Protein 3COV (pdb70)

Organism: Mycobacterium tuberculosis (strain ATCC 25618 / H37Rv) (NCBI:txid83332)

Foldseek 3Di:
DDDFDALAADEAAALQVLLVVLVVLVVVPAFEEEEEEQDLDDVQSLLQVVVQVPPPSYQYEYEHHLQPQLDDPDCVSVPQDDDPVVRVVVCRVSRHRYYYYYDNCNLAVPNDDDWDDFPPLCCDDVNVVPVRNLRSVLRVVVVVCVSNVGQEYEDECQVVSSLLRNVVSCVVVVPNHHYHYDYFDADPLQQTDDSLLVVQDPLSNVLRSLQRVLQVQLQVLQQVHDVSSNVSSVVSQVPGPQKAWPDWDWAQSSNDDDGDDQKIKIKTWTDRPNGIGIGMDIHGHD/DQDDFDAQAEDEAAALQNLLRVLVVLVVVQAFEEEEEDQDPDDVQSLLQVVVQVPPPRYAYEYEHHDQPQQPDDPVVRSVVCSVSRHRYYHYYDPCNLAVPHDDDWDDFPPLLCPDVCVVPVRNLRSVLRSVVSVCVSNVGQEYEDECFVVSSLLRNVVSCVVVVNNHHYHYGYFDADPLQQGDDPLLVVADPLLNVLSSLQRVLAVQLQVLQQVFNVSSQVSSVVSNVVGPQWAKPDWDWDASSRHRDDRFAKIKIKTWTDRPNGIGIGMDIHGHD

Radius of gyration: 27.44 Å; Cα contacts (8 Å, |Δi|>4): 1131; chains: 2; bounding box: 59×55×82 Å

B-factor: mean 19.74, std 10.22, range [7.12, 86.22]

InterPro domains:
  IPR003721 Pantoate-beta-alanine ligase [MF_00158] (12-285)
  IPR003721 Pantoate-beta-alanine ligase [PF02569] (18-283)
  IPR003721 Pantoate-beta-alanine ligase [TIGR00018] (22-286)
  IPR003721 Pantoate-beta-alanine ligase [cd00560] (11-283)
  IPR014729 Rossmann-like alpha/beta/alpha sandwich fold [G3DSA:3.40.50.620] (1-185)
  IPR042176 Pantoate-beta-alanine ligase, C-terminal domain [G3DSA:3.30.1300.10] (186-300)

Nearest PDB structures (foldseek):
  4mun-assembly2_A  TM=1.003E+00  e=5.048E-58  Mycobacterium tuberculosis
  4g5f-assembly2_A-2  TM=1.003E+00  e=6.131E-56  Mycobacterium tuberculosis
  3ime-assembly1_A  TM=1.001E+00  e=2.415E-54  Mycobacterium tuberculosis
  4mue-assembly2_A  TM=1.001E+00  e=4.368E-54  Mycobacterium tuberculosis
  3ivc-assembly1_A  TM=9.841E-01  e=1.259E-54  Mycobacterium tuberculosis

GO terms:
  GO:0000287 magnesium ion binding (F, IDA)
  GO:0004592 pantoate-beta-alanine ligase activity (F, IDA)
  GO:0005524 ATP binding (F, IDA)
  GO:0030145 manganese ion binding (F, IDA)
  GO:0015940 pantothenate biosynthetic process (P, IDA)
  GO:0005515 protein binding (F, IPI)

CATH classification: 3.40.50.620 (+1 more: 3.30.1300.10)

Secondary structure (DSSP, 8-state):
-----TTS-EEE-SHHHHHHHHHHHHHTTPEEEEEEE-S---HHHHHHHHHHHTSTTEEEEEEE---GGG--SSSHHHHS---HHHHHHHHHHTT--EEE---HHHH-TT-S-SEEE--GGGGSGGGSS-TTHHHHHHHHHHHHHHHH--SEEEEETTSHHHHHHHHHHHHHTT---EEEEEPPPB-TTSPBP-TTGGG--HHHHHHTHHHHHHHHHHHHHGGG-HHHHHHHHHHHHHTSTT-EEEEEEEEETT-SSS---SEEEEEEEEEETTEEEEEEEEEE--/-PPP--TTS-EEE--HHHHHHHHHHHHHTT-EEEEEEE-S---HHHHHHHHHHHTSTTEEEEEEE---TT----HHHHHHHHHHTT--EEE---HHHH-TT-S-SEEE--GGGGSGGGTT-TTHHHHHHHHHHHHHHHH--SEEEEETTSHHHHHHHHHHHHHTT---EEEEEPPPB-TTSPBP-GGGGG--HHHHHHHHHHHHHHHHHHHHGGG-HHHHHHHHHHHHHTSTT-EEEEEEEEETTSSBPPSSEEEEEEEEEEETTEEEEEEEEEEE-

Sequence (563 aa):
IPAFHPGELNVYSAPGDVADVSRALRLTGRRVMLVPTMGALHEGHLALVRAAKRVPGSVVVVSIFVNPMQFGAGGDLDAYPRTPDDDLAQLRAEGVEIAFTPTTAAMYPDGLRTTVQPGPLAAELEGGPRPTHFAGVLTVVLKLLQIVRPDRVFFGEKDYQQLVLIRQLVADFNLDVAVVGVPTVREADGLAMSSRRNRYLDPAQRAAAVALSAALTAAAHAATAGAQAALDAARAVLDAAPGVAVDDYLELRDIGLGPMPLNGSGRLLVAARLGTTRLLDNIAIEIGAIPAFHPGELNVYSAPGDVADVSRALRLTGRRVMLVPTMGALHEGHLALVRAAKRVPGSVVVVSIFVNPMQPRTPDDDLAQLRAEGVEIAFTPTTAAMYPDGLRTTVQPGPLAAELEGGPRPTHFAGVLTVVLKLLQIVRPDRVFFGEKDYQQLVLIIRRQLVADFNLDVAVVGVPTVREADGLAMSSRNRYLDPAQRAAAVVALSAALTTAAAHAATAGAQAALDAARAVLDAAPGVAVDYLELRDIGLGPMPLNGSGRLLVAARLGTTRLLDNIAIEIG

Structure (mmCIF, N/CA/C/O backbone):
data_3COV
#
_entry.id   3COV
#
_cell.length_a   48.27
_cell.length_b   70.92
_cell.length_c   81.87
_cell.angle_alpha   90.00
_cell.angle_beta   99.16
_cell.angle_gamma   90.00
#
_symmetry.space_group_name_H-M   'P 1 21 1'
#
loop_
_entity.id
_entity.type
_entity.pdbx_description
1 polymer 'Pantothenate synthetase'
2 non-polymer 'SULFATE ION'
3 non-polymer GLYCEROL
4 non-polymer ETHANOL
5 water water
#
loop_
_atom_site.group_PDB
_atom_site.id
_atom_site.type_symbol
_atom_site.label_atom_id
_atom_site.label_alt_id
_atom_site.label_comp_id
_atom_site.label_asym_id
_atom_site.label_entity_id
_atom_site.label_seq_id
_atom_site.pdbx_PDB_ins_code
_atom_site.Cartn_x
_atom_site.Cartn_y
_atom_site.Cartn_z
_atom_site.occupancy
_atom_site.B_iso_or_equiv
_atom_site.auth_seq_id
_atom_site.auth_comp_id
_atom_site.auth_asym_id
_atom_site.auth_atom_id
_atom_site.pdbx_PDB_model_num
ATOM 1 N N . ILE A 1 4 ? -4.519 21.988 21.771 1.00 57.48 3 ILE A N 1
ATOM 2 C CA . ILE A 1 4 ? -4.414 22.160 20.290 1.00 55.79 3 ILE A CA 1
ATOM 3 C C . ILE A 1 4 ? -3.973 23.592 19.944 1.00 54.34 3 ILE A C 1
ATOM 4 O O . ILE A 1 4 ? -4.677 24.556 20.260 1.00 53.85 3 ILE A O 1
ATOM 9 N N . PRO A 1 5 ? -2.790 23.733 19.311 1.00 52.25 4 PRO A N 1
ATOM 10 C CA . PRO A 1 5 ? -2.347 25.043 18.824 1.00 49.60 4 PRO A CA 1
ATOM 11 C C . PRO A 1 5 ? -3.075 25.424 17.532 1.00 46.36 4 PRO A C 1
ATOM 12 O O . PRO A 1 5 ? -3.873 24.634 17.020 1.00 47.66 4 PRO A O 1
ATOM 16 N N . ALA A 1 6 ? -2.794 26.615 17.008 1.00 42.75 5 ALA A N 1
ATOM 17 C CA . ALA A 1 6 ? -3.429 27.086 15.775 1.00 38.74 5 ALA A CA 1
ATOM 18 C C . ALA A 1 6 ? -3.054 26.249 14.550 1.00 35.49 5 ALA A C 1
ATOM 19 O O . ALA A 1 6 ? -1.904 25.810 14.404 1.00 33.80 5 ALA A O 1
ATOM 21 N N . PHE A 1 7 ? -4.040 26.019 13.687 1.00 31.77 6 PHE A N 1
ATOM 22 C CA . PHE A 1 7 ? -3.826 25.417 12.376 1.00 29.56 6 PHE A CA 1
ATOM 23 C C . PHE A 1 7 ? -4.531 26.263 11.330 1.00 31.62 6 PHE A C 1
ATOM 24 O O . PHE A 1 7 ? -5.768 26.301 11.279 1.00 34.14 6 PHE A O 1
ATOM 32 N N . HIS A 1 8 ? -3.742 26.948 10.513 1.00 30.81 7 HIS A N 1
ATOM 33 C CA . HIS A 1 8 ? -4.276 27.772 9.438 1.00 32.47 7 HIS A CA 1
ATOM 34 C C . HIS A 1 8 ? -4.346 26.944 8.162 1.00 31.59 7 HIS A C 1
ATOM 35 O O . HIS A 1 8 ? -3.314 26.594 7.580 1.00 28.40 7 HIS A O 1
ATOM 42 N N . PRO A 1 9 ? -5.573 26.634 7.710 1.00 32.56 8 PRO A N 1
ATOM 43 C CA . PRO A 1 9 ? -5.789 25.757 6.564 1.00 31.14 8 PRO A CA 1
ATOM 44 C C . PRO A 1 9 ? -5.279 26.383 5.264 1.00 30.79 8 PRO A C 1
ATOM 45 O O . PRO A 1 9 ? -5.375 27.598 5.085 1.00 26.07 8 PRO A O 1
ATOM 49 N N . GLY A 1 10 ? -4.706 25.567 4.386 1.00 29.47 9 GLY A N 1
ATOM 50 C CA . GLY A 1 10 ? -4.176 26.062 3.112 1.00 30.33 9 GLY A CA 1
ATOM 51 C C . GLY A 1 10 ? -2.952 26.962 3.219 1.00 30.94 9 GLY A C 1
ATOM 52 O O . GLY A 1 10 ? -2.649 27.727 2.301 1.00 31.67 9 GLY A O 1
ATOM 53 N N . GLU A 1 11 ? -2.260 26.878 4.354 1.00 27.25 10 GLU A N 1
ATOM 54 C CA . GLU A 1 11 ? -0.997 27.578 4.569 1.00 26.71 10 GLU A CA 1
ATOM 55 C C . GLU A 1 11 ? -0.033 26.572 5.195 1.00 22.12 10 GLU A C 1
ATOM 56 O O . GLU A 1 11 ? -0.461 25.522 5.676 1.00 20.47 10 GLU A O 1
ATOM 62 N N . LEU A 1 12 ? 1.262 26.873 5.174 1.00 21.30 11 LEU A N 1
ATOM 63 C CA . LEU A 1 12 ? 2.218 25.999 5.860 1.00 18.04 11 LEU A CA 1
ATOM 64 C C . LEU A 1 12 ? 2.276 26.346 7.340 1.00 19.42 11 LEU A C 1
ATOM 65 O O . LEU A 1 12 ? 2.642 27.462 7.719 1.00 20.76 11 LEU A O 1
ATOM 70 N N . ASN A 1 13 ? 1.912 25.376 8.171 1.00 16.19 12 ASN A N 1
ATOM 71 C CA . ASN A 1 13 ? 2.011 25.487 9.612 1.00 15.78 12 ASN A CA 1
ATOM 72 C C . ASN A 1 13 ? 3.219 24.698 10.084 1.00 16.54 12 ASN A C 1
ATOM 73 O O . ASN A 1 13 ? 3.347 23.512 9.782 1.00 16.41 12 ASN A O 1
ATOM 78 N N . VAL A 1 14 ? 4.098 25.368 10.810 1.00 15.77 13 VAL A N 1
ATOM 79 C CA . VAL A 1 14 ? 5.335 24.749 11.296 1.00 14.20 13 VAL A CA 1
ATOM 80 C C . VAL A 1 14 ? 5.213 24.518 12.785 1.00 14.97 13 VAL A C 1
ATOM 81 O O . VAL A 1 14 ? 4.957 25.466 13.561 1.00 18.56 13 VAL A O 1
ATOM 85 N N . TYR A 1 15 ? 5.392 23.260 13.198 1.00 13.84 14 TYR A N 1
ATOM 86 C CA . TYR A 1 15 ? 5.366 22.913 14.622 1.00 14.83 14 TYR A CA 1
ATOM 87 C C . TYR A 1 15 ? 6.665 22.233 15.008 1.00 16.48 14 TYR A C 1
ATOM 88 O O . TYR A 1 15 ? 7.156 21.365 14.273 1.00 13.25 14 TYR A O 1
ATOM 97 N N . SER A 1 16 ? 7.203 22.599 16.165 1.00 15.46 15 SER A N 1
ATOM 98 C CA . SER A 1 16 ? 8.421 21.958 16.670 1.00 15.57 15 SER A CA 1
ATOM 99 C C . SER A 1 16 ? 8.105 21.002 17.815 1.00 14.92 15 SER A C 1
ATOM 100 O O . SER A 1 16 ? 8.741 19.954 17.949 1.00 16.30 15 SER A O 1
ATOM 103 N N . ALA A 1 17 ? 7.116 21.326 18.634 1.00 15.87 16 ALA A N 1
ATOM 104 C CA . ALA A 1 17 ? 6.795 20.485 19.786 1.00 14.55 16 ALA A CA 1
ATOM 105 C C . ALA A 1 17 ? 6.057 19.221 19.352 1.00 13.99 16 ALA A C 1
ATOM 106 O O . ALA A 1 17 ? 5.036 19.312 18.668 1.00 15.02 16 ALA A O 1
ATOM 108 N N . PRO A 1 18 ? 6.572 18.035 19.722 1.00 15.07 17 PRO A N 1
ATOM 109 C CA . PRO A 1 18 ? 5.834 16.804 19.386 1.00 15.21 17 PRO A CA 1
ATOM 110 C C . PRO A 1 18 ? 4.366 16.843 19.812 1.00 17.81 17 PRO A C 1
ATOM 111 O O . PRO A 1 18 ? 3.482 16.399 19.053 1.00 16.05 17 PRO A O 1
ATOM 115 N N . GLY A 1 19 ? 4.098 17.383 20.997 1.00 15.31 18 GLY A N 1
ATOM 116 C CA . GLY A 1 19 ? 2.706 17.500 21.462 1.00 15.42 18 GLY A CA 1
ATOM 117 C C . GLY A 1 19 ? 1.836 18.344 20.552 1.00 15.94 18 GLY A C 1
ATOM 118 O O . GLY A 1 19 ? 0.643 18.051 20.379 1.00 17.15 18 GLY A O 1
ATOM 119 N N . ASP A 1 20 ? 2.412 19.393 19.962 1.00 17.00 19 ASP A N 1
ATOM 120 C CA . ASP A 1 20 ? 1.652 20.272 19.064 1.00 16.87 19 ASP A CA 1
ATOM 121 C C . ASP A 1 20 ? 1.232 19.544 17.799 1.00 17.89 19 ASP A C 1
ATOM 122 O O . ASP A 1 20 ? 0.060 19.582 17.410 1.00 17.87 19 ASP A O 1
ATOM 127 N N . VAL A 1 21 ? 2.173 18.878 17.134 1.00 15.27 20 VAL A N 1
ATOM 128 C CA . VAL A 1 21 ? 1.795 18.147 15.929 1.00 14.12 20 VAL A CA 1
ATOM 129 C C . VAL A 1 21 ? 0.869 16.958 16.243 1.00 14.11 20 VAL A C 1
ATOM 130 O O . VAL A 1 21 ? -0.018 16.640 15.440 1.00 15.47 20 VAL A O 1
ATOM 134 N N . ALA A 1 22 ? 1.057 16.317 17.404 1.00 13.63 21 ALA A N 1
ATOM 135 C CA . ALA A 1 22 ? 0.231 15.174 17.801 1.00 13.69 21 ALA A CA 1
ATOM 136 C C . ALA A 1 22 ? -1.205 15.645 17.977 1.00 15.25 21 ALA A C 1
ATOM 137 O O . ALA A 1 22 ? -2.133 14.957 17.545 1.00 18.43 21 ALA A O 1
ATOM 139 N N . ASP A 1 23 ? -1.372 16.805 18.616 1.00 16.35 22 ASP A N 1
ATOM 140 C CA . ASP A 1 23 ? -2.706 17.358 18.874 1.00 18.94 22 ASP A CA 1
ATOM 141 C C . ASP A 1 23 ? -3.408 17.757 17.582 1.00 18.42 22 ASP A C 1
ATOM 142 O O . ASP A 1 23 ? -4.604 17.479 17.401 1.00 20.01 22 ASP A O 1
ATOM 147 N N . VAL A 1 24 ? -2.672 18.396 16.676 1.00 17.15 23 VAL A N 1
ATOM 148 C CA . VAL A 1 24 ? -3.229 18.878 15.418 1.00 15.90 23 VAL A CA 1
ATOM 149 C C . VAL A 1 24 ? -3.584 17.700 14.524 1.00 20.46 23 VAL A C 1
ATOM 150 O O . VAL A 1 24 ? -4.650 17.686 13.910 1.00 18.15 23 VAL A O 1
ATOM 154 N N . SER A 1 25 ? -2.694 16.708 14.454 1.00 16.65 24 SER A N 1
ATOM 155 C CA . SER A 1 25 ? -2.954 15.506 13.661 1.00 16.28 24 SER A CA 1
ATOM 156 C C . SER A 1 25 ? -4.210 14.779 14.145 1.00 16.79 24 SER A C 1
ATOM 157 O O . SER A 1 25 ? -5.066 14.426 13.334 1.00 18.32 24 SER A O 1
ATOM 160 N N . ARG A 1 26 ? -4.310 14.575 15.459 1.00 18.62 25 ARG A N 1
ATOM 161 C CA . ARG A 1 26 ? -5.457 13.918 16.084 1.00 18.68 25 ARG A CA 1
ATOM 162 C C . ARG A 1 26 ? -6.748 14.643 15.720 1.00 18.88 25 ARG A C 1
ATOM 163 O O . ARG A 1 26 ? -7.721 14.008 15.304 1.00 21.97 25 ARG A O 1
ATOM 171 N N . ALA A 1 27 ? -6.741 15.963 15.870 1.00 18.58 26 ALA A N 1
ATOM 172 C CA . ALA A 1 27 ? -7.939 16.773 15.624 1.00 19.71 26 ALA A CA 1
ATOM 173 C C . ALA A 1 27 ? -8.362 16.681 14.153 1.00 21.66 26 ALA A C 1
ATOM 174 O O . ALA A 1 27 ? -9.549 16.491 13.848 1.00 24.22 26 ALA A O 1
ATOM 176 N N . LEU A 1 28 ? -7.393 16.758 13.244 1.00 18.93 27 LEU A N 1
ATOM 177 C CA . LEU A 1 28 ? -7.644 16.611 11.811 1.00 19.82 27 LEU A CA 1
ATOM 178 C C . LEU A 1 28 ? -8.241 15.243 11.458 1.00 21.16 27 LEU A C 1
ATOM 179 O O . LEU A 1 28 ? -9.217 15.141 10.696 1.00 20.70 27 LEU A O 1
ATOM 184 N N . ARG A 1 29 ? -7.649 14.184 12.005 1.00 18.94 28 ARG A N 1
ATOM 185 C CA . ARG A 1 29 ? -8.144 12.839 11.744 1.00 21.91 28 ARG A CA 1
ATOM 186 C C . ARG A 1 29 ? -9.586 12.678 12.236 1.00 22.64 28 ARG A C 1
ATOM 187 O O . ARG A 1 29 ? -10.411 12.026 11.575 1.00 23.72 28 ARG A O 1
ATOM 195 N N . LEU A 1 30 ? -9.884 13.294 13.376 1.00 21.57 29 LEU A N 1
ATOM 196 C CA . LEU A 1 30 ? -11.222 13.219 13.971 1.00 24.13 29 LEU A CA 1
ATOM 197 C C . LEU A 1 30 ? -12.267 13.980 13.162 1.00 24.08 29 LEU A C 1
ATOM 198 O O . LEU A 1 30 ? -13.461 13.757 13.348 1.00 24.12 29 LEU A O 1
ATOM 203 N N . THR A 1 31 ? -11.831 14.869 12.272 1.00 20.85 30 THR A N 1
ATOM 204 C CA . THR A 1 31 ? -12.776 15.592 11.403 1.00 23.05 30 THR A CA 1
ATOM 205 C C . THR A 1 31 ? -12.882 14.996 9.997 1.00 24.14 30 THR A C 1
ATOM 206 O O . THR A 1 31 ? -13.537 15.581 9.126 1.00 28.08 30 THR A O 1
ATOM 210 N N . GLY A 1 32 ? -12.244 13.848 9.772 1.00 23.06 31 GLY A N 1
ATOM 211 C CA . GLY A 1 32 ? -12.339 13.157 8.485 1.00 23.46 31 GLY A CA 1
ATOM 212 C C . GLY A 1 32 ? -11.141 13.250 7.554 1.00 24.87 31 GLY A C 1
ATOM 213 O O . GLY A 1 32 ? -11.101 12.566 6.526 1.00 27.86 31 GLY A O 1
ATOM 214 N N . ARG A 1 33 ? -10.160 14.085 7.890 1.00 21.98 32 ARG A N 1
ATOM 215 C CA . ARG A 1 33 ? -8.973 14.202 7.039 1.00 17.15 32 ARG A CA 1
ATOM 216 C C . ARG A 1 33 ? -8.095 12.962 7.239 1.00 17.05 32 ARG A C 1
ATOM 217 O O . ARG A 1 33 ? -8.070 12.380 8.321 1.00 22.43 32 ARG A O 1
ATOM 225 N N . ARG A 1 34 ? -7.408 12.551 6.191 1.00 16.49 33 ARG A N 1
ATOM 226 C CA . ARG A 1 34 ? -6.474 11.431 6.295 1.00 17.18 33 ARG A CA 1
ATOM 227 C C . ARG A 1 34 ? -5.052 11.975 6.335 1.00 15.93 33 ARG A C 1
ATOM 228 O O . ARG A 1 34 ? -4.627 12.700 5.431 1.00 17.80 33 ARG A O 1
ATOM 236 N N . VAL A 1 35 ? -4.333 11.621 7.395 1.00 14.32 34 VAL A N 1
ATOM 237 C CA . VAL A 1 35 ? -3.032 12.225 7.651 1.00 12.78 34 VAL A CA 1
ATOM 238 C C . VAL A 1 35 ? -1.963 11.410 6.944 1.00 13.01 34 VAL A C 1
ATOM 239 O O . VAL A 1 35 ? -1.869 10.196 7.131 1.00 13.53 34 VAL A O 1
ATOM 243 N N . MET A 1 36 ? -1.176 12.096 6.123 1.00 11.52 35 MET A N 1
ATOM 244 C CA . MET A 1 36 ? -0.075 11.484 5.387 1.00 11.18 35 MET A CA 1
ATOM 245 C C . MET A 1 36 ? 1.233 11.979 5.973 1.00 12.93 35 MET A C 1
ATOM 246 O O . MET A 1 36 ? 1.375 13.186 6.192 1.00 15.95 35 MET A O 1
ATOM 251 N N . LEU A 1 37 ? 2.189 11.080 6.191 1.00 12.16 36 LEU A N 1
ATOM 252 C CA . LEU A 1 37 ? 3.496 11.503 6.729 1.00 10.84 36 LEU A CA 1
ATOM 253 C C . LEU A 1 37 ? 4.605 11.232 5.737 1.00 10.31 36 LEU A C 1
ATOM 254 O O . LEU A 1 37 ? 4.735 10.112 5.231 1.00 9.44 36 LEU A O 1
ATOM 259 N N . VAL A 1 38 ? 5.436 12.258 5.501 1.00 10.48 37 VAL A N 1
ATOM 260 C CA . VAL A 1 38 ? 6.636 12.121 4.692 1.00 9.94 37 VAL A CA 1
ATOM 261 C C . VAL A 1 38 ? 7.847 12.439 5.590 1.00 10.25 37 VAL A C 1
ATOM 262 O O . VAL A 1 38 ? 8.121 13.626 5.831 1.00 10.77 37 VAL A O 1
ATOM 266 N N . PRO A 1 39 ? 8.527 11.411 6.132 1.00 9.78 38 PRO A N 1
ATOM 267 C CA . PRO A 1 39 ? 9.689 11.664 7.024 1.00 12.39 38 PRO A CA 1
ATOM 268 C C . PRO A 1 39 ? 10.941 11.962 6.244 1.00 12.01 38 PRO A C 1
ATOM 269 O O . PRO A 1 39 ? 11.322 11.200 5.365 1.00 12.77 38 PRO A O 1
ATOM 273 N N . THR A 1 40 ? 11.578 13.083 6.570 1.00 10.09 39 THR A N 1
ATOM 274 C CA . THR A 1 40 ? 12.803 13.497 5.885 1.00 10.84 39 THR A CA 1
ATOM 275 C C . THR A 1 40 ? 13.837 14.003 6.873 1.00 10.25 39 THR A C 1
ATOM 276 O O . THR A 1 40 ? 13.530 14.345 8.023 1.00 10.06 39 THR A O 1
ATOM 280 N N . MET A 1 41 ? 15.055 14.118 6.357 1.00 11.66 40 MET A N 1
ATOM 281 C CA . MET A 1 41 ? 16.108 14.786 7.107 1.00 10.73 40 MET A CA 1
ATOM 282 C C . MET A 1 41 ? 16.408 16.139 6.480 1.00 13.15 40 MET A C 1
ATOM 283 O O . MET A 1 41 ? 17.528 16.649 6.590 1.00 13.59 40 MET A O 1
ATOM 288 N N . GLY A 1 42 ? 15.415 16.727 5.818 1.00 11.11 41 GLY A N 1
ATOM 289 C CA . GLY A 1 42 ? 15.628 18.029 5.167 1.00 12.34 41 GLY A CA 1
ATOM 290 C C . GLY A 1 42 ? 16.546 17.937 3.956 1.00 11.63 41 GLY A C 1
ATOM 291 O O . GLY A 1 42 ? 16.742 16.845 3.363 1.00 13.36 41 GLY A O 1
ATOM 292 N N . ALA A 1 43 ? 17.116 19.089 3.580 1.00 13.32 42 ALA A N 1
ATOM 293 C CA . ALA A 1 43 ? 17.925 19.195 2.349 1.00 12.28 42 ALA A CA 1
ATOM 294 C C . ALA A 1 43 ? 17.089 18.672 1.168 1.00 12.85 42 ALA A C 1
ATOM 295 O O . ALA A 1 43 ? 17.508 17.793 0.399 1.00 14.17 42 ALA A O 1
ATOM 297 N N . LEU A 1 44 ? 15.881 19.221 1.045 1.00 13.22 43 LEU A N 1
ATOM 298 C CA . LEU A 1 44 ? 14.870 18.672 0.132 1.00 13.36 43 LEU A CA 1
ATOM 299 C C . LEU A 1 44 ? 15.184 18.909 -1.335 1.00 14.70 43 LEU A C 1
ATOM 300 O O . LEU A 1 44 ? 15.653 20.000 -1.718 1.00 18.07 43 LEU A O 1
ATOM 305 N N . HIS A 1 45 ? 14.932 17.885 -2.134 1.00 14.29 44 HIS A N 1
ATOM 306 C CA . HIS A 1 45 ? 15.105 17.945 -3.569 1.00 13.66 44 HIS A CA 1
ATOM 307 C C . HIS A 1 45 ? 13.883 17.351 -4.263 1.00 16.89 44 HIS A C 1
ATOM 308 O O . HIS A 1 45 ? 12.905 16.986 -3.613 1.00 14.46 44 HIS A O 1
ATOM 315 N N . GLU A 1 46 ? 13.931 17.223 -5.585 1.00 16.78 45 GLU A N 1
ATOM 316 C CA . GLU A 1 46 ? 12.737 16.817 -6.326 1.00 18.74 45 GLU A CA 1
ATOM 317 C C . GLU A 1 46 ? 12.246 15.404 -5.971 1.00 17.43 45 GLU A C 1
ATOM 318 O O . GLU A 1 46 ? 11.048 15.100 -6.095 1.00 19.89 45 GLU A O 1
ATOM 324 N N . GLY A 1 47 ? 13.151 14.554 -5.497 1.00 16.92 46 GLY A N 1
ATOM 325 C CA . GLY A 1 47 ? 12.772 13.218 -5.017 1.00 16.84 46 GLY A CA 1
ATOM 326 C C . GLY A 1 47 ? 11.856 13.297 -3.799 1.00 17.97 46 GLY A C 1
ATOM 327 O O . GLY A 1 47 ? 10.867 12.562 -3.699 1.00 17.80 46 GLY A O 1
ATOM 328 N N . HIS A 1 48 ? 12.173 14.192 -2.871 1.00 16.23 47 HIS A N 1
ATOM 329 C CA . HIS A 1 48 ? 11.272 14.428 -1.745 1.00 14.69 47 HIS A CA 1
ATOM 330 C C . HIS A 1 48 ? 9.949 15.012 -2.217 1.00 14.22 47 HIS A C 1
ATOM 331 O O . HIS A 1 48 ? 8.884 14.695 -1.665 1.00 14.31 47 HIS A O 1
ATOM 338 N N . LEU A 1 49 ? 9.998 15.886 -3.221 1.00 14.92 48 LEU A N 1
ATOM 339 C CA . LEU A 1 49 ? 8.760 16.521 -3.671 1.00 16.27 48 LEU A CA 1
ATOM 340 C C . LEU A 1 49 ? 7.827 15.511 -4.337 1.00 15.85 48 LEU A C 1
ATOM 341 O O . LEU A 1 49 ? 6.601 15.636 -4.228 1.00 15.56 48 LEU A O 1
ATOM 346 N N . ALA A 1 50 ? 8.402 14.491 -4.975 1.00 15.54 49 ALA A N 1
ATOM 347 C CA . ALA A 1 50 ? 7.616 13.368 -5.489 1.00 16.01 49 ALA A CA 1
ATOM 348 C C . ALA A 1 50 ? 6.871 12.662 -4.356 1.00 15.41 49 ALA A C 1
ATOM 349 O O . ALA A 1 50 ? 5.732 12.204 -4.535 1.00 17.80 49 ALA A O 1
ATOM 351 N N . LEU A 1 51 ? 7.509 12.552 -3.191 1.00 13.96 50 LEU A N 1
ATOM 352 C CA . LEU A 1 51 ? 6.860 11.921 -2.051 1.00 15.03 50 LEU A CA 1
ATOM 353 C C . LEU A 1 51 ? 5.701 12.771 -1.586 1.00 13.93 50 LEU A C 1
ATOM 354 O O . LEU A 1 51 ? 4.613 12.255 -1.313 1.00 14.12 50 LEU A O 1
ATOM 359 N N . VAL A 1 52 ? 5.945 14.076 -1.502 1.00 12.94 51 VAL A N 1
ATOM 360 C CA . VAL A 1 52 ? 4.920 15.048 -1.110 1.00 14.51 51 VAL A CA 1
ATOM 361 C C . VAL A 1 52 ? 3.722 14.996 -2.064 1.00 15.84 51 VAL A C 1
ATOM 362 O O . VAL A 1 52 ? 2.566 14.972 -1.625 1.00 15.17 51 VAL A O 1
ATOM 366 N N . ARG A 1 53 ? 4.006 14.978 -3.361 1.00 15.86 52 ARG A N 1
ATOM 367 C CA . ARG A 1 53 ? 2.941 14.935 -4.357 1.00 15.38 52 ARG A CA 1
ATOM 368 C C . ARG A 1 53 ? 2.147 13.633 -4.293 1.00 16.78 52 ARG A C 1
ATOM 369 O O . ARG A 1 53 ? 0.914 13.660 -4.415 1.00 18.34 52 ARG A O 1
ATOM 377 N N . ALA A 1 54 ? 2.823 12.506 -4.061 1.00 15.42 53 ALA A N 1
ATOM 378 C CA . ALA A 1 54 ? 2.141 11.223 -3.846 1.00 15.70 53 ALA A CA 1
ATOM 379 C C . ALA A 1 54 ? 1.201 11.313 -2.640 1.00 17.69 53 ALA A C 1
ATOM 380 O O . ALA A 1 54 ? 0.087 10.800 -2.665 1.00 19.86 53 ALA A O 1
ATOM 382 N N . ALA A 1 55 ? 1.659 11.949 -1.565 1.00 16.50 54 ALA A N 1
ATOM 383 C CA . ALA A 1 55 ? 0.841 12.097 -0.367 1.00 14.51 54 ALA A CA 1
ATOM 384 C C . ALA A 1 55 ? -0.375 12.992 -0.631 1.00 18.47 54 ALA A C 1
ATOM 385 O O . ALA A 1 55 ? -1.488 12.690 -0.204 1.00 17.09 54 ALA A O 1
ATOM 387 N N . LYS A 1 56 ? -0.126 14.101 -1.327 1.00 19.15 55 LYS A N 1
ATOM 388 C CA . LYS A 1 56 ? -1.124 15.129 -1.611 1.00 21.79 55 LYS A CA 1
ATOM 389 C C . LYS A 1 56 ? -2.297 14.589 -2.388 1.00 23.32 55 LYS A C 1
ATOM 390 O O . LYS A 1 56 ? -3.442 15.024 -2.174 1.00 23.28 55 LYS A O 1
ATOM 396 N N . ARG A 1 57 ? -2.016 13.657 -3.294 1.00 22.11 56 ARG A N 1
ATOM 397 C CA . ARG A 1 57 ? -3.058 13.113 -4.170 1.00 23.60 56 ARG A CA 1
ATOM 398 C C . ARG A 1 57 ? -4.006 12.125 -3.479 1.00 23.97 56 ARG A C 1
ATOM 399 O O . ARG A 1 57 ? -5.029 11.757 -4.054 1.00 26.68 56 ARG A O 1
ATOM 407 N N . VAL A 1 58 ? -3.672 11.680 -2.265 1.00 17.15 57 VAL A N 1
ATOM 408 C CA . VAL A 1 58 ? -4.585 10.821 -1.511 1.00 19.47 57 VAL A CA 1
ATOM 409 C C . VAL A 1 58 ? -5.805 11.673 -1.161 1.00 20.08 57 VAL A C 1
ATOM 410 O O . VAL A 1 58 ? -5.665 12.739 -0.559 1.00 19.95 57 VAL A O 1
ATOM 414 N N . PRO A 1 59 ? -7.010 11.249 -1.602 1.00 21.79 58 PRO A N 1
ATOM 415 C CA . PRO A 1 59 ? -8.134 12.151 -1.368 1.00 20.27 58 PRO A CA 1
ATOM 416 C C . PRO A 1 59 ? -8.398 12.407 0.118 1.00 17.33 58 PRO A C 1
ATOM 417 O O . PRO A 1 59 ? -8.334 11.488 0.930 1.00 21.04 58 PRO A O 1
ATOM 421 N N . GLY A 1 60 ? -8.668 13.663 0.452 1.00 18.59 59 GLY A N 1
ATOM 422 C CA . GLY A 1 60 ? -8.897 14.077 1.840 1.00 22.47 59 GLY A CA 1
ATOM 423 C C . GLY A 1 60 ? -7.614 14.219 2.655 1.00 22.07 59 GLY A C 1
ATOM 424 O O . GLY A 1 60 ? -7.658 14.406 3.875 1.00 24.09 59 GLY A O 1
ATOM 425 N N . SER A 1 61 ? -6.475 14.114 1.980 1.00 19.41 60 SER A N 1
ATOM 426 C CA . SER A 1 61 ? -5.172 14.135 2.656 1.00 18.65 60 SER A CA 1
ATOM 427 C C . SER A 1 61 ? -4.917 15.476 3.350 1.00 17.42 60 SER A C 1
ATOM 428 O O . SER A 1 61 ? -5.292 16.542 2.839 1.00 19.62 60 SER A O 1
ATOM 431 N N . VAL A 1 62 ? -4.278 15.405 4.521 1.00 15.76 61 VAL A N 1
ATOM 432 C CA . VAL A 1 62 ? -3.473 16.524 5.032 1.00 15.12 61 VAL A CA 1
ATOM 433 C C . VAL A 1 62 ? -2.044 15.979 5.122 1.00 16.99 61 VAL A C 1
ATOM 434 O O . VAL A 1 62 ? -1.835 14.874 5.634 1.00 15.74 61 VAL A O 1
ATOM 438 N N . VAL A 1 63 ? -1.080 16.739 4.601 1.00 14.09 62 VAL A N 1
ATOM 439 C CA . VAL A 1 63 ? 0.306 16.259 4.497 1.00 14.39 62 VAL A CA 1
ATOM 440 C C . VAL A 1 63 ? 1.181 16.842 5.594 1.00 12.73 62 VAL A C 1
ATOM 441 O O . VAL A 1 63 ? 1.233 18.068 5.785 1.00 14.87 62 VAL A O 1
ATOM 445 N N . VAL A 1 64 ? 1.834 15.938 6.337 1.00 12.40 63 VAL A N 1
ATOM 446 C CA . VAL A 1 64 ? 2.834 16.290 7.344 1.00 11.96 63 VAL A CA 1
ATOM 447 C C . VAL A 1 64 ? 4.204 15.877 6.837 1.00 11.80 63 VAL A C 1
ATOM 448 O O . VAL A 1 64 ? 4.449 14.695 6.583 1.00 11.94 63 VAL A O 1
ATOM 452 N N . VAL A 1 65 ? 5.091 16.857 6.657 1.00 10.77 64 VAL A N 1
ATOM 453 C CA . VAL A 1 65 ? 6.464 16.546 6.309 1.00 10.82 64 VAL A CA 1
ATOM 454 C C . VAL A 1 65 ? 7.288 16.781 7.553 1.00 9.12 64 VAL A C 1
ATOM 455 O O . VAL A 1 65 ? 7.289 17.883 8.100 1.00 11.00 64 VAL A O 1
ATOM 459 N N . SER A 1 66 ? 7.981 15.743 8.014 1.00 8.71 65 SER A N 1
ATOM 460 C CA . SER A 1 66 ? 8.882 15.933 9.155 1.00 10.21 65 SER A CA 1
ATOM 461 C C . SER A 1 66 ? 10.269 16.221 8.611 1.00 9.76 65 SER A C 1
ATOM 462 O O . SER A 1 66 ? 10.684 15.637 7.599 1.00 10.63 65 SER A O 1
ATOM 465 N N . ILE A 1 67 ? 10.965 17.150 9.277 1.00 9.88 66 ILE A N 1
ATOM 466 C CA . ILE A 1 67 ? 12.378 17.450 8.956 1.00 10.23 66 ILE A CA 1
ATOM 467 C C . ILE A 1 67 ? 13.134 17.336 10.263 1.00 10.52 66 ILE A C 1
ATOM 468 O O . ILE A 1 67 ? 12.920 18.120 11.179 1.00 10.86 66 ILE A O 1
ATOM 473 N N . PHE A 1 68 ? 14.001 16.338 10.343 1.00 9.97 67 PHE A N 1
ATOM 474 C CA . PHE A 1 68 ? 14.773 16.071 11.567 1.00 9.31 67 PHE A CA 1
ATOM 475 C C . PHE A 1 68 ? 16.033 15.314 11.165 1.00 11.52 67 PHE A C 1
ATOM 476 O O . PHE A 1 68 ? 15.960 14.209 10.631 1.00 10.67 67 PHE A O 1
ATOM 484 N N . VAL A 1 69 ? 17.201 15.942 11.366 1.00 11.35 68 VAL A N 1
ATOM 485 C CA . VAL A 1 69 ? 18.463 15.250 11.137 1.00 12.07 68 VAL A CA 1
ATOM 486 C C . VAL A 1 69 ? 18.732 14.426 12.381 1.00 13.45 68 VAL A C 1
ATOM 487 O O . VAL A 1 69 ? 19.262 14.916 13.379 1.00 16.97 68 VAL A O 1
ATOM 491 N N . ASN A 1 70 ? 18.358 13.153 12.291 1.00 10.93 69 ASN A N 1
ATOM 492 C CA . ASN A 1 70 ? 18.315 12.255 13.432 1.00 12.63 69 ASN A CA 1
ATOM 493 C C . ASN A 1 70 ? 19.696 11.793 13.872 1.00 13.18 69 ASN A C 1
ATOM 494 O O . ASN A 1 70 ? 20.323 10.968 13.193 1.00 12.86 69 ASN A O 1
ATOM 499 N N . PRO A 1 71 ? 20.178 12.290 15.027 1.00 12.82 70 PRO A N 1
ATOM 500 C CA . PRO A 1 71 ? 21.556 11.919 15.388 1.00 12.44 70 PRO A CA 1
ATOM 501 C C . PRO A 1 71 ? 21.784 10.418 15.588 1.00 13.99 70 PRO A C 1
ATOM 502 O O . PRO A 1 71 ? 22.910 9.934 15.384 1.00 15.18 70 PRO A O 1
ATOM 506 N N . MET A 1 72 ? 20.738 9.669 15.929 1.00 11.06 71 MET A N 1
ATOM 507 C CA . MET A 1 72 ? 20.944 8.263 16.260 1.00 12.14 71 MET A CA 1
ATOM 508 C C . MET A 1 72 ? 21.326 7.393 15.055 1.00 14.27 71 MET A C 1
ATOM 509 O O . MET A 1 72 ? 21.835 6.285 15.249 1.00 19.16 71 MET A O 1
ATOM 514 N N . GLN A 1 73 ? 21.079 7.869 13.840 1.00 13.57 72 GLN A N 1
ATOM 515 C CA . GLN A 1 73 ? 21.398 7.064 12.659 1.00 14.70 72 GLN A CA 1
ATOM 516 C C . GLN A 1 73 ? 22.754 7.420 12.054 1.00 16.69 72 GLN A C 1
ATOM 517 O O . GLN A 1 73 ? 23.096 6.922 10.974 1.00 18.81 72 GLN A O 1
ATOM 523 N N . PHE A 1 74 ? 23.509 8.267 12.753 1.00 15.63 73 PHE A N 1
ATOM 524 C CA . PHE A 1 74 ? 24.895 8.581 12.394 1.00 19.26 73 PHE A CA 1
ATOM 525 C C . PHE A 1 74 ? 25.895 7.975 13.379 1.00 23.41 73 PHE A C 1
ATOM 526 O O . PHE A 1 74 ? 25.610 7.842 14.496 1.00 27.66 73 PHE A O 1
ATOM 534 N N . GLY A 1 75 ? 27.108 7.667 12.958 1.00 30.94 74 GLY A N 1
ATOM 535 C CA . GLY A 1 75 ? 28.143 7.306 13.914 1.00 37.05 74 GLY A CA 1
ATOM 536 C C . GLY A 1 75 ? 29.137 8.410 14.109 1.00 39.70 74 GLY A C 1
ATOM 537 O O . GLY A 1 75 ? 29.189 9.263 13.301 1.00 43.14 74 GLY A O 1
ATOM 538 N N . ALA A 1 76 ? 29.899 8.418 15.188 1.00 44.35 75 ALA A N 1
ATOM 539 C CA . ALA A 1 76 ? 30.935 9.414 15.321 1.00 44.99 75 ALA A CA 1
ATOM 540 C C . ALA A 1 76 ? 31.713 9.513 14.019 1.00 45.42 75 ALA A C 1
ATOM 541 O O . ALA A 1 76 ? 31.645 8.611 13.196 1.00 47.42 75 ALA A O 1
ATOM 543 N N . GLY A 1 77 ? 32.374 10.644 13.814 1.00 45.58 76 GLY A N 1
ATOM 544 C CA . GLY A 1 77 ? 33.338 10.782 12.752 1.00 43.52 76 GLY A CA 1
ATOM 545 C C . GLY A 1 77 ? 33.032 11.782 11.648 1.00 41.04 76 GLY A C 1
ATOM 546 O O . GLY A 1 77 ? 33.651 11.767 10.589 1.00 43.46 76 GLY A O 1
ATOM 547 N N . GLY A 1 78 ? 32.102 12.664 11.925 1.00 38.15 77 GLY A N 1
ATOM 548 C CA . GLY A 1 78 ? 31.944 13.886 11.190 1.00 29.53 77 GLY A CA 1
ATOM 549 C C . GLY A 1 78 ? 30.650 13.965 10.441 1.00 27.27 77 GLY A C 1
ATOM 550 O O . GLY A 1 78 ? 30.280 14.961 9.955 1.00 20.66 77 GLY A O 1
ATOM 551 N N . ASP A 1 79 ? 30.003 12.822 10.316 1.00 22.57 78 ASP A N 1
ATOM 552 C CA . ASP A 1 79 ? 28.933 12.708 9.407 1.00 22.78 78 ASP A CA 1
ATOM 553 C C . ASP A 1 79 ? 27.734 13.537 9.850 1.00 16.90 78 ASP A C 1
ATOM 554 O O . ASP A 1 79 ? 27.097 14.107 9.066 1.00 17.55 78 ASP A O 1
ATOM 559 N N . LEU A 1 80 ? 27.438 13.528 11.119 1.00 17.03 79 LEU A N 1
ATOM 560 C CA . LEU A 1 80 ? 26.271 14.284 11.615 1.00 14.51 79 LEU A CA 1
ATOM 561 C C . LEU A 1 80 ? 26.447 15.768 11.350 1.00 14.64 79 LEU A C 1
ATOM 562 O O . LEU A 1 80 ? 25.538 16.430 10.864 1.00 14.73 79 LEU A O 1
ATOM 567 N N . ASP A 1 81 ? 27.629 16.289 11.662 1.00 14.62 80 ASP A N 1
ATOM 568 C CA . ASP A 1 81 ? 27.879 17.711 11.456 1.00 14.76 80 ASP A CA 1
ATOM 569 C C . ASP A 1 81 ? 27.918 18.084 9.975 1.00 17.58 80 ASP A C 1
ATOM 570 O O . ASP A 1 81 ? 27.588 19.215 9.613 1.00 16.63 80 ASP A O 1
ATOM 575 N N . ALA A 1 82 ? 28.320 17.132 9.134 1.00 15.07 81 ALA A N 1
ATOM 576 C CA . ALA A 1 82 ? 28.463 17.335 7.697 1.00 15.83 81 ALA A CA 1
ATOM 577 C C . ALA A 1 82 ? 27.153 17.242 6.920 1.00 18.90 81 ALA A C 1
ATOM 578 O O . ALA A 1 82 ? 27.102 17.627 5.748 1.00 20.12 81 ALA A O 1
ATOM 580 N N . TYR A 1 83 ? 26.094 16.712 7.538 1.00 16.33 82 TYR A N 1
ATOM 581 C CA . TYR A 1 83 ? 24.851 16.544 6.791 1.00 16.30 82 TYR A CA 1
ATOM 582 C C . TYR A 1 83 ? 24.312 17.904 6.343 1.00 14.82 82 TYR A C 1
ATOM 583 O O . TYR A 1 83 ? 24.272 18.833 7.145 1.00 15.32 82 TYR A O 1
ATOM 592 N N . PRO A 1 84 ? 23.911 18.033 5.056 1.00 15.38 83 PRO A N 1
ATOM 593 C CA . PRO A 1 84 ? 23.497 19.369 4.606 1.00 16.18 83 PRO A CA 1
ATOM 594 C C . PRO A 1 84 ? 22.242 19.863 5.278 1.00 16.05 83 PRO A C 1
ATOM 595 O O . PRO A 1 84 ? 21.297 19.076 5.483 1.00 16.88 83 PRO A O 1
ATOM 599 N N . ARG A 1 85 ? 22.238 21.139 5.647 1.00 16.99 84 ARG A N 1
ATOM 600 C CA . ARG A 1 85 ? 21.089 21.756 6.266 1.00 17.27 84 ARG A CA 1
ATOM 601 C C . ARG A 1 85 ? 20.742 23.001 5.464 1.00 21.04 84 ARG A C 1
ATOM 602 O O . ARG A 1 85 ? 21.576 23.899 5.311 1.00 21.49 84 ARG A O 1
ATOM 610 N N . THR A 1 86 ? 19.529 23.024 4.908 1.00 16.83 85 THR A N 1
ATOM 611 C CA . THR A 1 86 ? 19.070 24.119 4.043 1.00 18.87 85 THR A CA 1
ATOM 612 C C . THR A 1 86 ? 17.630 24.447 4.451 1.00 19.91 85 THR A C 1
ATOM 613 O O . THR A 1 86 ? 16.704 24.340 3.644 1.00 15.86 85 THR A O 1
ATOM 617 N N . PRO A 1 87 ? 17.429 24.833 5.726 1.00 20.52 86 PRO A N 1
ATOM 618 C CA . PRO A 1 87 ? 16.092 25.014 6.288 1.00 21.63 86 PRO A CA 1
ATOM 619 C C . PRO A 1 87 ? 15.221 25.992 5.488 1.00 20.65 86 PRO A C 1
ATOM 620 O O . PRO A 1 87 ? 14.041 25.727 5.242 1.00 20.38 86 PRO A O 1
ATOM 624 N N . ASP A 1 88 ? 15.805 27.104 5.053 1.00 21.43 87 ASP A N 1
ATOM 625 C CA . ASP A 1 88 ? 15.023 28.115 4.352 1.00 19.71 87 ASP A CA 1
ATOM 626 C C . ASP A 1 88 ? 14.525 27.634 2.995 1.00 19.44 87 ASP A C 1
ATOM 627 O O . ASP A 1 88 ? 13.379 27.894 2.632 1.00 21.90 87 ASP A O 1
ATOM 632 N N . ASP A 1 89 ? 15.386 26.941 2.250 1.00 18.44 88 ASP A N 1
ATOM 633 C CA . ASP A 1 89 ?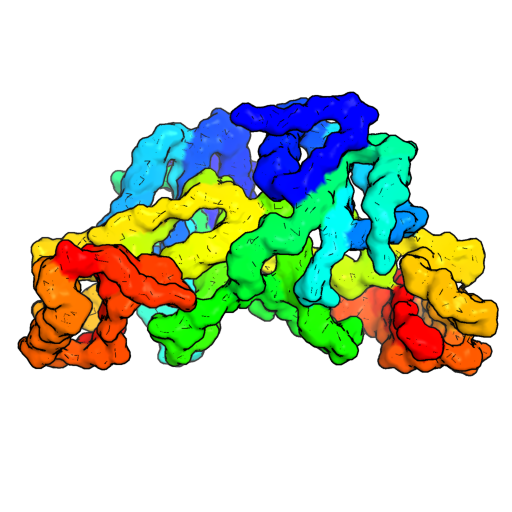 14.983 26.320 0.986 1.00 19.82 88 ASP A CA 1
ATOM 634 C C . ASP A 1 89 ? 13.945 25.228 1.241 1.00 21.54 88 ASP A C 1
ATOM 635 O O . ASP A 1 89 ? 12.979 25.114 0.482 1.00 19.38 88 ASP A O 1
ATOM 640 N N . ASP A 1 90 ? 14.132 24.434 2.300 1.00 19.32 89 ASP A N 1
ATOM 641 C CA . ASP A 1 90 ? 13.187 23.338 2.581 1.00 15.93 89 ASP A CA 1
ATOM 642 C C . ASP A 1 90 ? 11.766 23.853 2.763 1.00 16.45 89 ASP A C 1
ATOM 643 O O . ASP A 1 90 ? 10.824 23.343 2.140 1.00 16.34 89 ASP A O 1
ATOM 648 N N . LEU A 1 91 ? 11.613 24.848 3.630 1.00 17.20 90 LEU A N 1
ATOM 649 C CA . LEU A 1 91 ? 10.280 25.366 3.933 1.00 17.90 90 LEU A CA 1
ATOM 650 C C . LEU A 1 91 ? 9.683 26.100 2.735 1.00 19.14 90 LEU A C 1
ATOM 651 O O . LEU A 1 91 ? 8.483 25.994 2.492 1.00 18.98 90 LEU A O 1
ATOM 656 N N . ALA A 1 92 ? 10.518 26.804 1.975 1.00 18.96 91 ALA A N 1
ATOM 657 C CA . ALA A 1 92 ? 10.056 27.451 0.730 1.00 19.56 91 ALA A CA 1
ATOM 658 C C . ALA A 1 92 ? 9.479 26.425 -0.235 1.00 20.07 91 ALA A C 1
ATOM 659 O O . ALA A 1 92 ? 8.449 26.661 -0.863 1.00 21.68 91 ALA A O 1
ATOM 661 N N . GLN A 1 93 ? 10.153 25.285 -0.364 1.00 17.62 92 GLN A N 1
ATOM 662 C CA . GLN A 1 93 ? 9.667 24.242 -1.254 1.00 19.28 92 GLN A CA 1
ATOM 663 C C . GLN A 1 93 ? 8.362 23.657 -0.748 1.00 19.39 92 GLN A C 1
ATOM 664 O O . GLN A 1 93 ? 7.450 23.395 -1.537 1.00 18.65 92 GLN A O 1
ATOM 670 N N . LEU A 1 94 ? 8.256 23.462 0.570 1.00 17.76 93 LEU A N 1
ATOM 671 C CA . LEU A 1 94 ? 7.015 22.919 1.126 1.00 18.29 93 LEU A CA 1
ATOM 672 C C . LEU A 1 94 ? 5.842 23.856 0.895 1.00 18.53 93 LEU A C 1
ATOM 673 O O . LEU A 1 94 ? 4.749 23.400 0.541 1.00 17.60 93 LEU A O 1
ATOM 678 N N . ARG A 1 95 ? 6.084 25.155 1.055 1.00 18.74 94 ARG A N 1
ATOM 679 C CA . ARG A 1 95 ? 5.048 26.165 0.779 1.00 20.29 94 ARG A CA 1
ATOM 680 C C . ARG A 1 95 ? 4.589 26.110 -0.677 1.00 21.04 94 ARG A C 1
ATOM 681 O O . ARG A 1 95 ? 3.385 26.176 -0.960 1.00 23.08 94 ARG A O 1
ATOM 689 N N . ALA A 1 96 ? 5.550 25.982 -1.591 1.00 21.52 95 ALA A N 1
ATOM 690 C CA . ALA A 1 96 ? 5.260 25.941 -3.026 1.00 23.11 95 ALA A CA 1
ATOM 691 C C . ALA A 1 96 ? 4.463 24.693 -3.422 1.00 23.98 95 ALA A C 1
ATOM 692 O O . ALA A 1 96 ? 3.739 24.687 -4.425 1.00 25.16 95 ALA A O 1
ATOM 694 N N . GLU A 1 97 ? 4.581 23.638 -2.620 1.00 22.55 96 GLU A N 1
ATOM 695 C CA . GLU A 1 97 ? 3.901 22.387 -2.890 1.00 21.36 96 GLU A CA 1
ATOM 696 C C . GLU A 1 97 ? 2.539 22.298 -2.189 1.00 20.87 96 GLU A C 1
ATOM 697 O O . GLU A 1 97 ? 1.820 21.316 -2.352 1.00 21.63 96 GLU A O 1
ATOM 703 N N . GLY A 1 98 ? 2.195 23.318 -1.409 1.00 20.14 97 GLY A N 1
ATOM 704 C CA . GLY A 1 98 ? 0.901 23.370 -0.737 1.00 18.48 97 GLY A CA 1
ATOM 705 C C . GLY A 1 98 ? 0.783 22.438 0.461 1.00 20.63 97 GLY A C 1
ATOM 706 O O . GLY A 1 98 ? -0.322 22.054 0.859 1.00 20.13 97 GLY A O 1
ATOM 707 N N . VAL A 1 99 ? 1.932 22.091 1.046 1.00 19.09 98 VAL A N 1
ATOM 708 C CA . VAL A 1 99 ? 1.969 21.268 2.254 1.00 18.63 98 VAL A CA 1
ATOM 709 C C . VAL A 1 99 ? 1.467 22.104 3.414 1.00 17.06 98 VAL A C 1
ATOM 710 O O . VAL A 1 99 ? 1.835 23.266 3.551 1.00 19.01 98 VAL A O 1
ATOM 714 N N . GLU A 1 100 ? 0.628 21.502 4.250 1.00 16.90 99 GLU A N 1
ATOM 715 C CA . GLU A 1 100 ? 0.007 22.241 5.348 1.00 17.01 99 GLU A CA 1
ATOM 716 C C . GLU A 1 100 ? 0.698 22.132 6.701 1.00 14.92 99 GLU A C 1
ATOM 717 O O . GLU A 1 100 ? 0.481 22.973 7.579 1.00 17.04 99 GLU A O 1
ATOM 723 N N . ILE A 1 101 ? 1.505 21.085 6.883 1.00 13.97 100 ILE A N 1
ATOM 724 C CA . ILE A 1 101 ? 2.199 20.881 8.160 1.00 12.54 100 ILE A CA 1
ATOM 725 C C . ILE A 1 101 ? 3.654 20.477 7.935 1.00 12.05 100 ILE A C 1
ATOM 726 O O . ILE A 1 101 ? 3.949 19.500 7.231 1.00 12.01 100 ILE A O 1
ATOM 731 N N . ALA A 1 102 ? 4.554 21.232 8.562 1.00 12.71 101 ALA A N 1
ATOM 732 C CA . ALA A 1 102 ? 5.953 20.813 8.693 1.00 12.23 101 ALA A CA 1
ATOM 733 C C . ALA A 1 102 ? 6.213 20.539 10.170 1.00 12.26 101 ALA A C 1
ATOM 734 O O . ALA A 1 102 ? 5.837 21.341 11.031 1.00 14.10 101 ALA A O 1
ATOM 736 N N . PHE A 1 103 ? 6.822 19.399 10.465 1.00 11.15 102 PHE A N 1
ATOM 737 C CA . PHE A 1 103 ? 7.159 19.052 11.849 1.00 11.31 102 PHE A CA 1
ATOM 738 C C . PHE A 1 103 ? 8.676 19.072 11.977 1.00 10.82 102 PHE A C 1
ATOM 739 O O . PHE A 1 103 ? 9.364 18.295 11.321 1.00 10.38 102 PHE A O 1
ATOM 747 N N . THR A 1 104 ? 9.176 20.007 12.790 1.00 11.18 103 THR A N 1
ATOM 748 C CA . THR A 1 104 ? 10.619 20.280 12.879 1.00 12.14 103 THR A CA 1
ATOM 749 C C . THR A 1 104 ? 11.072 20.171 14.343 1.00 14.00 103 THR A C 1
ATOM 750 O O . THR A 1 104 ? 11.371 21.181 14.983 1.00 12.81 103 THR A O 1
ATOM 754 N N . PRO A 1 105 ? 11.103 18.945 14.888 1.00 11.04 104 PRO A N 1
ATOM 755 C CA . PRO A 1 105 ? 11.419 18.797 16.311 1.00 11.53 104 PRO A CA 1
ATOM 756 C C . PRO A 1 105 ? 12.895 19.045 16.620 1.00 11.35 104 PRO A C 1
ATOM 757 O O . PRO A 1 105 ? 13.771 18.924 15.748 1.00 11.54 104 PRO A O 1
ATOM 761 N N . THR A 1 106 ? 13.150 19.392 17.876 1.00 12.40 105 THR A N 1
ATOM 762 C CA . THR A 1 106 ? 14.526 19.504 18.361 1.00 11.41 105 THR A CA 1
ATOM 763 C C . THR A 1 106 ? 15.067 18.132 18.797 1.00 10.50 105 THR A C 1
ATOM 764 O O . THR A 1 106 ? 14.299 17.210 19.103 1.00 11.47 105 THR A O 1
ATOM 768 N N . THR A 1 107 ? 16.394 18.006 18.888 1.00 10.13 106 THR A N 1
ATOM 769 C CA . THR A 1 107 ? 17.004 16.807 19.410 1.00 10.52 106 THR A CA 1
ATOM 770 C C . THR A 1 107 ? 16.557 16.548 20.843 1.00 10.66 106 THR A C 1
ATOM 771 O O . THR A 1 107 ? 16.262 15.405 21.208 1.00 12.30 106 THR A O 1
ATOM 775 N N . ALA A 1 108 ? 16.445 17.597 21.657 1.00 9.71 107 ALA A N 1
ATOM 776 C CA . ALA A 1 108 ? 16.050 17.408 23.040 1.00 9.80 107 ALA A CA 1
ATOM 777 C C . ALA A 1 108 ? 14.611 16.908 23.139 1.00 11.21 107 ALA A C 1
ATOM 778 O O . ALA A 1 108 ? 14.293 16.113 24.043 1.00 12.91 107 ALA A O 1
ATOM 780 N N . ALA A 1 109 ? 13.734 17.352 22.237 1.00 11.87 108 ALA A N 1
ATOM 781 C CA . ALA A 1 109 ? 12.339 16.917 22.313 1.00 11.24 108 ALA A CA 1
ATOM 782 C C . ALA A 1 109 ? 12.217 15.456 21.898 1.00 11.46 108 ALA A C 1
ATOM 783 O O . ALA A 1 109 ? 11.342 14.738 22.383 1.00 13.69 108 ALA A O 1
ATOM 785 N N . MET A 1 110 ? 13.069 15.029 20.973 1.00 8.61 109 MET A N 1
ATOM 786 C CA . MET A 1 110 ? 12.994 13.632 20.517 1.00 9.75 109 MET A CA 1
ATOM 787 C C . MET A 1 110 ? 13.745 12.678 21.426 1.00 12.06 109 MET A C 1
ATOM 788 O O . MET A 1 110 ? 13.336 11.520 21.579 1.00 12.99 109 MET A O 1
ATOM 793 N N . TYR A 1 111 ? 14.837 13.146 22.034 1.00 10.89 110 TYR A N 1
ATOM 794 C CA . TYR A 1 111 ? 15.696 12.294 22.854 1.00 10.35 110 TYR A CA 1
ATOM 795 C C . TYR A 1 111 ? 15.939 12.891 24.248 1.00 9.95 110 TYR A C 1
ATOM 796 O O . TYR A 1 111 ? 17.106 13.043 24.658 1.00 11.05 110 TYR A O 1
ATOM 805 N N . PRO A 1 112 ? 14.856 13.151 25.005 1.00 11.43 111 PRO A N 1
ATOM 806 C CA . PRO A 1 112 ? 15.027 13.766 26.324 1.00 10.67 111 PRO A CA 1
ATOM 807 C C . PRO A 1 112 ? 15.776 12.855 27.279 1.00 12.37 111 PRO A C 1
ATOM 808 O O . PRO A 1 112 ? 16.393 13.351 28.214 1.00 14.42 111 PRO A O 1
ATOM 812 N N . ASP A 1 113 ? 15.758 11.545 27.026 1.00 11.87 112 ASP A N 1
ATOM 813 C CA . ASP A 1 113 ? 16.452 10.588 27.897 1.00 13.74 112 ASP A CA 1
ATOM 814 C C . ASP A 1 113 ? 17.634 9.913 27.216 1.00 15.07 112 ASP A C 1
ATOM 815 O O . ASP A 1 113 ? 18.060 8.826 27.616 1.00 15.95 112 ASP A O 1
ATOM 820 N N . GLY A 1 114 ? 18.179 10.562 26.188 1.00 12.23 113 GLY A N 1
ATOM 821 C CA . GLY A 1 114 ? 19.245 9.965 25.402 1.00 12.52 113 GLY A CA 1
ATOM 822 C C . GLY A 1 114 ? 18.744 8.707 24.721 1.00 13.91 113 GLY A C 1
ATOM 823 O O . GLY A 1 114 ? 17.552 8.586 24.414 1.00 15.63 113 GLY A O 1
ATOM 824 N N . LEU A 1 115 ? 19.643 7.755 24.516 1.00 15.03 114 LEU A N 1
ATOM 825 C CA . LEU A 1 115 ? 19.284 6.459 23.956 1.00 15.88 114 LEU A CA 1
ATOM 826 C C . LEU A 1 115 ? 19.004 5.527 25.100 1.00 16.78 114 LEU A C 1
ATOM 827 O O . LEU A 1 115 ? 19.893 5.149 25.879 1.00 18.23 114 LEU A O 1
ATOM 832 N N . ARG A 1 116 ? 17.734 5.195 25.229 1.00 11.38 115 ARG A N 1
ATOM 833 C CA . ARG A 1 116 ? 17.268 4.340 26.300 1.00 11.97 115 ARG A CA 1
ATOM 834 C C . ARG A 1 116 ? 16.561 3.164 25.648 1.00 10.56 115 ARG A C 1
ATOM 835 O O . ARG A 1 116 ? 17.241 2.251 25.196 1.00 11.87 115 ARG A O 1
ATOM 843 N N . THR A 1 117 ? 15.233 3.179 25.534 1.00 9.49 116 THR A N 1
ATOM 844 C CA . THR A 1 117 ? 14.563 2.101 24.767 1.00 10.02 116 THR A CA 1
ATOM 845 C C . THR A 1 117 ? 14.782 2.388 23.283 1.00 11.19 116 THR A C 1
ATOM 846 O O . THR A 1 117 ? 14.584 3.531 22.838 1.00 11.61 116 THR A O 1
ATOM 850 N N . THR A 1 118 ? 15.159 1.369 22.517 1.00 10.90 117 THR A N 1
ATOM 851 C CA . THR A 1 118 ? 15.386 1.545 21.085 1.00 10.37 117 THR A CA 1
ATOM 852 C C . THR A 1 118 ? 14.850 0.354 20.320 1.00 10.67 117 THR A C 1
ATOM 853 O O . THR A 1 118 ? 14.471 -0.671 20.908 1.00 11.75 117 THR A O 1
ATOM 857 N N . VAL A 1 119 ? 14.814 0.503 19.000 1.00 9.23 118 VAL A N 1
ATOM 858 C CA . VAL A 1 119 ? 14.362 -0.584 18.130 1.00 9.34 118 VAL A CA 1
ATOM 859 C C . VAL A 1 119 ? 15.581 -1.377 17.679 1.00 10.51 118 VAL A C 1
ATOM 860 O O . VAL A 1 119 ? 16.575 -0.795 17.232 1.00 13.60 118 VAL A O 1
ATOM 864 N N . GLN A 1 120 ? 15.490 -2.697 17.826 1.00 9.62 119 GLN A N 1
ATOM 865 C CA . GLN A 1 120 ? 16.505 -3.621 17.324 1.00 10.18 119 GLN A CA 1
ATOM 866 C C . GLN A 1 120 ? 16.013 -4.224 16.003 1.00 9.62 119 GLN A C 1
ATOM 867 O O . GLN A 1 120 ? 15.077 -5.031 16.004 1.00 11.56 119 GLN A O 1
ATOM 873 N N . PRO A 1 121 ? 16.581 -3.803 14.856 1.00 12.05 120 PRO A N 1
ATOM 874 C CA . PRO A 1 121 ? 16.116 -4.404 13.604 1.00 11.10 120 PRO A CA 1
ATOM 875 C C . PRO A 1 121 ? 16.477 -5.876 13.503 1.00 11.27 120 PRO A C 1
ATOM 876 O O . PRO A 1 121 ? 17.334 -6.366 14.256 1.00 12.53 120 PRO A O 1
ATOM 880 N N . GLY A 1 122 ? 15.864 -6.552 12.542 1.00 11.91 121 GLY A N 1
ATOM 881 C CA . GLY A 1 122 ? 16.255 -7.925 12.216 1.00 13.65 121 GLY A CA 1
ATOM 882 C C . GLY A 1 122 ? 17.617 -7.989 11.521 1.00 14.09 121 GLY A C 1
ATOM 883 O O . GLY A 1 122 ? 18.290 -6.960 11.324 1.00 13.13 121 GLY A O 1
ATOM 884 N N . PRO A 1 123 ? 18.050 -9.204 11.152 1.00 14.82 122 PRO A N 1
ATOM 885 C CA . PRO A 1 123 ? 19.384 -9.431 10.592 1.00 14.98 122 PRO A CA 1
ATOM 886 C C . PRO A 1 123 ? 19.698 -8.645 9.320 1.00 13.91 122 PRO A C 1
ATOM 887 O O . PRO A 1 123 ? 20.882 -8.427 9.025 1.00 14.36 122 PRO A O 1
ATOM 891 N N . LEU A 1 124 ? 18.673 -8.219 8.572 1.00 12.12 123 LEU A N 1
ATOM 892 C CA . LEU A 1 124 ? 18.949 -7.410 7.368 1.00 12.53 123 LEU A CA 1
ATOM 893 C C . LEU A 1 124 ? 19.733 -6.131 7.673 1.00 12.60 123 LEU A C 1
ATOM 894 O O . LEU A 1 124 ? 20.472 -5.631 6.839 1.00 13.86 123 LEU A O 1
ATOM 899 N N . ALA A 1 125 ? 19.575 -5.603 8.879 1.00 11.54 124 ALA A N 1
ATOM 900 C CA . ALA A 1 125 ? 20.255 -4.367 9.233 1.00 12.08 124 ALA A CA 1
ATOM 901 C C . ALA A 1 125 ? 21.773 -4.506 9.333 1.00 12.57 124 ALA A C 1
ATOM 902 O O . ALA A 1 125 ? 22.474 -3.495 9.385 1.00 13.12 124 ALA A O 1
ATOM 904 N N . ALA A 1 126 ? 22.266 -5.746 9.379 1.00 13.83 125 ALA A N 1
ATOM 905 C CA . ALA A 1 126 ? 23.712 -6.015 9.492 1.00 15.10 125 ALA A CA 1
ATOM 906 C C . ALA A 1 126 ? 24.380 -6.157 8.13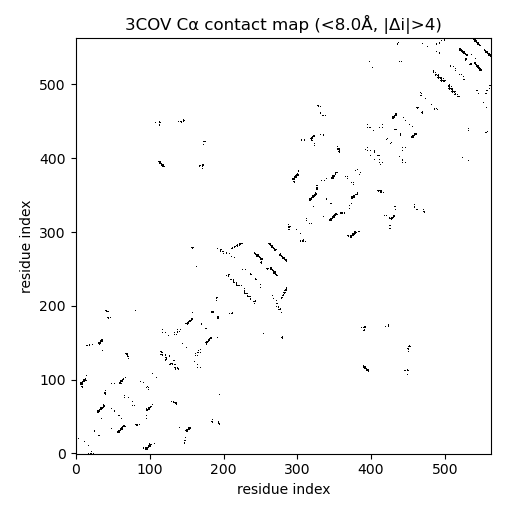3 1.00 18.82 125 ALA A C 1
ATOM 907 O O . ALA A 1 126 ? 25.615 -6.287 8.051 1.00 21.26 125 ALA A O 1
ATOM 909 N N . GLU A 1 127 ? 23.571 -6.124 7.081 1.00 14.34 126 GLU A N 1
ATOM 910 C CA . GLU A 1 127 ? 24.062 -6.375 5.723 1.00 16.50 126 GLU A CA 1
ATOM 911 C C . GLU A 1 127 ? 24.058 -5.120 4.872 1.00 14.60 126 GLU A C 1
ATOM 912 O O . GLU A 1 127 ? 23.432 -4.114 5.231 1.00 14.41 126 GLU A O 1
ATOM 918 N N . LEU A 1 128 ? 24.755 -5.180 3.734 1.00 13.31 127 LEU A N 1
ATOM 919 C CA . LEU A 1 128 ? 24.710 -4.077 2.750 1.00 13.58 127 LEU A CA 1
ATOM 920 C C . LEU A 1 128 ? 25.093 -2.754 3.434 1.00 14.62 127 LEU A C 1
ATOM 921 O O . LEU A 1 128 ? 26.223 -2.629 3.925 1.00 16.42 127 LEU A O 1
ATOM 926 N N . GLU A 1 129 ? 24.185 -1.779 3.502 1.00 11.94 128 GLU A N 1
ATOM 927 C CA . GLU A 1 129 ? 24.515 -0.505 4.162 1.00 12.77 128 GLU A CA 1
ATOM 928 C C . GLU A 1 129 ? 24.904 -0.650 5.627 1.00 14.49 128 GLU A C 1
ATOM 929 O O . GLU A 1 129 ? 25.666 0.157 6.147 1.00 16.38 128 GLU A O 1
ATOM 935 N N . GLY A 1 130 ? 24.371 -1.659 6.294 1.00 12.76 129 GLY A N 1
ATOM 936 C CA . GLY A 1 130 ? 24.627 -1.818 7.721 1.00 13.18 129 GLY A CA 1
ATOM 937 C C . GLY A 1 130 ? 25.901 -2.567 8.049 1.00 19.38 129 GLY A C 1
ATOM 938 O O . GLY A 1 130 ? 26.299 -2.618 9.208 1.00 20.94 129 GLY A O 1
ATOM 939 N N . GLY A 1 131 ? 26.557 -3.134 7.042 1.00 17.89 130 GLY A N 1
ATOM 940 C CA . GLY A 1 131 ? 27.740 -3.972 7.289 1.00 21.94 130 GLY A CA 1
ATOM 941 C C . GLY A 1 131 ? 28.799 -3.267 8.125 1.00 23.03 130 GLY A C 1
ATOM 942 O O . GLY A 1 131 ? 29.164 -3.755 9.218 1.00 25.73 130 GLY A O 1
ATOM 943 N N . PRO A 1 132 ? 29.301 -2.119 7.630 1.00 23.99 131 PRO A N 1
ATOM 944 C CA . PRO A 1 132 ? 30.271 -1.326 8.372 1.00 25.49 131 PRO A CA 1
ATOM 945 C C . PRO A 1 132 ? 29.631 -0.293 9.298 1.00 25.72 131 PRO A C 1
ATOM 946 O O . PRO A 1 132 ? 30.341 0.497 9.932 1.00 27.13 131 PRO A O 1
ATOM 950 N N . ARG A 1 133 ? 28.298 -0.298 9.359 1.00 21.96 132 ARG A N 1
ATOM 951 C CA . ARG A 1 133 ? 27.531 0.679 10.144 1.00 25.09 132 ARG A CA 1
ATOM 952 C C . ARG A 1 133 ? 26.470 -0.074 10.941 1.00 21.50 132 ARG A C 1
ATOM 953 O O . ARG A 1 133 ? 25.260 0.077 10.668 1.00 20.32 132 ARG A O 1
ATOM 961 N N . PRO A 1 134 ? 26.907 -0.888 11.922 1.00 21.48 133 PRO A N 1
ATOM 962 C CA . PRO A 1 134 ? 26.018 -1.870 12.538 1.00 21.99 133 PRO A CA 1
ATOM 963 C C . PRO A 1 134 ? 24.846 -1.288 13.337 1.00 20.22 133 PRO A C 1
ATOM 964 O O . PRO A 1 134 ? 23.899 -2.021 13.622 1.00 23.47 133 PRO A O 1
ATOM 968 N N . THR A 1 135 ? 24.915 -0.001 13.688 1.00 21.05 134 THR A N 1
ATOM 969 C CA . THR A 1 135 ? 23.834 0.650 14.453 1.00 20.81 134 THR A CA 1
ATOM 970 C C . THR A 1 135 ? 22.983 1.630 13.640 1.00 17.55 134 THR A C 1
ATOM 971 O O . THR A 1 135 ? 22.042 2.235 14.173 1.00 16.67 134 THR A O 1
ATOM 975 N N . HIS A 1 136 ? 23.310 1.811 12.369 1.00 13.74 135 HIS A N 1
ATOM 976 C CA . HIS A 1 136 ? 22.621 2.788 11.528 1.00 11.93 135 HIS A CA 1
ATOM 977 C C . HIS A 1 136 ? 21.112 2.560 11.457 1.00 13.19 135 HIS A C 1
ATOM 978 O O . HIS A 1 136 ? 20.329 3.492 11.658 1.00 13.70 135 HIS A O 1
ATOM 985 N N . PHE A 1 137 ? 20.702 1.334 11.132 1.00 13.61 136 PHE A N 1
ATOM 986 C CA . PHE A 1 137 ? 19.283 1.094 10.912 1.00 13.37 136 PHE A CA 1
ATOM 987 C C . PHE A 1 137 ? 18.505 1.045 12.209 1.00 12.58 136 PHE A C 1
ATOM 988 O O . PHE A 1 137 ? 17.319 1.369 12.198 1.00 9.82 136 PHE A O 1
ATOM 996 N N . ALA A 1 138 ? 19.151 0.690 13.321 1.00 11.22 137 ALA A N 1
ATOM 997 C CA . ALA A 1 138 ? 18.514 0.860 14.643 1.00 10.85 137 ALA A CA 1
ATOM 998 C C . ALA A 1 138 ? 18.113 2.324 14.833 1.00 11.79 137 ALA A C 1
ATOM 999 O O . ALA A 1 138 ? 17.023 2.632 15.339 1.00 10.24 137 ALA A O 1
ATOM 1001 N N . GLY A 1 139 ? 18.981 3.242 14.440 1.00 10.74 138 GLY A N 1
ATOM 1002 C CA . GLY A 1 139 ? 18.694 4.679 14.552 1.00 11.24 138 GLY A CA 1
ATOM 1003 C C . GLY A 1 139 ? 17.540 5.094 13.662 1.00 9.68 138 GLY A C 1
ATOM 1004 O O . GLY A 1 139 ? 16.639 5.862 14.069 1.00 10.84 138 GLY A O 1
ATOM 1005 N N . VAL A 1 140 ? 17.540 4.596 12.425 1.00 9.86 139 VAL A N 1
ATOM 1006 C CA . VAL A 1 140 ? 16.448 4.898 11.495 1.00 11.11 139 VAL A CA 1
ATOM 1007 C C . VAL A 1 140 ? 15.110 4.370 12.027 1.00 9.03 139 VAL A C 1
ATOM 1008 O O . VAL A 1 140 ? 14.113 5.076 12.061 1.00 9.45 139 VAL A O 1
ATOM 1012 N N . LEU A 1 141 ? 15.073 3.090 12.406 1.00 9.13 140 LEU A N 1
ATOM 1013 C CA . LEU A 1 141 ? 13.801 2.490 12.813 1.00 9.65 140 LEU A CA 1
ATOM 1014 C C . LEU A 1 141 ? 13.271 3.096 14.122 1.00 9.25 140 LEU A C 1
ATOM 1015 O O . LEU A 1 141 ? 12.057 3.245 14.315 1.00 9.45 140 LEU A O 1
ATOM 1020 N N . THR A 1 142 ? 14.188 3.447 15.020 1.00 8.62 141 THR A N 1
ATOM 1021 C CA . THR A 1 142 ? 13.766 4.086 16.271 1.00 8.87 141 THR A CA 1
ATOM 1022 C C . THR A 1 142 ? 13.096 5.431 15.999 1.00 8.13 141 THR A C 1
ATOM 1023 O O . THR A 1 142 ? 12.006 5.719 16.503 1.00 8.86 141 THR A O 1
ATOM 1027 N N . VAL A 1 143 ? 13.734 6.264 15.177 1.00 8.42 142 VAL A N 1
ATOM 1028 C CA . VAL A 1 143 ? 13.118 7.554 14.908 1.00 8.76 142 VAL A CA 1
ATOM 1029 C C . VAL A 1 143 ? 11.824 7.426 14.097 1.00 8.51 142 VAL A C 1
ATOM 1030 O O . VAL A 1 143 ? 10.861 8.160 14.346 1.00 9.38 142 VAL A O 1
ATOM 1034 N N . VAL A 1 144 ? 11.791 6.499 13.126 1.00 9.48 143 VAL A N 1
ATOM 1035 C CA . VAL A 1 144 ? 10.585 6.343 12.337 1.00 8.69 143 VAL A CA 1
ATOM 1036 C C . VAL A 1 144 ? 9.451 5.823 13.241 1.00 10.04 143 VAL A C 1
ATOM 1037 O O . VAL A 1 144 ? 8.324 6.289 13.126 1.00 9.44 143 VAL A O 1
ATOM 1041 N N . LEU A 1 145 ? 9.740 4.893 14.159 1.00 9.05 144 LEU A N 1
ATOM 1042 C CA . LEU A 1 145 ? 8.707 4.455 15.074 1.00 8.04 144 LEU A CA 1
ATOM 1043 C C . LEU A 1 145 ? 8.158 5.636 15.861 1.00 8.51 144 LEU A C 1
ATOM 1044 O O . LEU A 1 145 ? 6.948 5.809 15.978 1.00 9.08 144 LEU A O 1
ATOM 1049 N N . LYS A 1 146 ? 9.060 6.434 16.408 1.00 8.51 145 LYS A N 1
ATOM 1050 C CA . LYS A 1 146 ? 8.618 7.597 17.190 1.00 7.63 145 LYS A CA 1
ATOM 1051 C C . LYS A 1 146 ? 7.776 8.575 16.373 1.00 7.67 145 LYS A C 1
ATOM 1052 O O . LYS A 1 146 ? 6.739 9.033 16.849 1.00 9.50 145 LYS A O 1
ATOM 1058 N N . LEU A 1 147 ? 8.200 8.877 15.138 1.00 8.69 146 LEU A N 1
ATOM 1059 C CA . LEU A 1 147 ? 7.434 9.802 14.296 1.00 8.91 146 LEU A CA 1
ATOM 1060 C C . LEU A 1 147 ? 6.049 9.236 14.006 1.00 10.35 146 LEU A C 1
ATOM 1061 O O . LEU A 1 147 ? 5.067 9.992 13.995 1.00 9.99 146 LEU A O 1
ATOM 1066 N N . LEU A 1 148 ? 5.976 7.917 13.786 1.00 8.93 147 LEU A N 1
ATOM 1067 C CA . LEU A 1 148 ? 4.700 7.276 13.514 1.00 10.47 147 LEU A CA 1
ATOM 1068 C C . LEU A 1 148 ? 3.784 7.378 14.738 1.00 10.34 147 LEU A C 1
ATOM 1069 O O . LEU A 1 148 ? 2.573 7.518 14.597 1.00 13.42 147 LEU A O 1
ATOM 1074 N N . GLN A 1 149 ? 4.353 7.306 15.943 1.00 8.98 148 GLN A N 1
ATOM 1075 C CA . GLN A 1 149 ? 3.510 7.385 17.155 1.00 9.44 148 GLN A CA 1
ATOM 1076 C C . GLN A 1 149 ? 3.081 8.803 17.451 1.00 11.60 148 GLN A C 1
ATOM 1077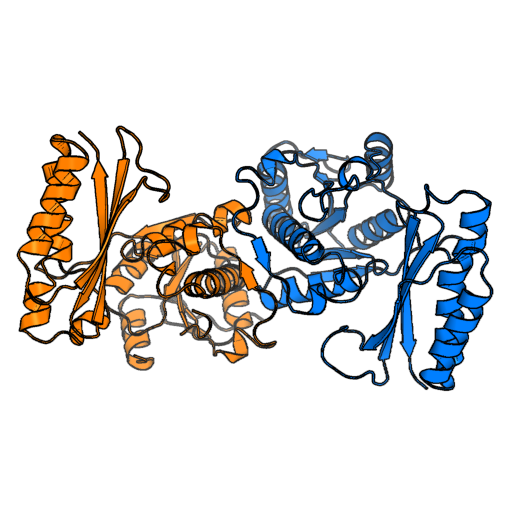 O O . GLN A 1 149 ? 1.978 9.046 17.946 1.00 14.56 148 GLN A O 1
ATOM 1083 N N . ILE A 1 150 ? 3.947 9.758 17.136 1.00 10.07 149 ILE A N 1
ATOM 1084 C CA . ILE A 1 150 ? 3.605 11.163 17.347 1.00 11.36 149 ILE A CA 1
ATOM 1085 C C . ILE A 1 150 ? 2.508 11.613 16.376 1.00 12.44 149 ILE A C 1
ATOM 1086 O O . ILE A 1 150 ? 1.505 12.234 16.765 1.00 13.57 149 ILE A O 1
ATOM 1091 N N . VAL A 1 151 ? 2.719 11.307 15.100 1.00 11.59 150 VAL A N 1
ATOM 1092 C CA . VAL A 1 151 ? 1.851 11.821 14.034 1.00 13.18 150 VAL A CA 1
ATOM 1093 C C . VAL A 1 151 ? 0.642 10.922 13.766 1.00 14.10 150 VAL A C 1
ATOM 1094 O O . VAL A 1 151 ? -0.411 11.416 13.353 1.00 15.91 150 VAL A O 1
ATOM 1098 N N . ARG A 1 152 ? 0.782 9.622 14.016 1.00 12.00 151 ARG A N 1
ATOM 1099 C CA . ARG A 1 152 ? -0.280 8.637 13.729 1.00 14.65 151 ARG A CA 1
ATOM 1100 C C . ARG A 1 152 ? -0.900 8.823 12.345 1.00 14.94 151 ARG A C 1
ATOM 1101 O O . ARG A 1 152 ? -2.114 8.994 12.208 1.00 14.36 151 ARG A O 1
ATOM 1109 N N . PRO A 1 153 ? -0.072 8.739 11.304 1.00 12.36 152 PRO A N 1
ATOM 1110 C CA . PRO A 1 153 ? -0.597 8.899 9.952 1.00 11.70 152 PRO A CA 1
ATOM 1111 C C . PRO A 1 153 ? -1.308 7.652 9.467 1.00 12.41 152 PRO A C 1
ATOM 1112 O O . PRO A 1 153 ? -1.068 6.549 9.970 1.00 15.28 152 PRO A O 1
ATOM 1116 N N . ASP A 1 154 ? -2.156 7.828 8.460 1.00 12.22 153 ASP A N 1
ATOM 1117 C CA . ASP A 1 154 ? -2.753 6.682 7.784 1.00 13.37 153 ASP A CA 1
ATOM 1118 C C . ASP A 1 154 ? -1.785 6.027 6.830 1.00 12.43 153 ASP A C 1
ATOM 1119 O O . ASP A 1 154 ? -1.784 4.804 6.669 1.00 14.49 153 ASP A O 1
ATOM 1124 N N . ARG A 1 155 ? -0.935 6.847 6.214 1.00 12.16 154 ARG A N 1
ATOM 1125 C CA . ARG A 1 155 ? 0.067 6.338 5.289 1.00 11.45 154 ARG A CA 1
ATOM 1126 C C . ARG A 1 155 ? 1.366 7.083 5.523 1.00 10.06 154 ARG A C 1
ATOM 1127 O O . ARG A 1 155 ? 1.351 8.266 5.879 1.00 11.44 154 ARG A O 1
ATOM 1135 N N . VAL A 1 156 ? 2.479 6.379 5.309 1.00 11.03 155 VAL A N 1
ATOM 1136 C CA . VAL A 1 156 ? 3.809 6.976 5.417 1.00 10.53 155 VAL A CA 1
ATOM 1137 C C . VAL A 1 156 ? 4.580 6.699 4.129 1.00 10.38 155 VAL A C 1
ATOM 1138 O O . VAL A 1 156 ? 4.494 5.600 3.591 1.00 10.88 155 VAL A O 1
ATOM 1142 N N . PHE A 1 157 ? 5.312 7.709 3.637 1.00 10.02 156 PHE A N 1
ATOM 1143 C CA . PHE A 1 157 ? 5.906 7.681 2.290 1.00 9.57 156 PHE A CA 1
ATOM 1144 C C . PHE A 1 157 ? 7.415 7.702 2.349 1.00 10.73 156 PHE A C 1
ATOM 1145 O O . PHE A 1 157 ? 7.999 8.540 3.039 1.00 11.90 156 PHE A O 1
ATOM 1153 N N . PHE A 1 158 ? 8.027 6.768 1.621 1.00 10.86 157 PHE A N 1
ATOM 1154 C CA . PHE A 1 158 ? 9.475 6.624 1.548 1.00 11.69 157 PHE A CA 1
ATOM 1155 C C . PHE A 1 158 ? 9.905 6.434 0.108 1.00 14.32 157 PHE A C 1
ATOM 1156 O O . PHE A 1 158 ? 9.159 5.842 -0.691 1.00 14.66 157 PHE A O 1
ATOM 1164 N N . GLY A 1 159 ? 11.094 6.926 -0.234 1.00 12.85 158 GLY A N 1
ATOM 1165 C CA . GLY A 1 159 ? 11.635 6.737 -1.571 1.00 12.83 158 GLY A CA 1
ATOM 1166 C C . GLY A 1 159 ? 12.279 5.371 -1.750 1.00 13.23 158 GLY A C 1
ATOM 1167 O O . GLY A 1 159 ? 12.844 4.792 -0.835 1.00 14.63 158 GLY A O 1
ATOM 1168 N N . GLU A 1 160 ? 12.228 4.872 -2.973 1.00 12.18 159 GLU A N 1
ATOM 1169 C CA . GLU A 1 160 ? 12.869 3.594 -3.280 1.00 12.97 159 GLU A CA 1
ATOM 1170 C C . GLU A 1 160 ? 14.395 3.702 -3.381 1.00 10.96 159 GLU A C 1
ATOM 1171 O O . GLU A 1 160 ? 15.061 2.676 -3.389 1.00 12.01 159 GLU A O 1
ATOM 1177 N N A LYS A 1 161 ? 14.958 4.913 -3.481 1.00 12.34 160 LYS A N 1
ATOM 1178 C CA A LYS A 1 161 ? 16.413 5.056 -3.575 1.00 15.37 160 LYS A CA 1
ATOM 1179 C C A LYS A 1 161 ? 17.119 4.350 -2.418 1.00 13.69 160 LYS A C 1
ATOM 1180 O O A LYS A 1 161 ? 18.115 3.652 -2.615 1.00 15.04 160 LYS A O 1
ATOM 1186 N N . ASP A 1 162 ? 16.614 4.563 -1.199 1.00 14.31 161 ASP A N 1
ATOM 1187 C CA . ASP A 1 162 ? 17.153 3.862 -0.041 1.00 12.28 161 ASP A CA 1
ATOM 1188 C C . ASP A 1 162 ? 16.300 2.625 0.160 1.00 13.00 161 ASP A C 1
ATOM 1189 O O . ASP A 1 162 ? 15.443 2.543 1.049 1.00 11.43 161 ASP A O 1
ATOM 1194 N N . TYR A 1 163 ? 16.531 1.664 -0.723 1.00 12.45 162 TYR A N 1
ATOM 1195 C CA . TYR A 1 163 ? 15.650 0.517 -0.811 1.00 9.62 162 TYR A CA 1
ATOM 1196 C C . TYR A 1 163 ? 15.733 -0.367 0.434 1.00 9.50 162 TYR A C 1
ATOM 1197 O O . TYR A 1 163 ? 14.679 -0.845 0.948 1.00 9.73 162 TYR A O 1
ATOM 1206 N N . GLN A 1 164 ? 16.959 -0.600 0.917 1.00 10.17 163 GLN A N 1
ATOM 1207 C CA . GLN A 1 164 ? 17.120 -1.405 2.122 1.00 9.40 163 GLN A CA 1
ATOM 1208 C C . GLN A 1 164 ? 16.397 -0.751 3.303 1.00 11.04 163 GLN A C 1
ATOM 1209 O O . GLN A 1 164 ? 15.713 -1.434 4.081 1.00 11.08 163 GLN A O 1
ATOM 1215 N N . GLN A 1 165 ? 16.480 0.576 3.400 1.00 10.12 164 GLN A N 1
ATOM 1216 C CA . GLN A 1 165 ? 15.745 1.277 4.437 1.00 10.66 164 GLN A CA 1
ATOM 1217 C C . GLN A 1 165 ? 14.235 1.047 4.309 1.00 10.35 164 GLN A C 1
ATOM 1218 O O . GLN A 1 165 ? 13.562 0.784 5.308 1.00 10.37 164 GLN A O 1
ATOM 1224 N N . LEU A 1 166 ? 13.707 1.115 3.083 1.00 10.46 165 LEU A N 1
ATOM 1225 C CA . LEU A 1 166 ? 12.281 0.898 2.850 1.00 8.90 165 LEU A CA 1
ATOM 1226 C C . LEU A 1 166 ? 11.851 -0.510 3.281 1.00 9.63 165 LEU A C 1
ATOM 1227 O O . LEU A 1 166 ? 10.816 -0.677 3.953 1.00 11.14 165 LEU A O 1
ATOM 1232 N N . VAL A 1 167 ? 12.655 -1.515 2.923 1.00 9.53 166 VAL A N 1
ATOM 1233 C CA . VAL A 1 167 ? 12.345 -2.885 3.298 1.00 11.44 166 VAL A CA 1
ATOM 1234 C C . VAL A 1 167 ? 12.329 -3.030 4.821 1.00 9.58 166 VAL A C 1
ATOM 1235 O O . VAL A 1 167 ? 11.417 -3.678 5.381 1.00 11.32 166 VAL A O 1
ATOM 1239 N N . LEU A 1 168 ? 13.321 -2.428 5.494 1.00 9.02 167 LEU A N 1
ATOM 1240 C CA . LEU A 1 168 ? 13.366 -2.484 6.954 1.00 8.77 167 LEU A CA 1
ATOM 1241 C C . LEU A 1 168 ? 12.182 -1.769 7.586 1.00 10.23 167 LEU A C 1
ATOM 1242 O O . LEU A 1 168 ? 11.693 -2.219 8.629 1.00 11.19 167 LEU A O 1
ATOM 1247 N N . ILE A 1 169 ? 11.730 -0.661 6.998 1.00 10.25 168 ILE A N 1
ATOM 1248 C CA . ILE A 1 169 ? 10.524 0.009 7.523 1.00 11.69 168 ILE A CA 1
ATOM 1249 C C . ILE A 1 169 ? 9.266 -0.862 7.358 1.00 9.86 168 ILE A C 1
ATOM 1250 O O . ILE A 1 169 ? 8.445 -0.931 8.272 1.00 11.00 168 ILE A O 1
ATOM 1255 N N . ARG A 1 170 ? 9.145 -1.573 6.233 1.00 10.72 169 ARG A N 1
ATOM 1256 C CA . ARG A 1 170 ? 8.048 -2.519 6.080 1.00 8.86 169 ARG A CA 1
ATOM 1257 C C . ARG A 1 170 ? 8.159 -3.604 7.157 1.00 10.71 169 ARG A C 1
ATOM 1258 O O . ARG A 1 170 ? 7.132 -4.044 7.701 1.00 10.88 169 ARG A O 1
ATOM 1266 N N . GLN A 1 171 ? 9.385 -4.041 7.471 1.00 10.06 170 GLN A N 1
ATOM 1267 C CA . GLN A 1 171 ? 9.570 -5.040 8.545 1.00 9.17 170 GLN A CA 1
ATOM 1268 C C . GLN A 1 171 ? 9.099 -4.477 9.892 1.00 9.98 170 GLN A C 1
ATOM 1269 O O . GLN A 1 171 ? 8.359 -5.145 10.632 1.00 12.56 170 GLN A O 1
ATOM 1275 N N . LEU A 1 172 ? 9.531 -3.266 10.214 1.00 9.24 171 LEU A N 1
ATOM 1276 C CA . LEU A 1 172 ? 9.096 -2.586 11.445 1.00 9.71 171 LEU A CA 1
ATOM 1277 C C . LEU A 1 172 ? 7.574 -2.562 11.549 1.00 9.63 171 LEU A C 1
ATOM 1278 O O . LEU A 1 172 ? 6.997 -2.910 12.596 1.00 10.31 171 LEU A O 1
ATOM 1283 N N . VAL A 1 173 ? 6.921 -2.148 10.477 1.00 9.17 172 VAL A N 1
ATOM 1284 C CA . VAL A 1 173 ? 5.464 -2.011 10.459 1.00 9.69 172 VAL A CA 1
ATOM 1285 C C . VAL A 1 173 ? 4.776 -3.366 10.657 1.00 9.98 172 VAL A C 1
ATOM 1286 O O . VAL A 1 173 ? 3.841 -3.467 11.471 1.00 11.39 172 VAL A O 1
ATOM 1290 N N . ALA A 1 174 ? 5.233 -4.385 9.938 1.00 9.74 173 ALA A N 1
ATOM 1291 C CA . ALA A 1 174 ? 4.670 -5.727 10.097 1.00 9.69 173 ALA A CA 1
ATOM 1292 C C . ALA A 1 174 ? 4.918 -6.290 11.495 1.00 10.50 173 ALA A C 1
ATOM 1293 O O . ALA A 1 174 ? 4.002 -6.810 12.148 1.00 12.75 173 ALA A O 1
ATOM 1295 N N . ASP A 1 175 ? 6.167 -6.197 11.949 1.00 8.90 174 ASP A N 1
ATOM 1296 C CA . ASP A 1 175 ? 6.614 -6.874 13.159 1.00 8.63 174 ASP A CA 1
ATOM 1297 C C . ASP A 1 175 ? 6.038 -6.283 14.442 1.00 9.75 174 ASP A C 1
ATOM 1298 O O . ASP A 1 175 ? 5.854 -6.991 15.450 1.00 10.85 174 ASP A O 1
ATOM 1303 N N . PHE A 1 176 ? 5.782 -4.978 14.422 1.00 9.60 175 PHE A N 1
ATOM 1304 C CA . PHE A 1 176 ? 5.187 -4.344 15.581 1.00 9.43 175 PHE A CA 1
ATOM 1305 C C . PHE A 1 176 ? 3.690 -4.051 15.380 1.00 8.94 175 PHE A C 1
ATOM 1306 O O . PHE A 1 176 ? 3.083 -3.335 16.197 1.00 9.89 175 PHE A O 1
ATOM 1314 N N . ASN A 1 177 ? 3.063 -4.634 14.338 1.00 10.00 176 ASN A N 1
ATOM 1315 C CA . ASN A 1 177 ? 1.609 -4.476 14.117 1.00 8.64 176 ASN A CA 1
ATOM 1316 C C . ASN A 1 177 ? 1.170 -3.023 14.001 1.00 10.63 176 ASN A C 1
ATOM 1317 O O . ASN A 1 177 ? 0.076 -2.650 14.434 1.00 12.40 176 ASN A O 1
ATOM 1322 N N . LEU A 1 178 ? 2.016 -2.193 13.393 1.00 10.86 177 LEU A N 1
ATOM 1323 C CA . LEU A 1 178 ? 1.657 -0.780 13.247 1.00 10.36 177 LEU A CA 1
ATOM 1324 C C . LEU A 1 178 ? 0.514 -0.592 12.242 1.00 13.12 177 LEU A C 1
ATOM 1325 O O . LEU A 1 178 ? 0.505 -1.199 11.160 1.00 15.26 177 LEU A O 1
ATOM 1330 N N A ASP A 1 179 ? -0.439 0.260 12.609 1.00 15.58 178 ASP A N 1
ATOM 1331 C CA A ASP A 1 179 ? -1.616 0.514 11.789 1.00 18.98 178 ASP A CA 1
ATOM 1332 C C A ASP A 1 179 ? -1.332 1.689 10.873 1.00 18.99 178 ASP A C 1
ATOM 1333 O O A ASP A 1 179 ? -1.885 2.780 11.031 1.00 21.32 178 ASP A O 1
ATOM 1338 N N . VAL A 1 180 ? -0.437 1.457 9.925 1.00 14.09 179 VAL A N 1
ATOM 1339 C CA . VAL A 1 180 ? -0.096 2.455 8.909 1.00 10.85 179 VAL A CA 1
ATOM 1340 C C . VAL A 1 180 ? 0.238 1.704 7.630 1.00 12.34 179 VAL A C 1
ATOM 1341 O O . VAL A 1 180 ? 0.774 0.594 7.696 1.00 14.00 179 VAL A O 1
ATOM 1345 N N . ALA A 1 181 ? -0.098 2.287 6.478 1.00 11.49 180 ALA A N 1
ATOM 1346 C CA . ALA A 1 181 ? 0.321 1.764 5.181 1.00 12.65 180 ALA A CA 1
ATOM 1347 C C . ALA A 1 181 ? 1.643 2.409 4.777 1.00 11.56 180 ALA A C 1
ATOM 1348 O O . ALA A 1 181 ? 1.761 3.640 4.855 1.00 12.82 180 ALA A O 1
ATOM 1350 N N . VAL A 1 182 ? 2.614 1.584 4.386 1.00 12.49 181 VAL A N 1
ATOM 1351 C CA . VAL A 1 182 ? 3.905 2.071 3.875 1.00 10.27 181 VAL A CA 1
ATOM 1352 C C . VAL A 1 182 ? 3.833 2.169 2.350 1.00 11.28 181 VAL A C 1
ATOM 1353 O O . VAL A 1 182 ? 3.516 1.179 1.670 1.00 13.51 181 VAL A O 1
ATOM 1357 N N . VAL A 1 183 ? 4.106 3.365 1.835 1.00 11.99 182 VAL A N 1
ATOM 1358 C CA . VAL A 1 183 ? 4.056 3.612 0.401 1.00 10.89 182 VAL A CA 1
ATOM 1359 C C . VAL A 1 183 ? 5.457 3.917 -0.084 1.00 12.86 182 VAL A C 1
ATOM 1360 O O . VAL A 1 183 ? 6.046 4.910 0.323 1.00 13.17 182 VAL A O 1
ATOM 1364 N N . GLY A 1 184 ? 5.983 3.057 -0.954 1.00 12.94 183 GLY A N 1
ATOM 1365 C CA . GLY A 1 184 ? 7.265 3.285 -1.594 1.00 12.41 183 GLY A CA 1
ATOM 1366 C C . GLY A 1 184 ? 7.032 4.025 -2.888 1.00 13.31 183 GLY A C 1
ATOM 1367 O O . GLY A 1 184 ? 6.152 3.661 -3.673 1.00 17.06 183 GLY A O 1
ATOM 1368 N N . VAL A 1 185 ? 7.821 5.067 -3.114 1.00 11.68 184 VAL A N 1
ATOM 1369 C CA . VAL A 1 185 ? 7.687 5.910 -4.297 1.00 13.03 184 VAL A CA 1
ATOM 1370 C C . VAL A 1 185 ? 8.941 5.768 -5.170 1.00 14.47 184 VAL A C 1
ATOM 1371 O O . VAL A 1 185 ? 10.064 5.846 -4.652 1.00 12.99 184 VAL A O 1
ATOM 1375 N N . PRO A 1 186 ? 8.772 5.558 -6.494 1.00 14.57 185 PRO A N 1
ATOM 1376 C CA . PRO A 1 186 ? 9.946 5.368 -7.349 1.00 14.07 185 PRO A CA 1
ATOM 1377 C C . PRO A 1 186 ? 10.945 6.515 -7.303 1.00 13.31 185 PRO A C 1
ATOM 1378 O O . PRO A 1 186 ? 10.572 7.677 -7.134 1.00 14.87 185 PRO A O 1
ATOM 1382 N N . THR A 1 187 ? 12.216 6.171 -7.474 1.00 14.03 186 THR A N 1
ATOM 1383 C CA . THR A 1 187 ? 13.308 7.128 -7.447 1.00 16.03 186 THR A CA 1
ATOM 1384 C C . THR A 1 187 ? 13.132 8.169 -8.556 1.00 13.97 186 THR A C 1
ATOM 1385 O O . THR A 1 187 ? 12.796 7.833 -9.701 1.00 15.68 186 THR A O 1
ATOM 1389 N N . VAL A 1 188 ? 13.352 9.429 -8.208 1.00 13.66 187 VAL A N 1
ATOM 1390 C CA . VAL A 1 188 ? 13.364 10.516 -9.185 1.00 13.95 187 VAL A CA 1
ATOM 1391 C C . VAL A 1 188 ? 14.799 10.689 -9.656 1.00 12.62 187 VAL A C 1
ATOM 1392 O O . VAL A 1 188 ? 15.732 10.597 -8.858 1.00 14.60 187 VAL A O 1
ATOM 1396 N N . ARG A 1 189 ? 14.975 10.885 -10.963 1.00 14.54 188 ARG A N 1
ATOM 1397 C CA . ARG A 1 189 ? 16.309 10.916 -11.552 1.00 14.01 188 ARG A CA 1
ATOM 1398 C C . ARG A 1 189 ? 16.567 12.196 -12.322 1.00 14.51 188 ARG A C 1
ATOM 1399 O O . ARG A 1 189 ? 15.636 12.794 -12.867 1.00 16.47 188 ARG A O 1
ATOM 1407 N N . GLU A 1 190 ? 17.827 12.607 -12.347 1.00 12.91 189 GLU A N 1
ATOM 1408 C CA . GLU A 1 190 ? 18.247 13.651 -13.284 1.00 14.51 189 GLU A CA 1
ATOM 1409 C C . GLU A 1 190 ? 18.084 13.173 -14.724 1.00 16.64 189 GLU A C 1
ATOM 1410 O O . GLU A 1 190 ? 17.856 11.983 -14.984 1.00 15.38 189 GLU A O 1
ATOM 1416 N N . ALA A 1 191 ? 18.198 14.096 -15.677 1.00 18.70 190 ALA A N 1
ATOM 1417 C CA . ALA A 1 191 ? 17.957 13.744 -17.072 1.00 17.67 190 ALA A CA 1
ATOM 1418 C C . ALA A 1 191 ? 18.844 12.596 -17.603 1.00 16.02 190 ALA A C 1
ATOM 1419 O O . ALA A 1 191 ? 18.398 11.815 -18.452 1.00 20.54 190 ALA A O 1
ATOM 1421 N N . ASP A 1 192 ? 20.074 12.490 -17.095 1.00 15.57 191 ASP A N 1
ATOM 1422 C CA . ASP A 1 192 ? 21.002 11.431 -17.508 1.00 14.88 191 ASP A CA 1
ATOM 1423 C C . ASP A 1 192 ? 20.835 10.133 -16.742 1.00 16.36 191 ASP A C 1
ATOM 1424 O O . ASP A 1 192 ? 21.513 9.166 -17.030 1.00 15.72 191 ASP A O 1
ATOM 1429 N N . GLY A 1 193 ? 19.936 10.124 -15.764 1.00 13.70 192 GLY A N 1
ATOM 1430 C CA . GLY A 1 193 ? 19.688 8.917 -14.972 1.00 12.94 192 GLY A CA 1
ATOM 1431 C C . GLY A 1 193 ? 20.130 8.972 -13.518 1.00 13.04 192 GLY A C 1
ATOM 1432 O O . GLY A 1 193 ? 19.690 8.138 -12.733 1.00 11.31 192 GLY A O 1
ATOM 1433 N N . LEU A 1 194 ? 20.975 9.940 -13.133 1.00 11.83 193 LEU A N 1
ATOM 1434 C CA . LEU A 1 194 ? 21.490 9.996 -11.756 1.00 10.88 193 LEU A CA 1
ATOM 1435 C C . LEU A 1 194 ? 20.342 10.099 -10.742 1.00 11.22 193 LEU A C 1
ATOM 1436 O O . LEU A 1 194 ? 19.488 10.997 -10.838 1.00 12.71 193 LEU A O 1
ATOM 1441 N N . ALA A 1 195 ? 20.333 9.198 -9.764 1.00 9.59 194 ALA A N 1
ATOM 1442 C CA . ALA A 1 195 ? 19.305 9.237 -8.728 1.00 9.76 194 ALA A CA 1
ATOM 1443 C C . ALA A 1 195 ? 19.461 10.503 -7.901 1.00 10.38 194 ALA A C 1
ATOM 1444 O O . ALA A 1 195 ? 20.567 10.842 -7.489 1.00 10.67 194 ALA A O 1
ATOM 1446 N N . MET A 1 196 ? 18.354 11.190 -7.651 1.00 12.70 195 MET A N 1
ATOM 1447 C CA . MET A 1 196 ? 18.377 12.330 -6.732 1.00 14.02 195 MET A CA 1
ATOM 1448 C C . MET A 1 196 ? 18.821 11.955 -5.339 1.00 13.98 195 MET A C 1
ATOM 1449 O O . MET A 1 196 ? 18.416 10.921 -4.794 1.00 14.10 195 MET A O 1
ATOM 1454 N N . SER A 1 197 ? 19.669 12.808 -4.766 1.00 12.90 196 SER A N 1
ATOM 1455 C CA . SER A 1 197 ? 20.180 12.602 -3.423 1.00 11.31 196 SER A CA 1
ATOM 1456 C C . SER A 1 197 ? 20.749 13.899 -2.910 1.00 12.21 196 SER A C 1
ATOM 1457 O O . SER A 1 197 ? 21.305 14.675 -3.697 1.00 13.37 196 SER A O 1
ATOM 1460 N N . SER A 1 198 ? 20.626 14.104 -1.595 1.00 12.82 197 SER A N 1
ATOM 1461 C CA . SER A 1 198 ? 21.258 15.267 -0.955 1.00 17.28 197 SER A CA 1
ATOM 1462 C C . SER A 1 198 ? 22.783 15.203 -1.026 1.00 17.81 197 SER A C 1
ATOM 1463 O O . SER A 1 198 ? 23.449 16.207 -0.755 1.00 21.92 197 SER A O 1
ATOM 1466 N N . ARG A 1 199 ? 23.344 14.050 -1.387 1.00 15.17 198 ARG A N 1
ATOM 1467 C CA A ARG A 1 199 ? 24.800 13.894 -1.461 0.50 15.92 198 ARG A CA 1
ATOM 1468 C CA B ARG A 1 199 ? 24.800 13.932 -1.455 0.50 15.76 198 ARG A CA 1
ATOM 1469 C C . ARG A 1 199 ? 25.361 14.304 -2.821 1.00 14.23 198 ARG A C 1
ATOM 1470 O O . ARG A 1 199 ? 26.577 14.424 -2.977 1.00 13.35 198 ARG A O 1
ATOM 1485 N N . ASN A 1 200 ? 24.478 14.495 -3.804 1.00 11.61 199 ASN A N 1
ATOM 1486 C CA . ASN A 1 200 ? 24.941 14.823 -5.154 1.00 12.66 199 ASN A CA 1
ATOM 1487 C C . ASN A 1 200 ? 25.656 16.159 -5.207 1.00 14.56 199 ASN A C 1
ATOM 1488 O O . ASN A 1 200 ? 26.483 16.386 -6.090 1.00 15.09 199 ASN A O 1
ATOM 1493 N N . ARG A 1 201 ? 25.335 17.029 -4.252 1.00 14.31 200 ARG A N 1
ATOM 1494 C CA . ARG A 1 201 ? 25.988 18.340 -4.169 1.00 13.73 200 ARG A CA 1
ATOM 1495 C C . ARG A 1 201 ? 27.488 18.226 -3.896 1.00 15.66 200 ARG A C 1
ATOM 1496 O O . ARG A 1 201 ? 28.226 19.206 -4.082 1.00 15.67 200 ARG A O 1
ATOM 1504 N N . TYR A 1 202 ? 27.956 17.057 -3.451 1.00 11.52 201 TYR A N 1
ATOM 1505 C CA . TYR A 1 202 ? 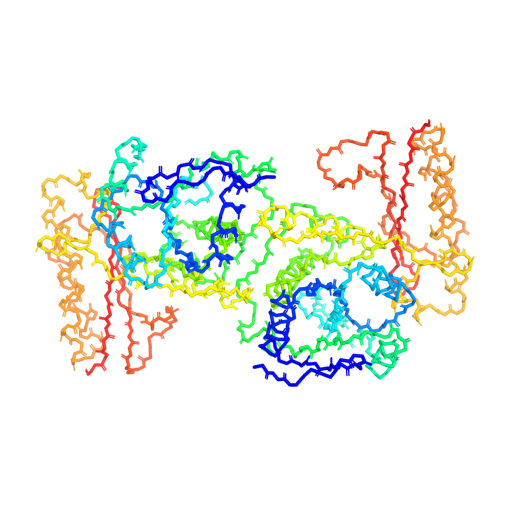29.377 16.868 -3.156 1.00 11.48 201 TYR A CA 1
ATOM 1506 C C . TYR A 1 202 ? 30.174 16.274 -4.322 1.00 13.09 201 TYR A C 1
ATOM 1507 O O . TYR A 1 202 ? 31.372 15.982 -4.176 1.00 17.75 201 TYR A O 1
ATOM 1516 N N . LEU A 1 203 ? 29.515 16.150 -5.473 1.00 13.89 202 LEU A N 1
ATOM 1517 C CA . LEU A 1 203 ? 30.168 15.712 -6.714 1.00 14.03 202 LEU A CA 1
ATOM 1518 C C . LEU A 1 203 ? 30.685 16.930 -7.458 1.00 14.63 202 LEU A C 1
ATOM 1519 O O . LEU A 1 203 ? 29.917 17.812 -7.808 1.00 16.50 202 LEU A O 1
ATOM 1524 N N . ASP A 1 204 ? 31.989 16.971 -7.700 1.00 15.17 203 ASP A N 1
ATOM 1525 C CA . ASP A 1 204 ? 32.501 18.032 -8.571 1.00 17.02 203 ASP A CA 1
ATOM 1526 C C . ASP A 1 204 ? 32.091 17.714 -10.029 1.00 19.25 203 ASP A C 1
ATOM 1527 O O . ASP A 1 204 ? 31.531 16.638 -10.286 1.00 16.54 203 ASP A O 1
ATOM 1532 N N . PRO A 1 205 ? 32.283 18.643 -10.983 1.00 16.03 204 PRO A N 1
ATOM 1533 C CA . PRO A 1 205 ? 31.841 18.358 -12.352 1.00 16.59 204 PRO A CA 1
ATOM 1534 C C . PRO A 1 205 ? 32.347 17.040 -12.957 1.00 17.93 204 PRO A C 1
ATOM 1535 O O . PRO A 1 205 ? 31.559 16.375 -13.641 1.00 17.76 204 PRO A O 1
ATOM 1539 N N . ALA A 1 206 ? 33.603 16.655 -12.699 1.00 16.46 205 ALA A N 1
ATOM 1540 C CA . ALA A 1 206 ? 34.132 15.381 -13.205 1.00 18.89 205 ALA A CA 1
ATOM 1541 C C . ALA A 1 206 ? 33.423 14.192 -12.561 1.00 17.09 205 ALA A C 1
ATOM 1542 O O . ALA A 1 206 ? 33.048 13.238 -13.256 1.00 18.51 205 ALA A O 1
ATOM 1544 N N . GLN A 1 207 ? 33.259 14.254 -11.239 1.00 16.24 206 GLN A N 1
ATOM 1545 C CA . GLN A 1 207 ? 32.572 13.187 -10.462 1.00 16.07 206 GLN A CA 1
ATOM 1546 C C . GLN A 1 207 ? 31.101 13.091 -10.868 1.00 16.94 206 GLN A C 1
ATOM 1547 O O . GLN A 1 207 ? 30.557 11.995 -11.006 1.00 16.48 206 GLN A O 1
ATOM 1553 N N . ARG A 1 208 ? 30.456 14.223 -11.109 1.00 14.55 207 ARG A N 1
ATOM 1554 C CA . ARG A 1 208 ? 29.074 14.249 -11.569 1.00 14.25 207 ARG A CA 1
ATOM 1555 C C . ARG A 1 208 ? 28.953 13.511 -12.908 1.00 16.88 207 ARG A C 1
ATOM 1556 O O . ARG A 1 208 ? 28.011 12.745 -13.110 1.00 16.75 207 ARG A O 1
ATOM 1564 N N . ALA A 1 209 ? 29.890 13.763 -13.815 1.00 15.58 208 ALA A N 1
ATOM 1565 C CA . ALA A 1 209 ? 29.896 13.104 -15.113 1.00 16.88 208 ALA A CA 1
ATOM 1566 C C . ALA A 1 209 ? 30.084 11.599 -14.940 1.00 16.53 208 ALA A C 1
ATOM 1567 O O . ALA A 1 209 ? 29.350 10.811 -15.546 1.00 18.34 208 ALA A O 1
ATOM 1569 N N . ALA A 1 210 ? 31.031 11.200 -14.094 1.00 15.41 209 ALA A N 1
ATOM 1570 C CA . ALA A 1 210 ? 31.331 9.780 -13.870 1.00 15.21 209 ALA A CA 1
ATOM 1571 C C . ALA A 1 210 ? 30.156 9.058 -13.188 1.00 17.54 209 ALA A C 1
ATOM 1572 O O . ALA A 1 210 ? 29.918 7.865 -13.425 1.00 16.07 209 ALA A O 1
ATOM 1574 N N . ALA A 1 211 ? 29.438 9.785 -12.334 1.00 15.58 210 ALA A N 1
ATOM 1575 C CA . ALA A 1 211 ? 28.358 9.210 -11.524 1.00 13.39 210 ALA A CA 1
ATOM 1576 C C . ALA A 1 211 ? 27.205 8.632 -12.321 1.00 13.17 210 ALA A C 1
ATOM 1577 O O . ALA A 1 211 ? 26.429 7.843 -11.763 1.00 13.05 210 ALA A O 1
ATOM 1579 N N . VAL A 1 212 ? 27.080 9.013 -13.592 1.00 10.70 211 VAL A N 1
ATOM 1580 C CA . VAL A 1 212 ? 26.051 8.434 -14.468 1.00 11.94 211 VAL A CA 1
ATOM 1581 C C . VAL A 1 212 ? 26.237 6.908 -14.573 1.00 11.12 211 VAL A C 1
ATOM 1582 O O . VAL A 1 212 ? 25.263 6.211 -14.844 1.00 12.97 211 VAL A O 1
ATOM 1586 N N . ALA A 1 213 ? 27.446 6.410 -14.311 1.00 11.32 212 ALA A N 1
ATOM 1587 C CA . ALA A 1 213 ? 27.705 4.969 -14.430 1.00 11.02 212 ALA A CA 1
ATOM 1588 C C . ALA A 1 213 ? 26.823 4.113 -13.528 1.00 13.12 212 ALA A C 1
ATOM 1589 O O . ALA A 1 213 ? 26.561 2.950 -13.841 1.00 12.13 212 ALA A O 1
ATOM 1591 N N . LEU A 1 214 ? 26.381 4.644 -12.394 1.00 10.57 213 LEU A N 1
ATOM 1592 C CA . LEU A 1 214 ? 25.576 3.815 -11.491 1.00 12.15 213 LEU A CA 1
ATOM 1593 C C . LEU A 1 214 ? 24.244 3.456 -12.127 1.00 9.54 213 LEU A C 1
ATOM 1594 O O . LEU A 1 214 ? 23.891 2.261 -12.191 1.00 11.35 213 LEU A O 1
ATOM 1599 N N . SER A 1 215 ? 23.508 4.459 -12.612 1.00 9.31 214 SER A N 1
ATOM 1600 C CA . SER A 1 215 ? 22.202 4.226 -13.220 1.00 9.32 214 SER A CA 1
ATOM 1601 C C . SER A 1 215 ? 22.383 3.535 -14.578 1.00 12.07 214 SER A C 1
ATOM 1602 O O . SER A 1 215 ? 21.602 2.656 -14.923 1.00 11.49 214 SER A O 1
ATOM 1605 N N . ALA A 1 216 ? 23.418 3.898 -15.333 1.00 10.43 215 ALA A N 1
ATOM 1606 C CA . ALA A 1 216 ? 23.682 3.220 -16.609 1.00 10.88 215 ALA A CA 1
ATOM 1607 C C . ALA A 1 216 ? 23.948 1.732 -16.387 1.00 11.10 215 ALA A C 1
ATOM 1608 O O . ALA A 1 216 ? 23.460 0.899 -17.153 1.00 10.95 215 ALA A O 1
ATOM 1610 N N . ALA A 1 217 ? 24.707 1.396 -15.355 1.00 9.05 216 ALA A N 1
ATOM 1611 C CA . ALA A 1 217 ? 25.000 -0.019 -15.054 1.00 8.97 216 ALA A CA 1
ATOM 1612 C C . ALA A 1 217 ? 23.715 -0.763 -14.685 1.00 11.23 216 ALA A C 1
ATOM 1613 O O . ALA A 1 217 ? 23.488 -1.914 -15.117 1.00 10.25 216 ALA A O 1
ATOM 1615 N N . LEU A 1 218 ? 22.888 -0.144 -13.851 1.00 9.63 217 LEU A N 1
ATOM 1616 C CA . LEU A 1 218 ? 21.647 -0.795 -13.424 1.00 10.94 217 LEU A CA 1
ATOM 1617 C C . LEU A 1 218 ? 20.661 -1.017 -14.540 1.00 10.39 217 LEU A C 1
ATOM 1618 O O . LEU A 1 218 ? 20.061 -2.096 -14.620 1.00 9.83 217 LEU A O 1
ATOM 1623 N N . THR A 1 219 ? 20.452 -0.003 -15.383 1.00 9.14 218 THR A N 1
ATOM 1624 C CA . THR A 1 219 ? 19.521 -0.129 -16.486 1.00 10.51 218 THR A CA 1
ATOM 1625 C C . THR A 1 219 ? 20.071 -1.111 -17.520 1.00 9.77 218 THR A C 1
ATOM 1626 O O . THR A 1 219 ? 19.305 -1.926 -18.063 1.00 11.44 218 THR A O 1
ATOM 1630 N N . ALA A 1 220 ? 21.386 -1.094 -17.748 1.00 10.15 219 ALA A N 1
ATOM 1631 C CA . ALA A 1 220 ? 22.004 -2.117 -18.624 1.00 9.26 219 ALA A CA 1
ATOM 1632 C C . ALA A 1 220 ? 21.681 -3.518 -18.080 1.00 10.00 219 ALA A C 1
ATOM 1633 O O . ALA A 1 220 ? 21.224 -4.403 -18.841 1.00 11.40 219 ALA A O 1
ATOM 1635 N N . ALA A 1 221 ? 21.885 -3.714 -16.774 1.00 8.79 220 ALA A N 1
ATOM 1636 C CA . ALA A 1 221 ? 21.612 -5.007 -16.134 1.00 9.59 220 ALA A CA 1
ATOM 1637 C C . ALA A 1 221 ? 20.147 -5.410 -16.301 1.00 10.34 220 ALA A C 1
ATOM 1638 O O . ALA A 1 221 ? 19.837 -6.586 -16.563 1.00 10.84 220 ALA A O 1
ATOM 1640 N N . ALA A 1 222 ? 19.222 -4.470 -16.115 1.00 8.92 221 ALA A N 1
ATOM 1641 C CA . ALA A 1 222 ? 17.791 -4.826 -16.179 1.00 10.21 221 ALA A CA 1
ATOM 1642 C C . ALA A 1 222 ? 17.412 -5.365 -17.548 1.00 9.87 221 ALA A C 1
ATOM 1643 O O . ALA A 1 222 ? 16.555 -6.251 -17.665 1.00 13.41 221 ALA A O 1
ATOM 1645 N N . HIS A 1 223 ? 18.050 -4.843 -18.594 1.00 9.94 222 HIS A N 1
ATOM 1646 C CA . HIS A 1 223 ? 17.752 -5.307 -19.944 1.00 12.65 222 HIS A CA 1
ATOM 1647 C C . HIS A 1 223 ? 18.547 -6.545 -20.298 1.00 13.59 222 HIS A C 1
ATOM 1648 O O . HIS A 1 223 ? 18.047 -7.420 -21.043 1.00 15.65 222 HIS A O 1
ATOM 1655 N N . ALA A 1 224 ? 19.757 -6.655 -19.759 1.00 10.31 223 ALA A N 1
ATOM 1656 C CA . ALA A 1 224 ? 20.574 -7.858 -19.958 1.00 12.18 223 ALA A CA 1
ATOM 1657 C C . ALA A 1 224 ? 19.941 -9.073 -19.316 1.00 12.19 223 ALA A C 1
ATOM 1658 O O . ALA A 1 224 ? 20.291 -10.200 -19.672 1.00 13.21 223 ALA A O 1
ATOM 1660 N N . ALA A 1 225 ? 19.041 -8.844 -18.363 1.00 12.78 224 ALA A N 1
ATOM 1661 C CA . ALA A 1 225 ? 18.534 -9.919 -17.492 1.00 12.09 224 ALA A CA 1
ATOM 1662 C C . ALA A 1 225 ? 17.690 -10.951 -18.200 1.00 13.58 224 ALA A C 1
ATOM 1663 O O . ALA A 1 225 ? 17.411 -11.999 -17.615 1.00 12.77 224 ALA A O 1
ATOM 1665 N N . THR A 1 226 ? 17.291 -10.686 -19.442 1.00 12.47 225 THR A N 1
ATOM 1666 C CA . THR A 1 226 ? 16.603 -11.723 -20.228 1.00 13.79 225 THR A CA 1
ATOM 1667 C C . THR A 1 226 ? 17.520 -12.913 -20.415 1.00 14.71 225 THR A C 1
ATOM 1668 O O . THR A 1 226 ? 17.044 -14.049 -20.579 1.00 16.23 225 THR A O 1
ATOM 1672 N N . ALA A 1 227 ? 18.825 -12.655 -20.406 1.00 11.73 226 ALA A N 1
ATOM 1673 C CA . ALA A 1 227 ? 19.873 -13.665 -20.527 1.00 12.21 226 ALA A CA 1
ATOM 1674 C C . ALA A 1 227 ? 20.336 -14.272 -19.200 1.00 13.48 226 ALA A C 1
ATOM 1675 O O . ALA A 1 227 ? 21.253 -15.089 -19.199 1.00 16.02 226 ALA A O 1
ATOM 1677 N N . GLY A 1 228 ? 19.711 -13.884 -18.092 1.00 12.12 227 GLY A N 1
ATOM 1678 C CA . GLY A 1 228 ? 20.014 -14.469 -16.787 1.00 13.54 227 GLY A CA 1
ATOM 1679 C C . GLY A 1 228 ? 20.783 -13.581 -15.825 1.00 14.91 227 GLY A C 1
ATOM 1680 O O . GLY A 1 228 ? 21.196 -12.457 -16.173 1.00 13.49 227 GLY A O 1
ATOM 1681 N N . ALA A 1 229 ? 20.985 -14.084 -14.608 1.00 14.25 228 ALA A N 1
ATOM 1682 C CA . ALA A 1 229 ? 21.588 -13.294 -13.526 1.00 13.81 228 ALA A CA 1
ATOM 1683 C C . ALA A 1 229 ? 23.033 -12.954 -13.812 1.00 12.69 228 ALA A C 1
ATOM 1684 O O . ALA A 1 229 ? 23.480 -11.816 -13.559 1.00 13.16 228 ALA A O 1
ATOM 1686 N N . GLN A 1 230 ? 23.801 -13.914 -14.311 1.00 12.32 229 GLN A N 1
ATOM 1687 C CA . GLN A 1 230 ? 25.208 -13.667 -14.563 1.00 11.68 229 GLN A CA 1
ATOM 1688 C C . GLN A 1 230 ? 25.374 -12.583 -15.631 1.00 13.41 229 GLN A C 1
ATOM 1689 O O . GLN A 1 230 ? 26.184 -11.678 -15.474 1.00 13.87 229 GLN A O 1
ATOM 1695 N N . ALA A 1 231 ? 24.585 -12.675 -16.692 1.00 13.94 230 ALA A N 1
ATOM 1696 C CA . ALA A 1 231 ? 24.611 -11.677 -17.763 1.00 12.32 230 ALA A CA 1
ATOM 1697 C C . ALA A 1 231 ? 24.291 -10.292 -17.201 1.00 12.77 230 ALA A C 1
ATOM 1698 O O . ALA A 1 231 ? 24.974 -9.313 -17.534 1.00 12.61 230 ALA A O 1
ATOM 1700 N N . ALA A 1 232 ? 23.256 -10.210 -16.375 1.00 10.88 231 ALA A N 1
ATOM 170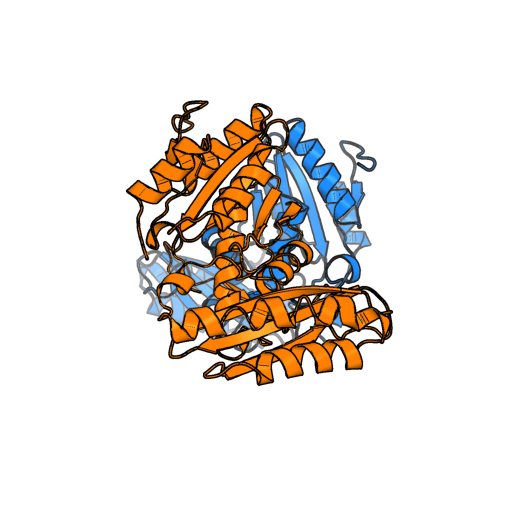1 C CA . ALA A 1 232 ? 22.871 -8.914 -15.754 1.00 12.01 231 ALA A CA 1
ATOM 1702 C C . ALA A 1 232 ? 24.005 -8.323 -14.916 1.00 12.94 231 ALA A C 1
ATOM 1703 O O . ALA A 1 232 ? 24.373 -7.148 -15.062 1.00 11.56 231 ALA A O 1
ATOM 1705 N N . LEU A 1 233 ? 24.538 -9.128 -14.010 1.00 11.70 232 LEU A N 1
ATOM 1706 C CA . LEU A 1 233 ? 25.629 -8.674 -13.145 1.00 12.93 232 LEU A CA 1
ATOM 1707 C C . LEU A 1 233 ? 26.868 -8.297 -13.940 1.00 14.73 232 LEU A C 1
ATOM 1708 O O . LEU A 1 233 ? 27.504 -7.285 -13.656 1.00 14.99 232 LEU A O 1
ATOM 1713 N N . ASP A 1 234 ? 27.204 -9.087 -14.951 1.00 13.06 233 ASP A N 1
ATOM 1714 C CA . ASP A 1 234 ? 28.410 -8.799 -15.734 1.00 13.17 233 ASP A CA 1
ATOM 1715 C C . ASP A 1 234 ? 28.231 -7.523 -16.578 1.00 12.50 233 ASP A C 1
ATOM 1716 O O . ASP A 1 234 ? 29.187 -6.763 -16.762 1.00 13.52 233 ASP A O 1
ATOM 1721 N N . ALA A 1 235 ? 27.014 -7.276 -17.067 1.00 11.73 234 ALA A N 1
ATOM 1722 C CA . ALA A 1 235 ? 26.734 -6.028 -17.807 1.00 10.84 234 ALA A CA 1
ATOM 1723 C C . ALA A 1 235 ? 26.924 -4.822 -16.899 1.00 11.07 234 ALA A C 1
ATOM 1724 O O . ALA A 1 235 ? 27.589 -3.845 -17.269 1.00 11.27 234 ALA A O 1
ATOM 1726 N N . ALA A 1 236 ? 26.357 -4.889 -15.703 1.00 10.96 235 ALA A N 1
ATOM 1727 C CA . ALA A 1 236 ? 26.540 -3.790 -14.735 1.00 10.69 235 ALA A CA 1
ATOM 1728 C C . ALA A 1 236 ? 28.000 -3.607 -14.375 1.00 11.43 235 ALA A C 1
ATOM 1729 O O . ALA A 1 236 ? 28.482 -2.478 -14.319 1.00 11.78 235 ALA A O 1
ATOM 1731 N N . ARG A 1 237 ? 28.703 -4.706 -14.120 1.00 12.42 236 ARG A N 1
ATOM 1732 C CA . ARG A 1 237 ? 30.110 -4.626 -13.730 1.00 13.87 236 ARG A CA 1
ATOM 1733 C C . ARG A 1 237 ? 30.920 -3.963 -14.841 1.00 14.24 236 ARG A C 1
ATOM 1734 O O . ARG A 1 237 ? 31.800 -3.132 -14.565 1.00 16.20 236 ARG A O 1
ATOM 1742 N N . ALA A 1 238 ? 30.606 -4.287 -16.093 1.00 11.22 237 ALA A N 1
ATOM 1743 C CA . ALA A 1 238 ? 31.350 -3.742 -17.233 1.00 13.30 237 ALA A CA 1
ATOM 1744 C C . ALA A 1 238 ? 31.213 -2.223 -17.297 1.00 12.27 237 ALA A C 1
ATOM 1745 O O . ALA A 1 238 ? 32.181 -1.512 -17.560 1.00 14.36 237 ALA A O 1
ATOM 1747 N N . VAL A 1 239 ? 29.998 -1.725 -17.100 1.00 12.58 238 VAL A N 1
ATOM 1748 C CA . VAL A 1 239 ? 29.751 -0.285 -17.119 1.00 11.78 238 VAL A CA 1
ATOM 1749 C C . VAL A 1 239 ? 30.486 0.376 -15.953 1.00 13.34 238 VAL A C 1
ATOM 1750 O O . VAL A 1 239 ? 31.139 1.401 -16.128 1.00 14.65 238 VAL A O 1
ATOM 1754 N N . LEU A 1 240 ? 30.386 -0.206 -14.760 1.00 11.84 239 LEU A N 1
ATOM 1755 C CA . LEU A 1 240 ? 31.090 0.362 -13.597 1.00 12.96 239 LEU A CA 1
ATOM 1756 C C . LEU A 1 240 ? 32.613 0.352 -13.790 1.00 15.64 239 LEU A C 1
ATOM 1757 O O . LEU A 1 240 ? 33.292 1.327 -13.422 1.00 18.89 239 LEU A O 1
ATOM 1762 N N . ASP A 1 241 ? 33.141 -0.713 -14.389 1.00 16.78 240 ASP A N 1
ATOM 1763 C CA . ASP A 1 241 ? 34.587 -0.845 -14.684 1.00 18.12 240 ASP A CA 1
ATOM 1764 C C . ASP A 1 241 ? 35.070 0.210 -15.686 1.00 19.23 240 ASP A C 1
ATOM 1765 O O . ASP A 1 241 ? 36.248 0.596 -15.671 1.00 23.45 240 ASP A O 1
ATOM 1770 N N . ALA A 1 242 ? 34.173 0.664 -16.554 1.00 18.05 241 ALA A N 1
ATOM 1771 C CA . ALA A 1 242 ? 34.502 1.652 -17.587 1.00 20.22 241 ALA A CA 1
ATOM 1772 C C . ALA A 1 242 ? 34.483 3.078 -17.039 1.00 23.53 241 ALA A C 1
ATOM 1773 O O . ALA A 1 242 ? 34.795 4.037 -17.773 1.00 25.53 241 ALA A O 1
ATOM 1775 N N . ALA A 1 243 ? 34.110 3.229 -15.764 1.00 20.99 242 ALA A N 1
ATOM 1776 C CA . ALA A 1 243 ? 33.861 4.561 -15.204 1.00 27.05 242 ALA A CA 1
ATOM 1777 C C . ALA A 1 243 ? 35.022 5.069 -14.395 1.00 30.55 242 ALA A C 1
ATOM 1778 O O . ALA A 1 243 ? 35.387 4.443 -13.393 1.00 30.24 242 ALA A O 1
ATOM 1780 N N . PRO A 1 244 ? 35.553 6.246 -14.792 1.00 35.16 243 PRO A N 1
ATOM 1781 C CA . PRO A 1 244 ? 36.725 6.843 -14.178 1.00 35.83 243 PRO A CA 1
ATOM 1782 C C . PRO A 1 244 ? 36.426 7.309 -12.765 1.00 33.93 243 PRO A C 1
ATOM 1783 O O . PRO A 1 244 ? 35.598 8.197 -12.556 1.00 38.00 243 PRO A O 1
ATOM 1787 N N . GLY A 1 245 ? 37.093 6.692 -11.801 1.00 31.77 244 GLY A N 1
ATOM 1788 C CA . GLY A 1 245 ? 37.018 7.156 -10.424 1.00 28.28 244 GLY A CA 1
ATOM 1789 C C . GLY A 1 245 ? 35.744 6.757 -9.706 1.00 23.77 244 GLY A C 1
ATOM 1790 O O . GLY A 1 245 ? 35.369 7.382 -8.715 1.00 23.17 244 GLY A O 1
ATOM 1791 N N . VAL A 1 246 ? 35.068 5.725 -10.210 1.00 22.11 245 VAL A N 1
ATOM 1792 C CA . VAL A 1 246 ? 34.002 5.090 -9.426 1.00 18.33 245 VAL A CA 1
ATOM 1793 C C . VAL A 1 246 ? 34.597 3.890 -8.692 1.00 17.98 245 VAL A C 1
ATOM 1794 O O . VAL A 1 246 ? 35.092 2.949 -9.329 1.00 21.95 245 VAL A O 1
ATOM 1798 N N . ALA A 1 247 ? 34.548 3.924 -7.363 1.00 15.79 246 ALA A N 1
ATOM 1799 C CA . ALA A 1 247 ? 35.013 2.810 -6.544 1.00 15.48 246 ALA A CA 1
ATOM 1800 C C . ALA A 1 247 ? 33.828 2.055 -5.950 1.00 16.56 246 ALA A C 1
ATOM 1801 O O . ALA A 1 247 ? 33.177 2.538 -5.038 1.00 17.48 246 ALA A O 1
ATOM 1803 N N . VAL A 1 248 ? 33.566 0.864 -6.475 1.00 15.07 247 VAL A N 1
ATOM 1804 C CA . VAL A 1 248 ? 32.419 0.080 -6.037 1.00 15.81 247 VAL A CA 1
ATOM 1805 C C . VAL A 1 248 ? 32.639 -0.528 -4.660 1.00 14.78 247 VAL A C 1
ATOM 1806 O O . VAL A 1 248 ? 33.674 -1.167 -4.404 1.00 17.69 247 VAL A O 1
ATOM 1810 N N A ASP A 1 249 ? 31.658 -0.343 -3.775 0.50 14.50 248 ASP A N 1
ATOM 1811 N N B ASP A 1 249 ? 31.675 -0.281 -3.782 0.50 15.51 248 ASP A N 1
ATOM 1812 C CA A ASP A 1 249 ? 31.646 -0.962 -2.449 0.50 16.30 248 ASP A CA 1
ATOM 1813 C CA B ASP A 1 249 ? 31.611 -0.905 -2.486 0.50 16.77 248 ASP A CA 1
ATOM 1814 C C A ASP A 1 249 ? 30.860 -2.277 -2.451 0.50 15.46 248 ASP A C 1
ATOM 1815 C C B ASP A 1 249 ? 30.966 -2.276 -2.686 0.50 16.32 248 ASP A C 1
ATOM 1816 O O A ASP A 1 249 ? 31.291 -3.274 -1.844 0.50 17.07 248 ASP A O 1
ATOM 1817 O O B ASP A 1 249 ? 31.611 -3.307 -2.479 0.50 16.55 248 ASP A O 1
ATOM 1826 N N . TYR A 1 250 ? 29.707 -2.286 -3.129 1.00 13.07 249 TYR A N 1
ATOM 1827 C CA . TYR A 1 250 ? 29.016 -3.551 -3.427 1.00 13.33 249 TYR A CA 1
ATOM 1828 C C . TYR A 1 250 ? 28.111 -3.414 -4.635 1.00 12.23 249 TYR A C 1
ATOM 1829 O O . TYR A 1 250 ? 27.659 -2.312 -4.966 1.00 12.48 249 TYR A O 1
ATOM 1838 N N . LEU A 1 251 ? 27.861 -4.553 -5.273 1.00 12.94 250 LEU A N 1
ATOM 1839 C CA . LEU A 1 251 ? 26.878 -4.674 -6.337 1.00 11.71 250 LEU A CA 1
ATOM 1840 C C . LEU A 1 251 ? 26.255 -6.028 -6.118 1.00 13.63 250 LEU A C 1
ATOM 1841 O O . LEU A 1 251 ? 26.951 -7.053 -6.230 1.00 15.76 250 LEU A O 1
ATOM 1846 N N . GLU A 1 252 ? 24.984 -6.041 -5.712 1.00 12.22 251 GLU A N 1
ATOM 1847 C CA . GLU A 1 252 ? 24.336 -7.296 -5.320 1.00 13.65 251 GLU A CA 1
ATOM 1848 C C . GLU A 1 252 ? 22.947 -7.420 -5.869 1.00 13.80 251 GLU A C 1
ATOM 1849 O O . GLU A 1 252 ? 22.174 -6.465 -5.872 1.00 12.54 251 GLU A O 1
ATOM 1855 N N . LEU A 1 253 ? 22.616 -8.621 -6.322 1.00 12.96 252 LEU A N 1
ATOM 1856 C CA . LEU A 1 253 ? 21.321 -8.920 -6.847 1.00 14.32 252 LEU A CA 1
ATOM 1857 C C . LEU A 1 253 ? 20.662 -9.836 -5.844 1.00 14.39 252 LEU A C 1
ATOM 1858 O O . LEU A 1 253 ? 21.166 -10.924 -5.543 1.00 19.67 252 LEU A O 1
ATOM 1863 N N . ARG A 1 254 ? 19.554 -9.377 -5.283 1.00 12.73 253 ARG A N 1
ATOM 1864 C CA . ARG A 1 254 ? 18.866 -10.148 -4.251 1.00 14.30 253 ARG A CA 1
ATOM 1865 C C . ARG A 1 254 ? 17.394 -10.315 -4.579 1.00 12.58 253 ARG A C 1
ATOM 1866 O O . ARG A 1 254 ? 16.832 -9.618 -5.428 1.00 14.39 253 ARG A O 1
ATOM 1874 N N . ASP A 1 255 ? 16.736 -11.237 -3.886 1.00 14.22 254 ASP A N 1
ATOM 1875 C CA . ASP A 1 255 ? 15.287 -11.253 -3.863 1.00 14.23 254 ASP A CA 1
ATOM 1876 C C . ASP A 1 255 ? 14.750 -9.876 -3.442 1.00 14.84 254 ASP A C 1
ATOM 1877 O O . ASP A 1 255 ? 15.428 -9.127 -2.729 1.00 14.58 254 ASP A O 1
ATOM 1882 N N . ILE A 1 256 ? 13.528 -9.539 -3.863 1.00 15.41 255 ILE A N 1
ATOM 1883 C CA . ILE A 1 256 ? 12.945 -8.218 -3.599 1.00 17.44 255 ILE A CA 1
ATOM 1884 C C . ILE A 1 256 ? 12.822 -7.848 -2.115 1.00 17.87 255 ILE A C 1
ATOM 1885 O O . ILE A 1 256 ? 12.875 -6.673 -1.760 1.00 18.73 255 ILE A O 1
ATOM 1890 N N . GLY A 1 257 ? 12.677 -8.838 -1.243 1.00 15.56 256 GLY A N 1
ATOM 1891 C CA . GLY A 1 257 ? 12.598 -8.546 0.182 1.00 16.40 256 GLY A CA 1
ATOM 1892 C C . GLY A 1 257 ? 13.955 -8.500 0.861 1.00 16.60 256 GLY A C 1
ATOM 1893 O O . GLY A 1 257 ? 14.015 -8.258 2.068 1.00 16.56 256 GLY A O 1
ATOM 1894 N N . LEU A 1 258 ? 15.032 -8.779 0.109 1.00 16.52 257 LEU A N 1
ATOM 1895 C CA . LEU A 1 258 ? 16.435 -8.738 0.599 1.00 16.82 257 LEU A CA 1
ATOM 1896 C C . LEU A 1 258 ? 16.725 -9.703 1.740 1.00 21.21 257 LEU A C 1
ATOM 1897 O O . LEU A 1 258 ? 17.798 -9.628 2.357 1.00 25.15 257 LEU A O 1
ATOM 1902 N N . GLY A 1 259 ? 15.784 -10.610 1.999 1.00 22.11 258 GLY A N 1
ATOM 1903 C CA . GLY A 1 259 ? 15.836 -11.471 3.181 1.00 21.19 258 GLY A CA 1
ATOM 1904 C C . GLY A 1 259 ? 16.415 -12.832 2.865 1.00 21.25 258 GLY A C 1
ATOM 1905 O O . GLY A 1 259 ? 17.098 -13.017 1.851 1.00 21.24 258 GLY A O 1
ATOM 1906 N N . PRO A 1 260 ? 16.134 -13.808 3.731 1.00 18.54 259 PRO A N 1
ATOM 1907 C CA . PRO A 1 260 ? 16.755 -15.130 3.646 1.00 17.44 259 PRO A CA 1
ATOM 1908 C C . PRO A 1 260 ? 16.087 -16.042 2.625 1.00 21.04 259 PRO A C 1
ATOM 1909 O O . PRO A 1 260 ? 15.668 -17.157 2.942 1.00 24.64 259 PRO A O 1
ATOM 1913 N N . MET A 1 261 ? 15.965 -15.555 1.400 1.00 22.75 260 MET A N 1
ATOM 1914 C CA . MET A 1 261 ? 15.420 -16.367 0.325 1.00 21.89 260 MET A CA 1
ATOM 1915 C C . MET A 1 261 ? 16.163 -16.117 -0.969 1.00 21.61 260 MET A C 1
ATOM 1916 O O . MET A 1 261 ? 16.683 -15.002 -1.196 1.00 19.91 260 MET A O 1
ATOM 1921 N N . PRO A 1 262 ? 16.250 -17.161 -1.800 1.00 20.33 261 PRO A N 1
ATOM 1922 C CA . PRO A 1 262 ? 16.992 -17.082 -3.037 1.00 19.43 261 PRO A CA 1
ATOM 1923 C C . PRO A 1 262 ? 16.284 -16.217 -4.066 1.00 19.24 261 PRO A C 1
ATOM 1924 O O . PRO A 1 262 ? 15.065 -16.058 -4.035 1.00 19.20 261 PRO A O 1
ATOM 1928 N N . LEU A 1 263 ? 17.079 -15.655 -4.966 1.00 16.82 262 LEU A N 1
ATOM 1929 C CA . LEU A 1 263 ? 16.547 -14.948 -6.120 1.00 15.17 262 LEU A CA 1
ATOM 1930 C C . LEU A 1 263 ? 15.696 -15.886 -6.977 1.00 17.78 262 LEU A C 1
ATOM 1931 O O . LEU A 1 263 ? 16.149 -16.975 -7.348 1.00 20.19 262 LEU A O 1
ATOM 1936 N N . ASN A 1 264 ? 14.459 -15.475 -7.257 1.00 17.88 263 ASN A N 1
ATOM 1937 C CA . ASN A 1 264 ? 13.628 -16.167 -8.246 1.00 20.21 263 ASN A CA 1
ATOM 1938 C C . ASN A 1 264 ? 13.449 -15.328 -9.525 1.00 18.21 263 ASN A C 1
ATOM 1939 O O . ASN A 1 264 ? 14.420 -14.940 -10.169 1.00 22.45 263 ASN A O 1
ATOM 1944 N N . GLY A 1 265 ? 12.201 -15.038 -9.876 1.00 22.29 264 GLY A N 1
ATOM 1945 C CA . GLY A 1 265 ? 11.904 -14.287 -11.079 1.00 21.41 264 GLY A CA 1
ATOM 1946 C C . GLY A 1 265 ? 11.960 -12.789 -10.859 1.00 20.75 264 GLY A C 1
ATOM 1947 O O . GLY A 1 265 ? 12.067 -12.035 -11.820 1.00 24.07 264 GLY A O 1
ATOM 1948 N N . SER A 1 266 ? 11.897 -12.366 -9.598 1.00 18.42 265 SER A N 1
ATOM 1949 C CA . SER A 1 266 ? 11.871 -10.926 -9.285 1.00 18.62 265 SER A CA 1
ATOM 1950 C C . SER A 1 266 ? 12.914 -10.577 -8.264 1.00 16.66 265 SER A C 1
ATOM 1951 O O . SER A 1 266 ? 12.942 -11.124 -7.156 1.00 18.15 265 SER A O 1
ATOM 1954 N N . GLY A 1 267 ? 13.757 -9.621 -8.626 1.00 14.08 266 GLY A N 1
ATOM 1955 C CA . GLY A 1 267 ? 14.862 -9.244 -7.773 1.00 14.13 266 GLY A CA 1
ATOM 1956 C C . GLY A 1 267 ? 15.070 -7.751 -7.712 1.00 10.80 266 GLY A C 1
ATOM 1957 O O . GLY A 1 267 ? 14.376 -6.981 -8.376 1.00 12.93 266 GLY A O 1
ATOM 1958 N N . ARG A 1 268 ? 16.046 -7.374 -6.896 1.00 10.26 267 ARG A N 1
ATOM 1959 C CA . ARG A 1 268 ? 16.474 -5.992 -6.847 1.00 11.37 267 ARG A CA 1
ATOM 1960 C C . ARG A 1 268 ? 17.987 -6.014 -6.955 1.00 12.01 267 ARG A C 1
ATOM 1961 O O . ARG A 1 268 ? 18.669 -6.770 -6.253 1.00 12.28 267 ARG A O 1
ATOM 1969 N N . LEU A 1 269 ? 18.518 -5.180 -7.848 1.00 9.62 268 LEU A N 1
ATOM 1970 C CA . LEU A 1 269 ? 19.951 -5.013 -7.985 1.00 8.73 268 LEU A CA 1
ATOM 1971 C C . LEU A 1 269 ? 20.321 -3.712 -7.286 1.00 8.76 268 LEU A C 1
ATOM 1972 O O . LEU A 1 269 ? 19.750 -2.654 -7.606 1.00 10.56 268 LEU A O 1
ATOM 1977 N N . LEU A 1 270 ? 21.240 -3.817 -6.328 1.00 10.19 269 LEU A N 1
ATOM 1978 C CA . LEU A 1 270 ? 21.647 -2.686 -5.509 1.00 10.00 269 LEU A CA 1
ATOM 1979 C C . LEU A 1 270 ? 23.111 -2.400 -5.716 1.00 11.10 269 LEU A C 1
ATOM 1980 O O . LEU A 1 270 ? 23.927 -3.313 -5.774 1.00 11.59 269 LEU A O 1
ATOM 1985 N N . VAL A 1 271 ? 23.450 -1.123 -5.826 1.00 8.78 270 VAL A N 1
ATOM 1986 C CA . VAL A 1 271 ? 24.844 -0.718 -5.929 1.00 9.48 270 VAL A CA 1
ATOM 1987 C C . VAL A 1 271 ? 25.145 0.390 -4.902 1.00 8.60 270 VAL A C 1
ATOM 1988 O O . VAL A 1 271 ? 24.283 1.223 -4.584 1.00 10.15 270 VAL A O 1
ATOM 1992 N N . ALA A 1 272 ? 26.367 0.374 -4.386 1.00 10.86 271 ALA A N 1
ATOM 1993 C CA . ALA A 1 272 ? 26.881 1.476 -3.594 1.00 11.40 271 ALA A CA 1
ATOM 1994 C C . ALA A 1 272 ? 28.289 1.713 -4.066 1.00 11.70 271 ALA A C 1
ATOM 1995 O O . ALA A 1 272 ? 29.056 0.762 -4.252 1.00 13.56 271 ALA A O 1
ATOM 1997 N N . ALA A 1 273 ? 28.644 2.984 -4.283 1.00 11.46 272 ALA A N 1
ATOM 1998 C CA . ALA A 1 273 ? 29.960 3.299 -4.819 1.00 14.37 272 ALA A CA 1
ATOM 1999 C C . ALA A 1 273 ? 30.426 4.639 -4.299 1.00 18.35 272 ALA A C 1
ATOM 2000 O O . ALA A 1 273 ? 29.614 5.486 -3.917 1.00 17.33 272 ALA A O 1
ATOM 2002 N N . ARG A 1 274 ? 31.742 4.813 -4.266 1.00 16.18 273 ARG A N 1
ATOM 2003 C CA . ARG A 1 274 ? 32.343 6.063 -3.804 1.00 17.10 273 ARG A CA 1
ATOM 2004 C C . ARG A 1 274 ? 32.926 6.816 -4.978 1.00 17.09 273 ARG A C 1
ATOM 2005 O O . ARG A 1 274 ? 33.614 6.223 -5.826 1.00 19.31 273 ARG A O 1
ATOM 2013 N N . LEU A 1 275 ? 32.621 8.114 -5.037 1.00 15.96 274 LEU A N 1
ATOM 2014 C CA . LEU A 1 275 ? 33.260 9.041 -5.963 1.00 16.61 274 LEU A CA 1
ATOM 2015 C C . LEU A 1 275 ? 34.002 10.052 -5.099 1.00 16.45 274 LEU A C 1
ATOM 2016 O O . LEU A 1 275 ? 33.387 10.921 -4.474 1.00 15.51 274 LEU A O 1
ATOM 2021 N N . GLY A 1 276 ? 35.321 9.878 -5.014 1.00 17.75 275 GLY A N 1
ATOM 2022 C CA . GLY A 1 276 ? 36.092 10.593 -3.996 1.00 17.88 275 GLY A CA 1
ATOM 2023 C C . GLY A 1 276 ? 35.562 10.179 -2.633 1.00 15.48 275 GLY A C 1
ATOM 2024 O O . GLY A 1 276 ? 35.481 8.994 -2.320 1.00 19.15 275 GLY A O 1
ATOM 2025 N N . THR A 1 277 ? 35.142 11.153 -1.832 1.00 17.39 276 THR A N 1
ATOM 2026 C CA . THR A 1 277 ? 34.596 10.831 -0.521 1.00 18.24 276 THR A CA 1
ATOM 2027 C C . THR A 1 277 ? 33.073 10.642 -0.505 1.00 17.65 276 THR A C 1
ATOM 2028 O O . THR A 1 277 ? 32.515 10.291 0.538 1.00 19.54 276 THR A O 1
ATOM 2032 N N . THR A 1 278 ? 32.418 10.887 -1.637 1.00 14.52 277 THR A N 1
ATOM 2033 C CA . THR A 1 278 ? 30.952 10.834 -1.680 1.00 16.60 277 THR A CA 1
ATOM 2034 C C . THR A 1 278 ? 30.462 9.423 -1.964 1.00 15.10 277 THR A C 1
ATOM 2035 O O . THR A 1 278 ? 30.806 8.858 -2.994 1.00 16.89 277 THR A O 1
ATOM 2039 N N . ARG A 1 279 ? 29.668 8.877 -1.044 1.00 15.63 278 ARG A N 1
ATOM 2040 C CA . ARG A 1 279 ? 29.076 7.557 -1.224 1.00 17.52 278 ARG A CA 1
ATOM 2041 C C . ARG A 1 279 ? 27.688 7.694 -1.850 1.00 17.01 278 ARG A C 1
ATOM 2042 O O . ARG A 1 279 ? 26.812 8.377 -1.318 1.00 16.69 278 ARG A O 1
ATOM 2050 N N . LEU A 1 280 ? 27.516 7.066 -3.012 1.00 12.48 279 LEU A N 1
ATOM 2051 C CA . LEU A 1 280 ? 26.250 7.080 -3.744 1.00 12.48 279 LEU A CA 1
ATOM 2052 C C . LEU A 1 280 ? 25.635 5.694 -3.741 1.00 11.32 279 LEU A C 1
ATOM 2053 O O . LEU A 1 280 ? 26.350 4.681 -3.804 1.00 12.43 279 LEU A O 1
ATOM 2058 N N . LEU A 1 281 ? 24.303 5.675 -3.677 1.00 10.99 280 LEU A N 1
ATOM 2059 C CA . LEU A 1 281 ? 23.503 4.456 -3.777 1.00 11.20 280 LEU A CA 1
ATOM 2060 C C . LEU A 1 281 ? 22.552 4.540 -4.952 1.00 9.79 280 LEU A C 1
ATOM 2061 O O . LEU A 1 281 ? 22.100 5.616 -5.335 1.00 9.68 280 LEU A O 1
ATOM 2066 N N . ASP A 1 282 ? 22.210 3.378 -5.502 1.00 9.28 281 ASP A N 1
ATOM 2067 C CA . ASP A 1 282 ? 21.126 3.285 -6.473 1.00 9.19 281 ASP A CA 1
ATOM 2068 C C . ASP A 1 282 ? 20.691 1.832 -6.504 1.00 8.62 281 ASP A C 1
ATOM 2069 O O . ASP A 1 282 ? 21.400 0.945 -6.016 1.00 9.70 281 ASP A O 1
ATOM 2074 N N . ASN A 1 283 ? 19.513 1.597 -7.046 1.00 10.16 282 ASN A N 1
ATOM 2075 C CA . ASN A 1 283 ? 18.990 0.238 -7.157 1.00 9.47 282 ASN A CA 1
ATOM 2076 C C . ASN A 1 283 ? 17.916 0.218 -8.225 1.00 9.99 282 ASN A C 1
ATOM 2077 O O . ASN A 1 283 ? 17.354 1.255 -8.588 1.00 10.94 282 ASN A O 1
ATOM 2082 N N . ILE A 1 284 ? 17.620 -0.981 -8.709 1.00 8.94 283 ILE A N 1
ATOM 2083 C CA . ILE A 1 284 ? 16.622 -1.146 -9.754 1.00 10.53 283 ILE A CA 1
ATOM 2084 C C . ILE A 1 284 ? 15.935 -2.491 -9.620 1.00 10.21 283 ILE A C 1
ATOM 2085 O O . ILE A 1 284 ? 16.534 -3.470 -9.171 1.00 11.21 283 ILE A O 1
ATOM 2090 N N . ALA A 1 285 ? 14.676 -2.535 -10.034 1.00 11.50 284 ALA A N 1
ATOM 2091 C CA . ALA A 1 285 ? 13.988 -3.815 -10.189 1.00 11.45 284 ALA A CA 1
ATOM 2092 C C . ALA A 1 285 ? 14.590 -4.619 -11.314 1.00 11.38 284 ALA A C 1
ATOM 2093 O O . ALA A 1 285 ? 14.933 -4.071 -12.377 1.00 13.19 284 ALA A O 1
ATOM 2095 N N . ILE A 1 286 ? 14.729 -5.924 -11.080 1.00 13.28 285 ILE A N 1
ATOM 2096 C CA . ILE A 1 286 ? 15.249 -6.869 -12.081 1.00 14.77 285 ILE A CA 1
ATOM 2097 C C . ILE A 1 286 ? 14.225 -7.997 -12.251 1.00 16.01 285 ILE A C 1
ATOM 2098 O O . ILE A 1 286 ? 13.779 -8.561 -11.251 1.00 15.73 285 ILE A O 1
ATOM 2103 N N . GLU A 1 287 ? 13.828 -8.292 -13.488 1.00 13.31 286 GLU A N 1
ATOM 2104 C CA . GLU A 1 287 ? 13.081 -9.517 -13.791 1.00 17.85 286 GLU A CA 1
ATOM 2105 C C . GLU A 1 287 ? 14.008 -10.483 -14.517 1.00 17.20 286 GLU A C 1
ATOM 2106 O O . GLU A 1 287 ? 14.641 -10.130 -15.516 1.00 19.59 286 GLU A O 1
ATOM 2112 N N . ILE A 1 288 ? 14.112 -11.698 -13.999 1.00 18.27 287 ILE A N 1
ATOM 2113 C CA . ILE A 1 288 ? 15.052 -12.647 -14.557 1.00 22.12 287 ILE A CA 1
ATOM 2114 C C . ILE A 1 288 ? 14.386 -13.442 -15.679 1.00 24.97 287 ILE A C 1
ATOM 2115 O O . ILE A 1 288 ? 13.344 -14.063 -15.464 1.00 22.76 287 ILE A O 1
ATOM 2120 N N . GLY A 1 289 ? 14.989 -13.419 -16.868 1.00 23.89 288 GLY A N 1
ATOM 2121 C CA . GLY A 1 289 ? 14.447 -14.146 -18.018 1.00 28.01 288 GLY A CA 1
ATOM 2122 C C . GLY A 1 289 ? 13.296 -13.394 -18.657 1.00 27.68 288 GLY A C 1
ATOM 2123 O O . GLY A 1 289 ? 12.320 -14.009 -19.094 1.00 38.40 288 GLY A O 1
ATOM 2124 N N . ALA B 1 3 ? -15.787 -5.762 6.494 1.00 36.28 2 ALA B N 1
ATOM 2125 C CA . ALA B 1 3 ? -16.872 -5.936 7.501 1.00 34.73 2 ALA B CA 1
ATOM 2126 C C . ALA B 1 3 ? -16.304 -6.255 8.884 1.00 33.75 2 ALA B C 1
ATOM 2127 O O . ALA B 1 3 ? -15.465 -7.146 9.032 1.00 34.50 2 ALA B O 1
ATOM 2129 N N . ILE B 1 4 ? -16.771 -5.522 9.890 1.00 31.01 3 ILE B N 1
ATOM 2130 C CA . ILE B 1 4 ? -16.285 -5.665 11.270 1.00 26.81 3 ILE B CA 1
ATOM 2131 C C . ILE B 1 4 ? -16.747 -7.009 11.855 1.00 26.85 3 ILE B C 1
ATOM 2132 O O . ILE B 1 4 ? -17.901 -7.401 11.670 1.00 24.49 3 ILE B O 1
ATOM 2137 N N . PRO B 1 5 ? -15.835 -7.745 12.524 1.00 23.87 4 PRO B N 1
ATOM 2138 C CA . PRO B 1 5 ? -16.228 -8.999 13.183 1.00 24.22 4 PRO B CA 1
ATOM 2139 C C . PRO B 1 5 ? -17.383 -8.794 14.157 1.00 25.56 4 PRO B C 1
ATOM 2140 O O . PRO B 1 5 ? -17.541 -7.699 14.704 1.00 25.71 4 PRO B O 1
ATOM 2144 N N . ALA B 1 6 ? -18.177 -9.842 14.367 1.00 26.08 5 ALA B N 1
ATOM 2145 C CA . ALA B 1 6 ? -19.291 -9.786 15.305 1.00 28.25 5 ALA B CA 1
ATOM 2146 C C . ALA B 1 6 ? -18.808 -9.420 16.707 1.00 26.92 5 ALA B C 1
ATOM 2147 O O . ALA B 1 6 ? -17.808 -9.960 17.192 1.00 29.19 5 ALA B O 1
ATOM 2149 N N . PHE B 1 7 ? -19.511 -8.480 17.327 1.00 26.29 6 PHE B N 1
ATOM 2150 C CA . PHE B 1 7 ? -19.305 -8.145 18.730 1.00 26.55 6 PHE B CA 1
ATOM 2151 C C . PHE B 1 7 ? -20.641 -8.117 19.458 1.00 26.69 6 PHE B C 1
ATOM 2152 O O . PHE B 1 7 ? -21.534 -7.350 19.092 1.00 30.33 6 PHE B O 1
ATOM 2160 N N . HIS B 1 8 ? -20.767 -8.953 20.484 1.00 26.02 7 HIS B N 1
ATOM 2161 C CA . HIS B 1 8 ? -21.990 -9.049 21.275 1.00 26.00 7 HIS B CA 1
ATOM 2162 C C . HIS B 1 8 ? -21.802 -8.371 22.627 1.00 26.30 7 HIS B C 1
ATOM 2163 O O . HIS B 1 8 ? -21.133 -8.919 23.511 1.00 26.58 7 HIS B O 1
ATOM 2170 N N . PRO B 1 9 ? -22.393 -7.171 22.790 1.00 25.78 8 PRO B N 1
ATOM 2171 C CA . PRO B 1 9 ? -22.290 -6.415 24.041 1.00 26.66 8 PRO B CA 1
ATOM 2172 C C . PRO B 1 9 ? -22.754 -7.216 25.252 1.00 28.68 8 PRO B C 1
ATOM 2173 O O . PRO B 1 9 ? -23.777 -7.918 25.188 1.00 29.06 8 PRO B O 1
ATOM 2177 N N . GLY B 1 10 ? -21.992 -7.121 26.338 1.00 26.65 9 GLY B N 1
ATOM 2178 C CA . GLY B 1 10 ? -22.335 -7.769 27.600 1.00 27.80 9 GLY B CA 1
ATOM 2179 C C . GLY B 1 10 ? -21.985 -9.243 27.670 1.00 28.31 9 GLY B C 1
ATOM 2180 O O . GLY B 1 10 ? -22.245 -9.895 28.680 1.00 34.69 9 GLY B O 1
ATOM 2181 N N . GLU B 1 11 ? -21.398 -9.774 26.600 1.00 26.53 10 GLU B N 1
ATOM 2182 C CA . GLU B 1 11 ? -20.954 -11.163 26.566 1.00 28.74 10 GLU B CA 1
ATOM 2183 C C . GLU B 1 11 ? -19.439 -11.184 26.416 1.00 25.28 10 GLU B C 1
ATOM 2184 O O . GLU B 1 11 ? -18.858 -10.197 25.971 1.00 24.04 10 GLU B O 1
ATOM 2190 N N . LEU B 1 12 ? -18.811 -12.306 26.759 1.00 23.02 11 LEU B N 1
ATOM 2191 C CA . LEU B 1 12 ? -17.384 -12.474 26.488 1.00 22.42 11 LEU B CA 1
ATOM 2192 C C . LEU B 1 12 ? -17.144 -12.865 25.028 1.00 24.62 11 LEU B C 1
ATOM 2193 O O . LEU B 1 12 ? -17.484 -13.977 24.600 1.00 25.12 11 LEU B O 1
ATOM 2198 N N . ASN B 1 13 ? -16.587 -11.930 24.262 1.00 18.78 12 ASN B N 1
ATOM 2199 C CA . ASN B 1 13 ? -16.281 -12.129 22.859 1.00 18.29 12 ASN B CA 1
ATOM 2200 C C . ASN B 1 13 ? -14.819 -12.519 22.737 1.00 19.18 12 ASN B C 1
ATOM 2201 O O . ASN B 1 13 ? -13.934 -11.758 23.135 1.00 19.52 12 ASN B O 1
ATOM 2206 N N . VAL B 1 14 ? -14.557 -13.708 22.213 1.00 19.49 13 VAL B N 1
ATOM 2207 C CA . VAL B 1 14 ? -13.198 -14.227 22.143 1.00 18.96 13 VAL B CA 1
ATOM 2208 C C . VAL B 1 14 ? -12.657 -14.143 20.710 1.00 21.27 13 VAL B C 1
ATOM 2209 O O . VAL B 1 14 ? -13.297 -14.611 19.760 1.00 23.73 13 VAL B O 1
ATOM 2213 N N . TYR B 1 15 ? -11.492 -13.509 20.556 1.00 19.27 14 TYR B N 1
ATOM 2214 C CA . TYR B 1 15 ? -10.845 -13.369 19.249 1.00 16.88 14 TYR B CA 1
ATOM 2215 C C . TYR B 1 15 ? -9.419 -13.862 19.319 1.00 20.18 14 TYR B C 1
ATOM 2216 O O . TYR B 1 15 ? -8.671 -13.516 20.245 1.00 18.43 14 TYR B O 1
ATOM 2225 N N . SER B 1 16 ? -9.036 -14.661 18.328 1.00 19.23 15 SER B N 1
ATOM 2226 C CA . SER B 1 16 ? -7.679 -15.170 18.246 1.00 20.64 15 SER B CA 1
ATOM 2227 C C . SER B 1 16 ? -6.870 -14.475 17.166 1.00 20.12 15 SER B C 1
ATOM 2228 O O . SER B 1 16 ? -5.635 -14.514 17.210 1.00 20.87 15 SER B O 1
ATOM 2231 N N . ALA B 1 17 ? -7.549 -13.857 16.192 1.00 18.26 16 ALA B N 1
ATOM 2232 C CA . ALA B 1 17 ? -6.849 -13.161 15.110 1.00 17.53 16 ALA B CA 1
ATOM 2233 C C . ALA B 1 17 ? -6.536 -11.723 15.514 1.00 17.00 16 ALA B C 1
ATOM 2234 O O . ALA B 1 17 ? -7.443 -10.985 15.853 1.00 16.61 16 ALA B O 1
ATOM 2236 N N . PRO B 1 18 ? -5.244 -11.328 15.476 1.00 17.38 17 PRO B N 1
ATOM 2237 C CA . PRO B 1 18 ? -4.919 -9.922 15.748 1.00 16.54 17 PRO B CA 1
ATOM 2238 C C . PRO B 1 18 ? -5.750 -8.906 14.957 1.00 18.58 17 PRO B C 1
ATOM 2239 O O . PRO B 1 18 ? -6.198 -7.899 15.523 1.00 18.04 17 PRO B O 1
ATOM 2243 N N . GLY B 1 19 ? -5.983 -9.163 13.673 1.00 17.20 18 GLY B N 1
ATOM 2244 C CA . GLY B 1 19 ? -6.772 -8.244 12.856 1.00 17.84 18 GLY B CA 1
ATOM 2245 C C . GLY B 1 19 ? -8.213 -8.119 13.329 1.00 16.60 18 GLY B C 1
ATOM 2246 O O . GLY B 1 19 ? -8.821 -7.051 13.224 1.00 19.84 18 GLY B O 1
ATOM 2247 N N . ASP B 1 20 ? -8.768 -9.210 13.848 1.00 17.40 19 ASP B N 1
ATOM 2248 C CA . ASP B 1 20 ? -10.134 -9.184 14.357 1.00 18.35 19 ASP B CA 1
ATOM 2249 C C . ASP B 1 20 ? -10.270 -8.281 15.579 1.00 17.80 19 ASP B C 1
ATOM 2250 O O . ASP B 1 20 ? -11.153 -7.420 15.626 1.00 18.05 19 ASP B O 1
ATOM 2255 N N . VAL B 1 21 ? -9.390 -8.460 16.558 1.00 16.79 20 VAL B N 1
ATOM 2256 C CA . VAL B 1 21 ? -9.506 -7.656 17.773 1.00 17.31 20 VAL B CA 1
ATOM 2257 C C . VAL B 1 21 ? -9.156 -6.199 17.468 1.00 15.69 20 VAL B C 1
ATOM 2258 O O . VAL B 1 21 ? -9.746 -5.273 18.042 1.00 16.24 20 VAL B O 1
ATOM 2262 N N . ALA B 1 22 ? -8.241 -5.992 16.522 1.00 15.62 21 ALA B N 1
ATOM 2263 C CA . ALA B 1 22 ? -7.897 -4.647 16.082 1.00 15.66 21 ALA B CA 1
ATOM 2264 C C . ALA B 1 22 ? -9.121 -3.944 15.508 1.00 17.56 21 ALA B C 1
ATOM 2265 O O . ALA B 1 22 ? -9.387 -2.782 15.851 1.00 18.90 21 ALA B O 1
ATOM 2267 N N . ASP B 1 23 ? -9.854 -4.650 14.632 1.00 17.68 22 ASP B N 1
ATOM 2268 C CA . ASP B 1 23 ? -11.026 -4.076 13.964 1.00 19.63 22 ASP B CA 1
ATOM 2269 C C . ASP B 1 23 ? -12.166 -3.805 14.946 1.00 17.96 22 ASP B C 1
ATOM 2270 O O . ASP B 1 23 ? -12.783 -2.742 14.896 1.00 20.35 22 ASP B O 1
ATOM 2275 N N . VAL B 1 24 ? -12.431 -4.752 15.842 1.00 17.86 23 VAL B N 1
ATOM 2276 C CA . VAL B 1 24 ? -13.450 -4.570 16.883 1.00 17.78 23 VAL B CA 1
ATOM 2277 C C . VAL B 1 24 ? -13.111 -3.429 17.855 1.00 18.87 23 VAL B C 1
ATOM 2278 O O . VAL B 1 24 ? -13.964 -2.586 18.155 1.00 20.47 23 VAL B O 1
ATOM 2282 N N . SER B 1 25 ? -11.867 -3.394 18.335 1.00 16.85 24 SER B N 1
ATOM 2283 C CA . SER B 1 25 ? -11.419 -2.309 19.207 1.00 16.80 24 SER B CA 1
ATOM 2284 C C . SER B 1 25 ? -11.614 -0.943 18.541 1.00 17.29 24 SER B C 1
ATOM 2285 O O . SER B 1 25 ? -12.134 -0.016 19.177 1.00 19.09 24 SER B O 1
ATOM 2288 N N . ARG B 1 26 ? -11.212 -0.824 17.271 1.00 18.87 25 ARG B N 1
ATOM 2289 C CA . ARG B 1 26 ? -11.322 0.440 16.535 1.00 20.67 25 ARG B CA 1
ATOM 2290 C C . ARG B 1 26 ? -12.784 0.851 16.399 1.00 19.98 25 ARG B C 1
ATOM 2291 O O . ARG B 1 26 ? -13.124 2.010 16.640 1.00 21.42 25 ARG B O 1
ATOM 2299 N N . ALA B 1 27 ? -13.626 -0.114 16.023 1.00 20.99 26 ALA B N 1
ATOM 2300 C CA . ALA B 1 27 ? -15.061 0.119 15.861 1.00 20.60 26 ALA B CA 1
ATOM 2301 C C . ALA B 1 27 ? -15.699 0.551 17.181 1.00 22.15 26 ALA B C 1
ATOM 2302 O O . ALA B 1 27 ? -16.494 1.500 17.205 1.00 23.43 26 ALA B O 1
ATOM 2304 N N . LEU B 1 28 ? -15.340 -0.116 18.282 1.00 21.27 27 LEU B N 1
ATOM 2305 C CA . LEU B 1 28 ? -15.899 0.223 19.596 1.00 22.21 27 LEU B CA 1
ATOM 2306 C C . LEU B 1 28 ? -15.484 1.604 20.075 1.00 21.80 27 LEU B C 1
ATOM 2307 O O . LEU B 1 28 ? -16.307 2.340 20.623 1.00 22.85 27 LEU B O 1
ATOM 2312 N N . ARG B 1 29 ? -14.219 1.966 19.874 1.00 21.53 28 ARG B N 1
ATOM 2313 C CA . ARG B 1 29 ? -13.784 3.288 20.300 1.00 26.20 28 ARG B CA 1
ATOM 2314 C C . ARG B 1 29 ? -14.539 4.392 19.561 1.00 28.50 28 ARG B C 1
ATOM 2315 O O . ARG B 1 29 ? -14.805 5.457 20.130 1.00 30.98 28 ARG B O 1
ATOM 2323 N N . LEU B 1 30 ? -14.899 4.121 18.307 1.00 26.93 29 LEU B N 1
ATOM 2324 C CA . LEU B 1 30 ? -15.676 5.075 17.504 1.00 29.53 29 LEU B CA 1
ATOM 2325 C C . LEU B 1 30 ? -17.118 5.226 18.015 1.00 29.68 29 LEU B C 1
ATOM 2326 O O . LEU B 1 30 ? -17.768 6.236 17.738 1.00 30.96 29 LEU B O 1
ATOM 2331 N N . THR B 1 31 ? -17.603 4.233 18.761 1.00 26.93 30 THR B N 1
ATOM 2332 C CA . THR B 1 31 ? -18.960 4.260 19.343 1.00 28.96 30 THR B CA 1
ATOM 2333 C C . THR B 1 31 ? -19.034 4.918 20.730 1.00 28.57 30 THR B C 1
ATOM 2334 O O . THR B 1 31 ? -20.100 4.944 21.353 1.00 33.39 30 THR B O 1
ATOM 2338 N N . GLY B 1 32 ? -17.907 5.429 21.222 1.00 27.46 31 GLY B N 1
ATOM 2339 C CA . GLY B 1 32 ? -17.870 6.052 22.551 1.00 27.36 31 GLY B CA 1
ATOM 2340 C C . GLY B 1 32 ? -17.532 5.107 23.696 1.00 25.87 31 GLY B C 1
ATOM 2341 O O . GLY B 1 32 ? -17.987 5.302 24.834 1.00 26.03 31 GLY B O 1
ATOM 2342 N N . ARG B 1 33 ? -16.752 4.068 23.399 1.00 20.75 32 ARG B N 1
ATOM 2343 C CA . ARG B 1 33 ? -16.161 3.254 24.452 1.00 20.63 32 ARG B CA 1
ATOM 2344 C C . ARG B 1 33 ? -14.713 3.657 24.646 1.00 21.07 32 ARG B C 1
ATOM 2345 O O . ARG B 1 33 ? -14.073 4.169 23.724 1.00 21.94 32 ARG B O 1
ATOM 2353 N N . ARG B 1 34 ? -14.206 3.440 25.852 1.00 16.21 33 ARG B N 1
ATOM 2354 C CA . ARG B 1 34 ? -12.782 3.623 26.142 1.00 15.40 33 ARG B CA 1
ATOM 2355 C C . ARG B 1 34 ? -12.181 2.243 26.326 1.00 17.27 33 ARG B C 1
ATOM 2356 O O . ARG B 1 34 ? -12.587 1.470 27.195 1.00 15.56 33 ARG B O 1
ATOM 2364 N N . VAL B 1 35 ? -11.213 1.928 25.479 1.00 14.45 34 VAL B N 1
ATOM 2365 C CA . VAL B 1 35 ? -10.676 0.574 25.424 1.00 14.38 34 VAL B CA 1
ATOM 2366 C C . VAL B 1 35 ? -9.605 0.405 26.487 1.00 14.70 34 VAL B C 1
ATOM 2367 O O . VAL B 1 35 ? -8.633 1.176 26.523 1.00 12.88 34 VAL B O 1
ATOM 2371 N N . MET B 1 36 ? -9.807 -0.568 27.382 1.00 11.59 35 MET B N 1
ATOM 2372 C CA . MET B 1 36 ? -8.848 -0.856 28.466 1.00 10.58 35 MET B CA 1
ATOM 2373 C C . MET B 1 36 ? -8.182 -2.192 28.179 1.00 12.35 35 MET B C 1
ATOM 2374 O O . MET B 1 36 ? -8.864 -3.177 27.925 1.00 16.35 35 MET B O 1
ATOM 2379 N N . LEU B 1 37 ? -6.864 -2.242 28.240 1.00 8.54 36 LEU B N 1
ATOM 2380 C CA . LEU B 1 37 ? -6.144 -3.489 27.975 1.00 11.65 36 LEU B CA 1
ATOM 2381 C C . LEU B 1 37 ? -5.478 -4.019 29.228 1.00 11.09 36 LEU B C 1
ATOM 2382 O O . LEU B 1 37 ? -4.738 -3.292 29.908 1.00 10.16 36 LEU B O 1
ATOM 2387 N N . VAL B 1 38 ? -5.718 -5.301 29.510 1.00 11.29 37 VAL B N 1
ATOM 2388 C CA . VAL B 1 38 ? -5.086 -6.008 30.626 1.00 10.47 37 VAL B CA 1
ATOM 2389 C C . VAL B 1 38 ? -4.293 -7.182 30.051 1.00 10.12 37 VAL B C 1
ATOM 2390 O O . VAL B 1 38 ? -4.874 -8.224 29.738 1.00 10.92 37 VAL B O 1
ATOM 2394 N N . PRO B 1 39 ? -2.982 -7.025 29.856 1.00 9.20 38 PRO B N 1
ATOM 2395 C CA . PRO B 1 39 ? -2.197 -8.130 29.296 1.00 9.77 38 PRO B CA 1
ATOM 2396 C C . PRO B 1 39 ? -1.848 -9.191 30.334 1.00 12.55 38 PRO B C 1
ATOM 2397 O O . PRO B 1 39 ? -1.348 -8.872 31.414 1.00 13.99 38 PRO B O 1
ATOM 2401 N N . THR B 1 40 ? -2.102 -10.458 29.989 1.00 12.17 39 THR B N 1
ATOM 2402 C CA . THR B 1 40 ? -1.787 -11.560 30.891 1.00 13.88 39 THR B CA 1
ATOM 2403 C C . THR B 1 40 ? -1.201 -12.728 30.114 1.00 13.87 39 THR B C 1
ATOM 2404 O O . THR B 1 40 ? -1.269 -12.782 28.888 1.00 13.49 39 THR B O 1
ATOM 2408 N N . MET B 1 41 ? -0.688 -13.696 30.864 1.00 16.18 40 MET B N 1
ATOM 2409 C CA . MET B 1 41 ? -0.251 -14.946 30.271 1.00 20.13 40 MET B CA 1
ATOM 2410 C C . MET B 1 41 ? -1.169 -16.073 30.695 1.00 20.87 40 MET B C 1
ATOM 2411 O O . MET B 1 41 ? -0.788 -17.250 30.675 1.00 20.25 40 MET B O 1
ATOM 2416 N N . GLY B 1 42 ? -2.404 -15.729 31.048 1.00 17.74 41 GLY B N 1
ATOM 2417 C CA . GLY B 1 42 ? -3.355 -16.760 31.459 1.00 19.10 41 GLY B CA 1
ATOM 2418 C C . GLY B 1 42 ? -3.040 -17.283 32.844 1.00 20.70 41 GLY B C 1
ATOM 2419 O O . GLY B 1 42 ? -2.265 -16.670 33.587 1.00 22.25 41 GLY B O 1
ATOM 2420 N N . ALA B 1 43 ? -3.636 -18.430 33.183 1.00 23.38 42 ALA B N 1
ATOM 2421 C CA . ALA B 1 43 ? -3.569 -18.967 34.540 1.00 20.04 42 ALA B CA 1
ATOM 2422 C C . ALA B 1 43 ? -3.993 -17.892 35.550 1.00 19.92 42 ALA B C 1
ATOM 2423 O O . ALA B 1 43 ? -3.246 -17.531 36.452 1.00 20.08 42 ALA B O 1
ATOM 2425 N N . LEU B 1 44 ? -5.209 -17.384 35.379 1.00 20.41 43 LEU B N 1
ATOM 2426 C CA . LEU B 1 44 ? -5.639 -16.185 36.107 1.00 21.03 43 LEU B CA 1
ATOM 2427 C C . LEU B 1 44 ? -5.910 -16.447 37.583 1.00 21.93 43 LEU B C 1
ATOM 2428 O O . LEU B 1 44 ? -6.439 -17.505 37.939 1.00 25.45 43 LEU B O 1
ATOM 2433 N N . HIS B 1 45 ? -5.517 -15.508 38.435 1.00 18.05 44 HIS B N 1
ATOM 2434 C CA . HIS B 1 45 ? -5.855 -15.548 39.863 1.00 19.41 44 HIS B CA 1
ATOM 2435 C C . HIS B 1 45 ? -6.338 -14.173 40.332 1.00 22.33 44 HIS B C 1
ATOM 2436 O O . HIS B 1 45 ? -6.477 -13.260 39.521 1.00 18.79 44 HIS B O 1
ATOM 2443 N N . GLU B 1 46 ? -6.578 -14.012 41.629 1.00 21.46 45 GLU B N 1
ATOM 2444 C CA . GLU B 1 46 ? -7.141 -12.763 42.155 1.00 23.45 45 GLU B CA 1
ATOM 2445 C C . GLU B 1 46 ? -6.315 -11.515 41.836 1.00 21.07 45 GLU B C 1
ATOM 2446 O O . GLU B 1 46 ? -6.861 -10.414 41.744 1.00 22.60 45 GLU B O 1
ATOM 2452 N N . GLY B 1 47 ? -5.002 -11.684 41.670 1.00 19.12 46 GLY B N 1
ATOM 2453 C CA . GLY B 1 47 ? -4.130 -10.577 41.259 1.00 21.23 46 GLY B CA 1
ATOM 2454 C C . GLY B 1 47 ? -4.577 -10.032 39.910 1.00 18.83 46 GLY B C 1
ATOM 2455 O O . GLY B 1 47 ? -4.748 -8.820 39.750 1.00 22.74 46 GLY B O 1
ATOM 2456 N N . HIS B 1 48 ? -4.822 -10.930 38.959 1.00 17.28 47 HIS B N 1
ATOM 2457 C CA . HIS B 1 48 ? -5.299 -10.526 37.640 1.00 16.75 47 HIS B CA 1
ATOM 2458 C C . HIS B 1 48 ? -6.681 -9.893 37.718 1.00 18.16 47 HIS B C 1
ATOM 2459 O O . HIS B 1 48 ? -6.957 -8.924 37.002 1.00 17.53 47 HIS B O 1
ATOM 2466 N N . LEU B 1 49 ? -7.539 -10.434 38.578 1.00 18.03 48 LEU B N 1
ATOM 2467 C CA . LEU B 1 49 ? -8.893 -9.901 38.716 1.00 18.12 48 LEU B CA 1
ATOM 2468 C C . LEU B 1 49 ? -8.904 -8.457 39.233 1.00 18.54 48 LEU B C 1
ATOM 2469 O O . LEU B 1 49 ? -9.763 -7.665 38.827 1.00 17.17 48 LEU B O 1
ATOM 2474 N N . ALA B 1 50 ? -7.954 -8.094 40.104 1.00 14.35 49 ALA B N 1
ATOM 2475 C CA . ALA B 1 50 ? -7.834 -6.693 40.527 1.00 15.10 49 ALA B CA 1
ATOM 2476 C C . ALA B 1 50 ? -7.508 -5.785 39.349 1.00 13.55 49 ALA B C 1
ATOM 2477 O O . ALA B 1 50 ? -7.991 -4.651 39.303 1.00 13.65 49 ALA B O 1
ATOM 2479 N N . LEU B 1 51 ? -6.715 -6.275 38.396 1.00 12.65 50 LEU B N 1
ATOM 2480 C CA . LEU B 1 51 ? -6.414 -5.498 37.188 1.00 14.80 50 LEU B CA 1
ATOM 2481 C C . LEU B 1 51 ? -7.683 -5.315 36.372 1.00 13.93 50 LEU B C 1
ATOM 2482 O O . LEU B 1 51 ? -7.975 -4.197 35.931 1.00 13.96 50 LEU B O 1
ATOM 2487 N N . VAL B 1 52 ? -8.421 -6.410 36.178 1.00 11.51 51 VAL B N 1
ATOM 2488 C CA . VAL B 1 52 ? -9.697 -6.356 35.476 1.00 13.19 51 VAL B CA 1
ATOM 2489 C C . VAL B 1 52 ? -10.660 -5.372 36.127 1.00 13.95 51 VAL B C 1
ATOM 2490 O O . VAL B 1 52 ? -11.293 -4.565 35.428 1.00 14.11 51 VAL B O 1
ATOM 2494 N N . ARG B 1 53 ? -10.782 -5.432 37.447 1.00 13.44 52 ARG B N 1
ATOM 2495 C CA . ARG B 1 53 ? -11.717 -4.535 38.138 1.00 12.91 52 ARG B CA 1
ATOM 2496 C C . ARG B 1 53 ? -11.308 -3.080 38.029 1.00 13.11 52 ARG B C 1
ATOM 2497 O O . ARG B 1 53 ? -12.169 -2.205 37.894 1.00 17.02 52 ARG B O 1
ATOM 2505 N N . ALA B 1 54 ? -10.003 -2.808 38.042 1.00 13.13 53 ALA B N 1
ATOM 2506 C CA . ALA B 1 54 ? -9.518 -1.441 37.862 1.00 14.22 53 ALA B CA 1
ATOM 2507 C C . ALA B 1 54 ? -9.896 -0.934 36.464 1.00 13.07 53 ALA B C 1
ATOM 2508 O O . ALA B 1 54 ? -10.323 0.213 36.301 1.00 16.46 53 ALA B O 1
ATOM 2510 N N . ALA B 1 55 ? -9.750 -1.784 35.456 1.00 12.74 54 ALA B N 1
ATOM 2511 C CA . ALA B 1 55 ? -10.099 -1.400 34.088 1.00 12.18 54 ALA B CA 1
ATOM 2512 C C . ALA B 1 55 ? -11.615 -1.174 33.958 1.00 15.47 54 ALA B C 1
ATOM 2513 O O . ALA B 1 55 ? -12.061 -0.230 33.305 1.00 14.67 54 ALA B O 1
ATOM 2515 N N . LYS B 1 56 ? -12.407 -2.050 34.583 1.00 14.80 55 LYS B N 1
ATOM 2516 C CA . LYS B 1 56 ? -13.860 -1.986 34.433 1.00 15.47 55 LYS B CA 1
ATOM 2517 C C . LYS B 1 56 ? -14.454 -0.716 34.993 1.00 18.71 55 LYS B C 1
ATOM 2518 O O . LYS B 1 56 ? -15.454 -0.216 34.458 1.00 21.57 55 LYS B O 1
ATOM 2524 N N . ARG B 1 57 ? -13.867 -0.177 36.057 1.00 15.20 56 ARG B N 1
ATOM 2525 C CA . ARG B 1 57 ? -14.479 0.969 36.730 1.00 21.69 56 ARG B CA 1
ATOM 2526 C C . ARG B 1 57 ? -14.342 2.294 35.979 1.00 19.82 56 ARG B C 1
ATOM 2527 O O . ARG B 1 57 ? -15.044 3.263 36.306 1.00 20.49 56 ARG B O 1
ATOM 2535 N N . VAL B 1 58 ? -13.473 2.342 34.966 1.00 14.94 57 VAL B N 1
ATOM 2536 C CA . VAL B 1 58 ? -13.368 3.535 34.121 1.00 15.41 57 VAL B CA 1
ATOM 2537 C C . VAL B 1 58 ? -14.685 3.737 33.346 1.00 14.70 57 VAL B C 1
ATOM 2538 O O . VAL B 1 58 ? -15.115 2.843 32.629 1.00 14.59 57 VAL B O 1
ATOM 2542 N N . PRO B 1 59 ? -15.338 4.908 33.492 1.00 15.19 58 PRO B N 1
ATOM 2543 C CA . PRO B 1 59 ? -16.587 5.118 32.748 1.00 14.46 58 PRO B CA 1
ATOM 2544 C C . PRO B 1 59 ? -16.427 4.930 31.246 1.00 13.74 58 PRO B C 1
ATOM 2545 O O . PRO B 1 59 ? -15.476 5.443 30.649 1.00 17.34 58 PRO B O 1
ATOM 2549 N N . GLY B 1 60 ? -17.341 4.163 30.656 1.00 13.10 59 GLY B N 1
ATOM 2550 C CA . GLY B 1 60 ? -17.318 3.865 29.228 1.00 15.15 59 GLY B CA 1
ATOM 2551 C C . GLY B 1 60 ? -16.386 2.729 28.844 1.00 14.13 59 GLY B C 1
ATOM 2552 O O . GLY B 1 60 ? -16.192 2.462 27.672 1.00 15.54 59 GLY B O 1
ATOM 2553 N N . SER B 1 61 ? -15.797 2.070 29.836 1.00 15.20 60 SER B N 1
ATOM 2554 C CA . SER B 1 61 ? -14.780 1.051 29.549 1.00 12.99 60 SER B CA 1
ATOM 2555 C C . SER B 1 61 ? -15.344 -0.101 28.732 1.00 14.13 60 SER B C 1
ATOM 2556 O O . SER B 1 61 ? -16.495 -0.516 28.928 1.00 14.68 60 SER B O 1
ATOM 2559 N N . VAL B 1 62 ? -14.525 -0.611 27.821 1.00 13.00 61 VAL B N 1
ATOM 2560 C CA . VAL B 1 62 ? -14.682 -1.979 27.350 1.00 12.70 61 VAL B CA 1
ATOM 2561 C C . VAL B 1 62 ? -13.335 -2.619 27.685 1.00 12.95 61 VAL B C 1
ATOM 2562 O O . VAL B 1 62 ? -12.286 -2.042 27.375 1.00 14.48 61 VAL B O 1
ATOM 2566 N N . VAL B 1 63 ? -13.364 -3.783 28.324 1.00 13.40 62 VAL B N 1
ATOM 2567 C CA . VAL B 1 63 ? -12.125 -4.384 28.810 1.00 13.55 62 VAL B CA 1
ATOM 2568 C C . VAL B 1 63 ? -11.678 -5.478 27.855 1.00 12.90 62 VAL B C 1
ATOM 2569 O O . VAL B 1 63 ? -12.468 -6.378 27.519 1.00 15.07 62 VAL B O 1
ATOM 2573 N N . VAL B 1 64 ? -10.426 -5.378 27.402 1.00 11.59 63 VAL B N 1
ATOM 2574 C CA . VAL B 1 64 ? -9.782 -6.409 26.596 1.00 12.32 63 VAL B CA 1
ATOM 2575 C C . VAL B 1 64 ? -8.743 -7.080 27.482 1.00 12.13 63 VAL B C 1
ATOM 2576 O O . VAL B 1 64 ? -7.806 -6.425 27.951 1.00 11.31 63 VAL B O 1
ATOM 2580 N N . VAL B 1 65 ? -8.908 -8.375 27.744 1.00 12.83 64 VAL B N 1
ATOM 2581 C CA . VAL B 1 65 ? -7.885 -9.134 28.422 1.00 11.90 64 VAL B CA 1
ATOM 2582 C C . VAL B 1 65 ? -7.185 -9.982 27.392 1.00 13.11 64 VAL B C 1
ATOM 2583 O O . VAL B 1 65 ? -7.834 -10.774 26.707 1.00 13.09 64 VAL B O 1
ATOM 2587 N N . SER B 1 66 ? -5.872 -9.800 27.250 1.00 11.92 65 SER B N 1
ATOM 2588 C CA . SER B 1 66 ? -5.107 -10.677 26.379 1.00 12.66 65 SER B CA 1
ATOM 2589 C C . SER B 1 66 ? -4.540 -11.828 27.183 1.00 10.77 65 SER B C 1
ATOM 2590 O O . SER B 1 66 ? -4.164 -11.681 28.364 1.00 12.77 65 SER B O 1
ATOM 2593 N N . ILE B 1 67 ? -4.547 -13.008 26.553 1.00 13.02 66 ILE B N 1
ATOM 2594 C CA . ILE B 1 67 ? -3.962 -14.199 27.152 1.00 15.55 66 ILE B CA 1
ATOM 2595 C C . ILE B 1 67 ? -2.982 -14.718 26.121 1.00 15.98 66 ILE B C 1
ATOM 2596 O O . ILE B 1 67 ? -3.382 -15.209 25.057 1.00 16.60 66 ILE B O 1
ATOM 2601 N N . PHE B 1 68 ? -1.700 -14.567 26.419 1.00 14.14 67 PHE B N 1
ATOM 2602 C CA . PHE B 1 68 ? -0.673 -14.994 25.483 1.00 15.65 67 PHE B CA 1
ATOM 2603 C C . PHE B 1 68 ? 0.582 -15.356 26.221 1.00 17.47 67 PHE B C 1
ATOM 2604 O O . PHE B 1 68 ? 1.163 -14.539 26.926 1.00 16.42 67 PHE B O 1
ATOM 2612 N N . VAL B 1 69 ? 0.990 -16.610 26.068 1.00 20.95 68 VAL B N 1
ATOM 2613 C CA . VAL B 1 69 ? 2.224 -17.061 26.668 1.00 23.63 68 VAL B CA 1
ATOM 2614 C C . VAL B 1 69 ? 3.320 -16.719 25.683 1.00 26.04 68 VAL B C 1
ATOM 2615 O O . VAL B 1 69 ? 3.423 -17.321 24.605 1.00 26.29 68 VAL B O 1
ATOM 2619 N N . ASN B 1 70 ? 4.113 -15.722 26.055 1.00 24.66 69 ASN B N 1
ATOM 2620 C CA . ASN B 1 70 ? 5.068 -15.116 25.153 1.00 27.69 69 ASN B CA 1
ATOM 2621 C C . ASN B 1 70 ? 6.348 -15.914 25.220 1.00 30.04 69 ASN B C 1
ATOM 2622 O O . ASN B 1 70 ? 7.036 -15.884 26.245 1.00 31.82 69 ASN B O 1
ATOM 2627 N N . PRO B 1 71 ? 6.667 -16.655 24.138 1.00 29.87 70 PRO B N 1
ATOM 2628 C CA . PRO B 1 71 ? 7.864 -17.492 24.177 1.00 31.50 70 PRO B CA 1
ATOM 2629 C C . PRO B 1 71 ? 9.132 -16.648 24.304 1.00 31.68 70 PRO B C 1
ATOM 2630 O O . PRO B 1 71 ? 10.137 -17.126 24.825 1.00 33.22 70 PRO B O 1
ATOM 2634 N N . MET B 1 72 ? 9.050 -15.392 23.858 1.00 33.08 71 MET B N 1
ATOM 2635 C CA . MET B 1 72 ? 10.190 -14.474 23.825 1.00 34.52 71 MET B CA 1
ATOM 2636 C C . MET B 1 72 ? 10.662 -13.989 25.204 1.00 33.40 71 MET B C 1
ATOM 2637 O O . MET B 1 72 ? 11.826 -13.605 25.358 1.00 36.82 71 MET B O 1
ATOM 2642 N N . GLN B 1 73 ? 9.766 -14.002 26.191 1.00 31.80 72 GLN B N 1
ATOM 2643 C CA . GLN B 1 73 ? 10.128 -13.622 27.562 1.00 31.98 72 GLN B CA 1
ATOM 2644 C C . GLN B 1 73 ? 10.377 -14.845 28.443 1.00 32.70 72 GLN B C 1
ATOM 2645 O O . GLN B 1 73 ? 10.821 -14.719 29.586 1.00 32.72 72 GLN B O 1
ATOM 2651 N N . PRO B 1 84 ? 1.724 -23.207 33.399 1.00 75.92 83 PRO B N 1
ATOM 2652 C CA . PRO B 1 84 ? 0.288 -23.377 33.625 1.00 75.40 83 PRO B CA 1
ATOM 2653 C C . PRO B 1 84 ? -0.554 -22.774 32.496 1.00 74.86 83 PRO B C 1
ATOM 2654 O O . PRO B 1 84 ? -0.375 -21.602 32.143 1.00 74.34 83 PRO B O 1
ATOM 2658 N N . ARG B 1 85 ? -1.450 -23.586 31.930 1.00 73.55 84 ARG B N 1
ATOM 2659 C CA . ARG B 1 85 ? -2.326 -23.159 30.833 1.00 71.77 84 ARG B CA 1
ATOM 2660 C C . ARG B 1 85 ? -3.731 -23.737 31.006 1.00 69.92 84 ARG B C 1
ATOM 2661 O O . ARG B 1 85 ? -3.967 -24.915 30.723 1.00 70.10 84 ARG B O 1
ATOM 2669 N N . THR B 1 86 ? -4.657 -22.903 31.480 1.00 67.14 85 THR B N 1
ATOM 2670 C CA . THR B 1 86 ? -6.054 -23.311 31.681 1.00 64.08 85 THR B CA 1
ATOM 2671 C C . THR B 1 86 ? -7.028 -22.388 30.931 1.00 60.70 85 THR B C 1
ATOM 2672 O O . THR B 1 86 ? -7.648 -21.517 31.544 1.00 59.93 85 THR B O 1
ATOM 2676 N N . PRO B 1 87 ? -7.175 -22.587 29.602 1.00 58.19 86 PRO B N 1
ATOM 2677 C CA . PRO B 1 87 ? -7.951 -21.655 28.766 1.00 55.54 86 PRO B CA 1
ATOM 2678 C C . PRO B 1 87 ? -9.433 -21.544 29.146 1.00 53.22 86 PRO B C 1
ATOM 2679 O O . PRO B 1 87 ? -9.943 -20.433 29.296 1.00 50.57 86 PRO B O 1
ATOM 2683 N N . ASP B 1 88 ? -10.104 -22.683 29.311 1.00 50.96 87 ASP B N 1
ATOM 2684 C CA . ASP B 1 88 ? -11.528 -22.709 29.662 1.00 47.09 87 ASP B CA 1
ATOM 2685 C C . ASP B 1 88 ? -11.796 -22.092 31.033 1.00 43.68 87 ASP B C 1
ATOM 2686 O O . ASP B 1 88 ? -12.770 -21.349 31.207 1.00 40.59 87 ASP B O 1
ATOM 2691 N N . ASP B 1 89 ? -10.926 -22.401 31.993 1.00 39.70 88 ASP B N 1
ATOM 2692 C CA . ASP B 1 89 ? -11.010 -21.826 33.333 1.00 35.75 88 ASP B CA 1
ATOM 2693 C C . ASP B 1 89 ? -10.782 -20.309 33.320 1.00 31.23 88 ASP B C 1
ATOM 2694 O O . ASP B 1 89 ? -11.538 -19.565 33.940 1.00 26.82 88 ASP B O 1
ATOM 2699 N N . ASP B 1 90 ? -9.739 -19.862 32.619 1.00 28.78 89 ASP B N 1
ATOM 2700 C CA . ASP B 1 90 ? -9.477 -18.424 32.474 1.00 23.82 89 ASP B CA 1
ATOM 2701 C C . ASP B 1 90 ? -10.669 -17.686 31.878 1.00 24.76 89 ASP B C 1
ATOM 2702 O O . ASP B 1 90 ? -11.052 -16.613 32.360 1.00 22.03 89 ASP B O 1
ATOM 2707 N N . LEU B 1 91 ? -11.244 -18.247 30.819 1.00 22.63 90 LEU B N 1
ATOM 2708 C CA . LEU B 1 91 ? -12.371 -17.604 30.146 1.00 23.58 90 LEU B CA 1
ATOM 2709 C C . LEU B 1 91 ? -13.614 -17.511 31.042 1.00 23.79 90 LEU B C 1
ATOM 2710 O O . LEU B 1 91 ? -14.331 -16.504 31.023 1.00 22.41 90 LEU B O 1
ATOM 2715 N N . ALA B 1 92 ? -13.851 -18.555 31.833 1.00 24.42 91 ALA B N 1
ATOM 2716 C CA . ALA B 1 92 ? -14.936 -18.550 32.810 1.00 24.65 91 ALA B CA 1
ATOM 2717 C C . ALA B 1 92 ? -14.773 -17.441 33.840 1.00 24.57 91 ALA B C 1
ATOM 2718 O O . ALA B 1 92 ? -15.752 -16.773 34.194 1.00 27.53 91 ALA B O 1
ATOM 2720 N N . GLN B 1 93 ? -13.543 -17.236 34.314 1.00 25.77 92 GLN B N 1
ATOM 2721 C CA . GLN B 1 93 ? -13.269 -16.143 35.253 1.00 24.49 92 GLN B CA 1
ATOM 2722 C C . GLN B 1 93 ? -13.571 -14.783 34.620 1.00 23.75 92 GLN B C 1
ATOM 2723 O O . GLN B 1 93 ? -14.201 -13.921 35.237 1.00 22.22 92 GLN B O 1
ATOM 2729 N N . LEU B 1 94 ? -13.132 -14.595 33.380 1.00 22.91 93 LEU B N 1
ATOM 2730 C CA . LEU B 1 94 ? -13.382 -13.333 32.673 1.00 21.80 93 LEU B CA 1
ATOM 2731 C C . LEU B 1 94 ? -14.882 -13.057 32.468 1.00 21.90 93 LEU B C 1
ATOM 2732 O O . LEU B 1 94 ? -15.349 -11.929 32.652 1.00 21.95 93 LEU B O 1
ATOM 2737 N N . ARG B 1 95 ? -15.625 -14.097 32.090 1.00 24.62 94 ARG B N 1
ATOM 2738 C CA . ARG B 1 95 ? -17.073 -14.012 31.919 1.00 26.02 94 ARG B CA 1
ATOM 2739 C C . ARG B 1 95 ? -17.728 -13.573 33.229 1.00 24.38 94 ARG B C 1
ATOM 2740 O O . ARG B 1 95 ? -18.580 -12.676 33.234 1.00 24.93 94 ARG B O 1
ATOM 2748 N N . ALA B 1 96 ? -17.295 -14.185 34.331 1.00 22.57 95 ALA B N 1
ATOM 2749 C CA . ALA B 1 96 ? -17.811 -13.878 35.665 1.00 24.51 95 ALA B CA 1
ATOM 2750 C C . ALA B 1 96 ? -17.508 -12.444 36.098 1.00 25.32 95 ALA B C 1
ATOM 2751 O O . ALA B 1 96 ? -18.229 -11.881 36.926 1.00 26.90 95 ALA B O 1
ATOM 2753 N N . GLU B 1 97 ? -16.449 -11.855 35.536 1.00 22.21 96 GLU B N 1
ATOM 2754 C CA . GLU B 1 97 ? -16.092 -10.473 35.841 1.00 21.03 96 GLU B CA 1
ATOM 2755 C C . GLU B 1 97 ? -16.729 -9.455 34.902 1.00 21.15 96 GLU B C 1
ATOM 2756 O O . GLU B 1 97 ? -16.535 -8.249 35.090 1.00 23.05 96 GLU B O 1
ATOM 2762 N N . GLY B 1 98 ? -17.469 -9.924 33.902 1.00 20.43 97 GLY B N 1
ATOM 2763 C CA . GLY B 1 98 ? -18.124 -9.040 32.943 1.00 22.52 97 GLY B CA 1
ATOM 2764 C C . GLY B 1 98 ? -17.204 -8.454 31.880 1.00 20.50 97 GLY B C 1
ATOM 2765 O O . GLY B 1 98 ? -17.495 -7.396 31.294 1.00 23.37 97 GLY B O 1
ATOM 2766 N N . VAL B 1 99 ? -16.094 -9.141 31.618 1.00 19.96 98 VAL B N 1
ATOM 2767 C CA . VAL B 1 99 ? -15.158 -8.727 30.567 1.00 17.73 98 VAL B CA 1
ATOM 2768 C C . VAL B 1 99 ? -15.784 -9.038 29.214 1.00 18.70 98 VAL B C 1
ATOM 2769 O O . VAL B 1 99 ? -16.302 -10.144 29.014 1.00 18.09 98 VAL B O 1
ATOM 2773 N N . GLU B 1 100 ? -15.747 -8.082 28.288 1.00 16.93 99 GLU B N 1
ATOM 2774 C CA . GLU B 1 100 ? -16.391 -8.279 26.987 1.00 17.62 99 GLU B CA 1
ATOM 2775 C C . GLU B 1 100 ? -15.470 -8.756 25.865 1.00 18.07 99 GLU B C 1
ATOM 2776 O O . GLU B 1 100 ? -15.960 -9.184 24.816 1.00 17.56 99 GLU B O 1
ATOM 2782 N N . ILE B 1 101 ? -14.142 -8.660 26.047 1.00 14.96 100 ILE B N 1
ATOM 2783 C CA . ILE B 1 101 ? -13.223 -9.115 25.006 1.00 14.37 100 ILE B CA 1
ATOM 2784 C C . ILE B 1 101 ? -12.043 -9.889 25.593 1.00 15.65 100 ILE B C 1
ATOM 2785 O O . ILE B 1 101 ? -11.355 -9.405 26.505 1.00 14.57 100 ILE B O 1
ATOM 2790 N N . ALA B 1 102 ? -11.821 -11.097 25.076 1.00 15.44 101 ALA B N 1
ATOM 2791 C CA . ALA B 1 102 ? -10.607 -11.852 25.368 1.00 14.16 101 ALA B CA 1
ATOM 2792 C C . ALA B 1 102 ? -9.857 -12.016 24.066 1.00 14.90 101 ALA B C 1
ATOM 2793 O O . ALA B 1 102 ? -10.451 -12.379 23.046 1.00 16.59 101 ALA B O 1
ATOM 2795 N N . PHE B 1 103 ? -8.551 -11.741 24.084 1.00 12.36 102 PHE B N 1
ATOM 2796 C CA . PHE B 1 103 ? -7.712 -11.853 22.899 1.00 13.33 102 PHE B CA 1
ATOM 2797 C C . PHE B 1 103 ? -6.732 -12.986 23.149 1.00 14.75 102 PHE B C 1
ATOM 2798 O O . PHE B 1 103 ? -5.892 -12.904 24.049 1.00 14.32 102 PHE B O 1
ATOM 2806 N N . THR B 1 104 ? -6.890 -14.069 22.373 1.00 15.65 103 THR B N 1
ATOM 2807 C CA . THR B 1 104 ? -6.159 -15.306 22.632 1.00 15.07 103 THR B CA 1
ATOM 2808 C C . THR B 1 104 ? -5.370 -15.792 21.408 1.00 18.92 103 THR B C 1
ATOM 2809 O O . THR B 1 104 ? -5.693 -16.839 20.821 1.00 19.35 103 THR B O 1
ATOM 2813 N N . PRO B 1 105 ? -4.332 -15.045 21.007 1.00 15.65 104 PRO B N 1
ATOM 2814 C CA . PRO B 1 105 ? -3.626 -15.400 19.780 1.00 16.66 104 PRO B CA 1
ATOM 2815 C C . PRO B 1 105 ? -2.670 -16.575 19.927 1.00 15.77 104 PRO B C 1
ATOM 2816 O O . PRO B 1 105 ? -2.222 -16.879 21.028 1.00 18.36 104 PRO B O 1
ATOM 2820 N N . THR B 1 106 ? -2.364 -17.230 18.802 1.00 17.01 105 THR B N 1
ATOM 2821 C CA . THR B 1 106 ? -1.305 -18.225 18.768 1.00 19.83 105 THR B CA 1
ATOM 2822 C C . THR B 1 106 ? 0.044 -17.539 18.616 1.00 18.20 105 THR B C 1
ATOM 2823 O O . THR B 1 106 ? 0.117 -16.372 18.174 1.00 16.55 105 THR B O 1
ATOM 2827 N N . THR B 1 107 ? 1.109 -18.262 18.955 1.00 17.11 106 THR B N 1
ATOM 2828 C CA . THR B 1 107 ? 2.470 -17.777 18.724 1.00 16.80 106 THR B CA 1
ATOM 2829 C C . THR B 1 107 ? 2.666 -17.429 17.252 1.00 16.33 106 THR B C 1
ATOM 2830 O O . THR B 1 107 ? 3.221 -16.383 16.924 1.00 16.93 106 THR B O 1
ATOM 2834 N N . ALA B 1 108 ? 2.200 -18.285 16.342 1.00 15.69 107 ALA B N 1
ATOM 2835 C CA . ALA B 1 108 ? 2.364 -17.993 14.923 1.00 18.04 107 ALA B CA 1
ATOM 2836 C C . ALA B 1 108 ? 1.611 -16.729 14.468 1.00 17.01 107 ALA B C 1
ATOM 2837 O O . ALA B 1 108 ? 2.049 -16.044 13.562 1.00 18.22 107 ALA B O 1
ATOM 2839 N N . ALA B 1 109 ? 0.493 -16.417 15.113 1.00 14.46 108 ALA B N 1
ATOM 2840 C CA . ALA B 1 109 ? -0.261 -15.206 14.773 1.00 14.19 108 ALA B CA 1
ATOM 2841 C C . ALA B 1 109 ? 0.458 -13.947 15.252 1.00 14.51 108 ALA B C 1
ATOM 2842 O O . ALA B 1 109 ? 0.428 -12.915 14.578 1.00 15.40 108 ALA B O 1
ATOM 2844 N N . MET B 1 110 ? 1.071 -14.034 16.422 1.00 15.17 109 MET B N 1
ATOM 2845 C CA . MET B 1 110 ? 1.833 -12.911 16.958 1.00 13.34 109 MET B CA 1
ATOM 2846 C C . MET B 1 110 ? 3.166 -12.747 16.252 1.00 16.28 109 MET B C 1
ATOM 2847 O O . MET B 1 110 ? 3.633 -11.616 16.050 1.00 14.64 109 MET B O 1
ATOM 2852 N N . TYR B 1 111 ? 3.772 -13.860 15.845 1.00 16.04 110 TYR B N 1
ATOM 2853 C CA . TYR B 1 111 ? 5.097 -13.836 15.227 1.00 16.17 110 TYR B CA 1
ATOM 2854 C C . TYR B 1 111 ? 5.098 -14.541 13.857 1.00 17.14 110 TYR B C 1
ATOM 2855 O O . TYR B 1 111 ? 5.850 -15.515 13.675 1.00 17.96 110 TYR B O 1
ATOM 2864 N N . PRO B 1 112 ? 4.293 -14.036 12.898 1.00 15.62 111 PRO B N 1
ATOM 2865 C CA . PRO B 1 112 ? 4.134 -14.735 11.604 1.00 17.96 111 PRO B CA 1
ATOM 2866 C C . PRO B 1 112 ? 5.405 -14.754 10.783 1.00 22.91 111 PRO B C 1
ATOM 2867 O O . PRO B 1 112 ? 5.534 -15.591 9.883 1.00 24.41 111 PRO B O 1
ATOM 2871 N N . ASP B 1 113 ? 6.334 -13.848 11.091 1.00 18.14 112 ASP B N 1
ATOM 2872 C CA . ASP B 1 113 ? 7.636 -13.813 10.418 1.00 22.21 112 ASP B CA 1
ATOM 2873 C C . ASP B 1 113 ? 8.785 -14.234 11.341 1.00 20.66 112 ASP B C 1
ATOM 2874 O O . ASP B 1 113 ? 9.952 -13.975 11.044 1.00 23.77 112 ASP B O 1
ATOM 2879 N N . GLY B 1 114 ? 8.463 -14.898 12.454 1.00 19.78 113 GLY B N 1
ATOM 2880 C CA . GLY B 1 114 ? 9.440 -15.242 13.476 1.00 18.15 113 GLY B CA 1
ATOM 2881 C C . GLY B 1 114 ? 9.921 -14.031 14.261 1.00 18.44 113 GLY B C 1
ATOM 2882 O O . GLY B 1 114 ? 9.286 -12.970 14.211 1.00 18.88 113 GLY B O 1
ATOM 2883 N N . LEU B 1 115 ? 11.009 -14.186 15.009 1.00 18.59 114 LEU B N 1
ATOM 2884 C CA . LEU B 1 115 ? 11.608 -13.063 15.712 1.00 19.53 114 LEU B CA 1
ATOM 2885 C C . LEU B 1 115 ? 12.460 -12.281 14.723 1.00 19.38 114 LEU B C 1
ATOM 2886 O O . LEU B 1 115 ? 13.385 -12.826 14.103 1.00 20.53 114 LEU B O 1
ATOM 2891 N N . ARG B 1 116 ? 12.137 -11.004 14.557 1.00 13.75 115 ARG B N 1
ATOM 2892 C CA . ARG B 1 116 ? 12.819 -10.201 13.559 1.00 12.99 115 ARG B CA 1
ATOM 2893 C C . ARG B 1 116 ? 13.073 -8.823 14.177 1.00 13.09 115 ARG B C 1
ATOM 2894 O O . ARG B 1 116 ? 14.062 -8.671 14.887 1.00 14.54 115 ARG B O 1
ATOM 2902 N N . THR B 1 117 ? 12.201 -7.842 13.940 1.00 9.77 116 THR B N 1
ATOM 2903 C CA . THR B 1 117 ? 12.323 -6.547 14.634 1.00 9.52 116 THR B CA 1
ATOM 2904 C C . THR B 1 117 ? 11.898 -6.753 16.088 1.00 10.91 116 THR B C 1
ATOM 2905 O O . THR B 1 117 ? 10.834 -7.348 16.355 1.00 11.58 116 THR B O 1
ATOM 2909 N N . THR B 1 118 ? 12.713 -6.277 17.029 1.00 9.64 117 THR B N 1
ATOM 2910 C CA . THR B 1 118 ? 12.363 -6.400 18.447 1.00 10.13 117 THR B CA 1
ATOM 2911 C C . THR B 1 118 ? 12.651 -5.090 19.191 1.00 11.35 117 THR B C 1
ATOM 2912 O O . THR B 1 118 ? 13.241 -4.153 18.632 1.00 10.39 117 THR B O 1
ATOM 2916 N N . VAL B 1 119 ? 12.195 -5.016 20.446 1.00 9.35 118 VAL B N 1
ATOM 2917 C CA . VAL B 1 119 ? 12.503 -3.856 21.282 1.00 10.47 118 VAL B CA 1
ATOM 2918 C C . VAL B 1 119 ? 13.749 -4.153 22.104 1.00 11.21 118 VAL B C 1
ATOM 2919 O O . VAL B 1 119 ? 13.867 -5.223 22.702 1.00 11.91 118 VAL B O 1
ATOM 2923 N N . GLN B 1 120 ? 14.685 -3.210 22.096 1.00 11.14 119 GLN B N 1
ATOM 2924 C CA . GLN B 1 120 ? 15.849 -3.261 22.969 1.00 12.40 119 GLN B CA 1
ATOM 2925 C C . GLN B 1 120 ? 15.616 -2.318 24.160 1.00 10.89 119 GLN B C 1
ATOM 2926 O O . GLN B 1 120 ? 15.630 -1.102 23.998 1.00 11.98 119 GLN B O 1
ATOM 2932 N N . PRO B 1 121 ? 15.387 -2.875 25.361 1.00 10.82 120 PRO B N 1
ATOM 2933 C CA . PRO B 1 121 ? 15.195 -2.016 26.521 1.00 11.67 120 PRO B CA 1
ATOM 2934 C C . PRO B 1 121 ? 16.451 -1.231 26.869 1.00 10.89 120 PRO B C 1
ATOM 2935 O O . PRO B 1 121 ? 17.563 -1.573 26.446 1.00 11.33 120 PRO B O 1
ATOM 2939 N N . GLY B 1 122 ? 16.275 -0.197 27.678 1.00 11.37 121 GLY B N 1
ATOM 2940 C CA . GLY B 1 122 ? 17.406 0.500 28.269 1.00 11.91 121 GLY B CA 1
ATOM 2941 C C . GLY B 1 122 ? 18.156 -0.347 29.304 1.00 12.38 121 GLY B C 1
ATOM 2942 O O . GLY B 1 122 ? 17.788 -1.507 29.583 1.00 12.41 121 GLY B O 1
ATOM 2943 N N . PRO B 1 123 ? 19.219 0.225 29.885 1.00 12.04 122 PRO B N 1
ATOM 2944 C CA . PRO B 1 123 ? 20.111 -0.506 30.799 1.00 13.12 122 PRO B CA 1
ATOM 2945 C C . PRO B 1 123 ? 19.432 -1.044 32.062 1.00 12.64 122 PRO B C 1
ATOM 2946 O O . PRO B 1 123 ? 19.958 -1.963 32.686 1.00 14.00 122 PRO B O 1
ATOM 2950 N N . LEU B 1 124 ? 18.286 -0.487 32.443 1.00 13.00 123 LEU B N 1
ATOM 2951 C CA . LEU B 1 124 ? 17.571 -1.024 33.588 1.00 11.99 123 LEU B CA 1
ATOM 2952 C C . LEU B 1 124 ? 17.243 -2.499 33.387 1.00 12.91 123 LEU B C 1
ATOM 2953 O O . LEU B 1 124 ? 17.155 -3.261 34.351 1.00 13.75 123 LEU B O 1
ATOM 2958 N N . ALA B 1 125 ? 17.067 -2.931 32.140 1.00 10.89 124 ALA B N 1
ATOM 2959 C CA . ALA B 1 125 ? 16.672 -4.320 31.904 1.00 13.63 124 ALA B CA 1
ATOM 2960 C C . ALA B 1 125 ? 17.751 -5.353 32.238 1.00 13.21 124 ALA B C 1
ATOM 2961 O O . ALA B 1 125 ? 17.446 -6.547 32.320 1.00 14.18 124 ALA B O 1
ATOM 2963 N N . ALA B 1 126 ? 18.993 -4.910 32.414 1.00 12.62 125 ALA B N 1
ATOM 2964 C CA . ALA B 1 126 ? 20.103 -5.801 32.770 1.00 14.94 125 ALA B CA 1
ATOM 2965 C C . ALA B 1 126 ? 20.253 -5.943 34.277 1.00 17.74 125 ALA B C 1
ATOM 2966 O O . ALA B 1 126 ? 20.984 -6.825 34.756 1.00 19.62 125 ALA B O 1
ATOM 2968 N N . GLU B 1 127 ? 19.570 -5.073 35.014 1.00 14.07 126 GLU B N 1
ATOM 2969 C CA . GLU B 1 127 ? 19.648 -5.026 36.476 1.00 15.95 126 GLU B CA 1
ATOM 2970 C C . GLU B 1 127 ? 18.576 -5.916 37.110 1.00 13.50 126 GLU B C 1
ATOM 2971 O O . GLU B 1 127 ? 17.587 -6.298 36.466 1.00 14.14 126 GLU B O 1
ATOM 2977 N N . LEU B 1 128 ? 18.771 -6.216 38.403 1.00 16.02 127 LEU B N 1
ATOM 2978 C CA . LEU B 1 128 ? 17.734 -6.862 39.224 1.00 15.84 127 LEU B CA 1
ATOM 2979 C C . LEU B 1 128 ? 17.248 -8.165 38.579 1.00 13.51 127 LEU B C 1
ATOM 2980 O O . LEU B 1 128 ? 18.028 -9.132 38.515 1.00 15.77 127 LEU B O 1
ATOM 2985 N N . GLU B 1 129 ? 16.042 -8.223 38.062 1.00 13.20 128 GLU B N 1
ATOM 2986 C CA . GLU B 1 129 ? 15.585 -9.435 37.441 1.00 13.08 128 GLU B CA 1
ATOM 2987 C C . GLU B 1 129 ? 16.376 -9.818 36.197 1.00 14.86 128 GLU B C 1
ATOM 2988 O O . GLU B 1 129 ? 16.388 -10.900 35.806 1.00 16.35 128 GLU B O 1
ATOM 2994 N N . GLY B 1 130 ? 17.005 -8.851 35.583 1.00 17.35 129 GLY B N 1
ATOM 2995 C CA . GLY B 1 130 ? 17.711 -9.055 34.339 1.00 17.70 129 GLY B CA 1
ATOM 2996 C C . GLY B 1 130 ? 19.054 -9.690 34.561 1.00 21.77 129 GLY B C 1
ATOM 2997 O O . GLY B 1 130 ? 19.736 -9.981 33.651 1.00 23.98 129 GLY B O 1
ATOM 2998 N N . GLY B 1 131 ? 19.405 -9.849 35.813 1.00 20.03 130 GLY B N 1
ATOM 2999 C CA . GLY B 1 131 ? 20.570 -10.618 36.201 1.00 26.20 130 GLY B CA 1
ATOM 3000 C C . GLY B 1 131 ? 20.563 -12.059 35.762 1.00 25.07 130 GLY B C 1
ATOM 3001 O O . GLY B 1 131 ? 21.334 -12.475 34.965 1.00 28.03 130 GLY B O 1
ATOM 3002 N N . PRO B 1 132 ? 19.678 -12.818 36.334 1.00 27.06 131 PRO B N 1
ATOM 3003 C CA . PRO B 1 132 ? 19.449 -14.198 35.887 1.00 27.85 131 PRO B CA 1
ATOM 3004 C C . PRO B 1 132 ? 18.749 -14.338 34.522 1.00 30.44 131 PRO B C 1
ATOM 3005 O O . PRO B 1 132 ? 18.939 -15.352 33.846 1.00 31.09 131 PRO B O 1
ATOM 3009 N N . ARG B 1 133 ? 17.958 -13.342 34.116 1.00 29.56 132 ARG B N 1
ATOM 3010 C CA . ARG B 1 133 ? 17.238 -13.408 32.832 1.00 25.80 132 ARG B CA 1
ATOM 3011 C C . ARG B 1 133 ? 17.513 -12.178 31.961 1.00 26.42 132 ARG B C 1
ATOM 3012 O O . ARG B 1 133 ? 16.636 -11.315 31.809 1.00 21.78 132 ARG B O 1
ATOM 3020 N N . PRO B 1 134 ? 18.722 -12.093 31.371 1.00 25.94 133 PRO B N 1
ATOM 3021 C CA . PRO B 1 134 ? 19.124 -10.887 30.637 1.00 26.18 133 PRO B CA 1
ATOM 3022 C C . PRO B 1 134 ? 18.346 -10.528 29.353 1.00 23.30 133 PRO B C 1
ATOM 3023 O O . PRO B 1 134 ? 18.480 -9.405 28.863 1.00 23.95 133 PRO B O 1
ATOM 3027 N N . THR B 1 135 ? 17.550 -11.451 28.822 1.00 22.75 134 THR B N 1
ATOM 3028 C CA . THR B 1 135 ? 16.722 -11.146 27.642 1.00 21.96 134 THR B CA 1
ATOM 3029 C C . THR B 1 135 ? 15.226 -11.105 27.953 1.00 18.75 134 THR B C 1
ATOM 3030 O O . THR B 1 135 ? 14.408 -10.891 27.058 1.00 19.06 134 THR B O 1
ATOM 3034 N N . HIS B 1 136 ? 14.879 -11.306 29.222 1.00 16.68 135 HIS B N 1
ATOM 3035 C CA . HIS B 1 136 ? 13.480 -11.392 29.634 1.00 15.77 135 HIS B CA 1
ATOM 3036 C C . HIS B 1 136 ? 12.706 -10.133 29.246 1.00 13.63 135 HIS B C 1
ATOM 3037 O O . HIS B 1 136 ? 11.641 -10.204 28.619 1.00 14.12 135 HIS B O 1
ATOM 3044 N N . PHE B 1 137 ? 13.235 -8.981 29.635 1.00 12.84 136 PHE B N 1
ATOM 3045 C CA . PHE B 1 137 ? 12.485 -7.746 29.424 1.00 11.51 136 PHE B CA 1
ATOM 3046 C C . PHE B 1 137 ? 12.396 -7.314 27.965 1.00 11.68 136 PHE B C 1
ATOM 3047 O O . PHE B 1 137 ? 11.433 -6.663 27.585 1.00 11.62 136 PHE B O 1
ATOM 3055 N N . ALA B 1 138 ? 13.376 -7.690 27.153 1.00 12.97 137 ALA B N 1
ATOM 3056 C CA . ALA B 1 138 ? 13.245 -7.473 25.719 1.00 10.76 137 ALA B CA 1
ATOM 3057 C C . ALA B 1 138 ? 12.010 -8.202 25.169 1.00 10.70 137 ALA B C 1
ATOM 3058 O O . ALA B 1 138 ? 11.233 -7.643 24.387 1.00 12.45 137 ALA B O 1
ATOM 3060 N N . GLY B 1 139 ? 11.809 -9.441 25.612 1.00 11.31 138 GLY B N 1
ATOM 3061 C CA . GLY B 1 139 ? 10.611 -10.183 25.243 1.00 12.49 138 GLY B CA 1
ATOM 3062 C C . GLY B 1 139 ? 9.323 -9.513 25.707 1.00 10.77 138 GLY B C 1
ATOM 3063 O O . GLY B 1 139 ? 8.357 -9.399 24.937 1.00 13.39 138 GLY B O 1
ATOM 3064 N N . VAL B 1 140 ? 9.293 -9.101 26.979 1.00 12.38 139 VAL B N 1
ATOM 3065 C CA . VAL B 1 140 ? 8.137 -8.425 27.544 1.00 11.15 139 VAL B CA 1
ATOM 3066 C C . VAL B 1 140 ? 7.814 -7.127 26.772 1.00 10.54 139 VAL B C 1
ATOM 3067 O O . VAL B 1 140 ? 6.667 -6.923 26.366 1.00 11.36 139 VAL B O 1
ATOM 3071 N N . LEU B 1 141 ? 8.813 -6.269 26.556 1.00 10.58 140 LEU B N 1
ATOM 3072 C CA . LEU B 1 141 ? 8.553 -4.981 25.904 1.00 9.75 140 LEU B CA 1
ATOM 3073 C C . LEU B 1 141 ? 8.131 -5.187 24.458 1.00 9.74 140 LEU B C 1
ATOM 3074 O O . LEU B 1 141 ? 7.315 -4.430 23.952 1.00 10.12 140 LEU B O 1
ATOM 3079 N N . THR B 1 142 ? 8.696 -6.197 23.791 1.00 9.79 141 THR B N 1
ATOM 3080 C CA . THR B 1 142 ? 8.312 -6.477 22.399 1.00 9.14 141 THR B CA 1
ATOM 3081 C C . THR B 1 142 ? 6.849 -6.902 22.307 1.00 8.23 141 THR B C 1
ATOM 3082 O O . THR B 1 142 ? 6.090 -6.357 21.512 1.00 10.42 141 THR B O 1
ATOM 3086 N N . VAL B 1 143 ? 6.438 -7.843 23.162 1.00 9.28 142 VAL B N 1
ATOM 3087 C CA . VAL B 1 143 ? 5.060 -8.286 23.077 1.00 11.70 142 VAL B CA 1
ATOM 3088 C C . VAL B 1 143 ? 4.094 -7.191 23.551 1.00 8.86 142 VAL B C 1
ATOM 3089 O O . VAL B 1 143 ? 3.022 -7.020 22.964 1.00 11.05 142 VAL B O 1
ATOM 3093 N N . VAL B 1 144 ? 4.490 -6.422 24.580 1.00 9.20 143 VAL B N 1
ATOM 3094 C CA . VAL B 1 144 ? 3.607 -5.335 25.048 1.00 9.96 143 VAL B CA 1
ATOM 3095 C C . VAL B 1 144 ? 3.430 -4.262 23.957 1.00 8.78 143 VAL B C 1
ATOM 3096 O O . VAL B 1 144 ? 2.318 -3.769 23.724 1.00 9.99 143 VAL B O 1
ATOM 3100 N N . LEU B 1 145 ? 4.520 -3.917 23.265 1.00 9.79 144 LEU B N 1
ATOM 3101 C CA . LEU B 1 145 ? 4.419 -2.962 22.174 1.00 9.03 144 LEU B CA 1
ATOM 3102 C C . LEU B 1 145 ? 3.435 -3.455 21.097 1.00 9.16 144 LEU B C 1
ATOM 3103 O O . LEU B 1 145 ? 2.594 -2.695 20.637 1.00 9.52 144 LEU B O 1
ATOM 3108 N N . LYS B 1 146 ? 3.549 -4.726 20.726 1.00 9.78 145 LYS B N 1
ATOM 3109 C CA . LYS B 1 146 ? 2.666 -5.309 19.726 1.00 8.36 145 LYS B CA 1
ATOM 3110 C C . LYS B 1 146 ? 1.211 -5.287 20.181 1.00 8.84 145 LYS B C 1
ATOM 3111 O O . LYS B 1 146 ? 0.330 -4.899 19.420 1.00 10.03 145 LYS B O 1
ATOM 3117 N N . LEU B 1 147 ? 0.968 -5.678 21.434 1.00 10.22 146 LEU B N 1
ATOM 3118 C CA . LEU B 1 147 ? -0.413 -5.677 21.958 1.00 10.52 146 LEU B CA 1
ATOM 3119 C C . LEU B 1 147 ? -1.001 -4.271 21.957 1.00 9.73 146 LEU B C 1
ATOM 3120 O O . LEU B 1 147 ? -2.175 -4.080 21.638 1.00 11.76 146 LEU B O 1
ATOM 3125 N N . LEU B 1 148 ? -0.175 -3.286 22.313 1.00 9.25 147 LEU B N 1
ATOM 3126 C CA . LEU B 1 148 ? -0.615 -1.879 22.308 1.00 10.87 147 LEU B CA 1
ATOM 3127 C C . LEU B 1 148 ? -0.974 -1.425 20.910 1.00 11.33 147 LEU B C 1
ATOM 3128 O O . LEU B 1 148 ? -1.911 -0.658 20.719 1.00 11.85 147 LEU B O 1
ATOM 3133 N N . GLN B 1 149 ? -0.226 -1.886 19.915 1.00 9.16 148 GLN B N 1
ATOM 3134 C CA . GLN B 1 149 ? -0.519 -1.491 18.532 1.00 11.18 148 GLN B CA 1
ATOM 3135 C C . GLN B 1 149 ? -1.732 -2.206 17.942 1.00 11.27 148 GLN B C 1
ATOM 3136 O O . GLN B 1 149 ? -2.464 -1.643 17.122 1.00 13.94 148 GLN B O 1
ATOM 3142 N N . ILE B 1 150 ? -1.912 -3.466 18.332 1.00 10.82 149 ILE B N 1
ATOM 3143 C CA . ILE B 1 150 ? -3.076 -4.249 17.884 1.00 13.31 149 ILE B CA 1
ATOM 3144 C C . ILE B 1 150 ? -4.358 -3.670 18.483 1.00 13.24 149 ILE B C 1
ATOM 3145 O O . ILE B 1 150 ? -5.303 -3.388 17.770 1.00 13.90 149 ILE B O 1
ATOM 3150 N N . VAL B 1 151 ? -4.361 -3.497 19.802 1.00 12.61 150 VAL B N 1
ATOM 3151 C CA . VAL B 1 151 ? -5.562 -3.123 20.539 1.00 12.85 150 VAL B CA 1
ATOM 3152 C C . VAL B 1 151 ? -5.793 -1.609 20.606 1.00 13.59 150 VAL B C 1
ATOM 3153 O O . VAL B 1 151 ? -6.955 -1.150 20.661 1.00 15.21 150 VAL B O 1
ATOM 3157 N N . ARG B 1 152 ? -4.713 -0.841 20.599 1.00 12.33 151 ARG B N 1
ATOM 3158 C CA . ARG B 1 152 ? -4.787 0.626 20.703 1.00 14.10 151 ARG B CA 1
ATOM 3159 C C . ARG B 1 152 ? -5.697 1.045 21.876 1.00 13.57 151 ARG B C 1
ATOM 3160 O O . ARG B 1 152 ? -6.667 1.801 21.697 1.00 14.60 151 ARG B O 1
ATOM 3168 N N . PRO B 1 153 ? -5.348 0.597 23.090 1.00 11.54 152 PRO B N 1
ATOM 3169 C CA . PRO B 1 153 ? -6.160 0.973 24.237 1.00 12.12 152 PRO B CA 1
ATOM 3170 C C . PRO B 1 153 ? -5.915 2.399 24.685 1.00 11.87 152 PRO B C 1
ATOM 3171 O O . PRO B 1 153 ? -4.848 2.982 24.429 1.00 15.19 152 PRO B O 1
ATOM 3175 N N . ASP B 1 154 ? -6.883 2.946 25.399 1.00 10.24 153 ASP B N 1
ATOM 3176 C CA . ASP B 1 154 ? -6.680 4.222 26.059 1.00 11.82 153 ASP B CA 1
ATOM 3177 C C . ASP B 1 154 ? -5.811 4.081 27.299 1.00 12.09 153 ASP B C 1
ATOM 3178 O O . ASP B 1 154 ? -5.019 4.981 27.618 1.00 12.57 153 ASP B O 1
ATOM 3183 N N . ARG B 1 155 ? -5.972 2.961 28.019 1.00 11.04 154 ARG B N 1
ATOM 3184 C CA . ARG B 1 155 ? -5.181 2.681 29.210 1.00 10.42 154 ARG B CA 1
ATOM 3185 C C . ARG B 1 155 ? -4.793 1.219 29.209 1.00 8.38 154 ARG B C 1
ATOM 3186 O O . ARG B 1 155 ? -5.545 0.372 28.702 1.00 10.90 154 ARG B O 1
ATOM 3194 N N . VAL B 1 156 ? -3.610 0.932 29.747 1.00 9.37 155 VAL B N 1
ATOM 3195 C CA . VAL B 1 156 ? -3.106 -0.426 29.861 1.00 10.08 155 VAL B CA 1
ATOM 3196 C C . VAL B 1 156 ? -2.723 -0.651 31.332 1.00 9.47 155 VAL B C 1
ATOM 3197 O O . VAL B 1 156 ? -2.153 0.237 31.974 1.00 10.47 155 VAL B O 1
ATOM 3201 N N . PHE B 1 157 ? -3.075 -1.824 31.876 1.00 8.98 156 PHE B N 1
ATOM 3202 C CA . PHE B 1 157 ? -2.993 -2.105 33.320 1.00 10.24 156 PHE B CA 1
ATOM 3203 C C . PHE B 1 157 ? -1.977 -3.189 33.614 1.00 10.70 156 PHE B C 1
ATOM 3204 O O . PHE B 1 157 ? -2.017 -4.267 33.010 1.00 11.93 156 PHE B O 1
ATOM 3212 N N . PHE B 1 158 ? -1.098 -2.892 34.561 1.00 10.45 157 PHE B N 1
ATOM 3213 C CA . PHE B 1 158 ? -0.046 -3.818 35.002 1.00 9.14 157 PHE B CA 1
ATOM 3214 C C . PHE B 1 158 ? -0.004 -3.841 36.503 1.00 11.06 157 PHE B C 1
ATOM 3215 O O . PHE B 1 158 ? -0.243 -2.823 37.154 1.00 12.41 157 PHE B O 1
ATOM 3223 N N . GLY B 1 159 ? 0.344 -4.994 37.070 1.00 11.96 158 GLY B N 1
ATOM 3224 C CA . GLY B 1 159 ? 0.461 -5.112 38.501 1.00 12.14 158 GLY B CA 1
ATOM 3225 C C . GLY B 1 159 ? 1.773 -4.542 39.010 1.00 12.30 158 GLY B C 1
ATOM 3226 O O . GLY B 1 159 ? 2.826 -4.641 38.361 1.00 13.35 158 GLY B O 1
ATOM 3227 N N . GLU B 1 160 ? 1.718 -3.963 40.201 1.00 11.67 159 GLU B N 1
ATOM 3228 C CA . GLU B 1 160 ? 2.920 -3.468 40.844 1.00 10.73 159 GLU B CA 1
ATOM 3229 C C . GLU B 1 160 ? 3.837 -4.591 41.361 1.00 11.50 159 GLU B C 1
ATOM 3230 O O . GLU B 1 160 ? 5.005 -4.315 41.650 1.00 13.02 159 GLU B O 1
ATOM 3236 N N . LYS B 1 161 ? 3.351 -5.832 41.460 1.00 14.66 160 LYS B N 1
ATOM 3237 C CA . LYS B 1 161 ? 4.245 -6.884 41.961 1.00 17.40 160 LYS B CA 1
ATOM 3238 C C . LYS B 1 161 ? 5.482 -7.018 41.071 1.00 15.38 160 LYS B C 1
ATOM 3239 O O . LYS B 1 161 ? 6.595 -7.157 41.565 1.00 15.53 160 LYS B O 1
ATOM 3245 N N . ASP B 1 162 ? 5.277 -6.920 39.757 1.00 15.22 161 ASP B N 1
ATOM 3246 C CA . ASP B 1 162 ? 6.411 -6.930 38.831 1.00 13.56 161 ASP B CA 1
ATOM 3247 C C . ASP B 1 162 ? 6.792 -5.483 38.553 1.00 13.62 161 ASP B C 1
ATOM 3248 O O . ASP B 1 162 ? 6.537 -4.909 37.475 1.00 11.41 161 ASP B O 1
ATOM 3253 N N . TYR B 1 163 ? 7.383 -4.885 39.573 1.00 11.67 162 TYR B N 1
ATOM 3254 C CA . TYR B 1 163 ? 7.576 -3.427 39.564 1.00 10.01 162 TYR B CA 1
ATOM 3255 C C . TYR B 1 163 ? 8.573 -2.999 38.489 1.00 10.86 162 TYR B C 1
ATOM 3256 O O . TYR B 1 163 ? 8.333 -2.020 37.769 1.00 9.26 162 TYR B O 1
ATOM 3265 N N . GLN B 1 164 ? 9.664 -3.734 38.362 1.00 10.53 163 GLN B N 1
ATOM 3266 C CA . GLN B 1 164 ? 10.663 -3.445 37.345 1.00 9.65 163 GLN B CA 1
ATOM 3267 C C . GLN B 1 164 ? 10.046 -3.533 35.943 1.00 10.23 163 GLN B C 1
ATOM 3268 O O . GLN B 1 164 ? 10.305 -2.686 35.089 1.00 10.80 163 GLN B O 1
ATOM 3274 N N . GLN B 1 165 ? 9.217 -4.550 35.705 1.00 9.26 164 GLN B N 1
ATOM 3275 C CA . GLN B 1 165 ? 8.457 -4.616 34.459 1.00 9.45 164 GLN B CA 1
ATOM 3276 C C . GLN B 1 165 ? 7.637 -3.356 34.232 1.00 10.95 164 GLN B C 1
ATOM 3277 O O . GLN B 1 165 ? 7.652 -2.790 33.135 1.00 10.41 164 GLN B O 1
ATOM 3283 N N . LEU B 1 166 ? 6.901 -2.946 35.252 1.00 9.56 165 LEU B N 1
ATOM 3284 C CA . LEU B 1 166 ? 6.072 -1.731 35.156 1.00 8.96 165 LEU B CA 1
ATOM 3285 C C . LEU B 1 166 ? 6.897 -0.494 34.781 1.00 10.48 165 LEU B C 1
ATOM 3286 O O . LEU B 1 166 ? 6.508 0.287 33.895 1.00 10.46 165 LEU B O 1
ATOM 3291 N N . VAL B 1 167 ? 8.032 -0.318 35.444 1.00 10.08 166 VAL B N 1
ATOM 3292 C CA . VAL B 1 167 ? 8.908 0.829 35.190 1.00 10.57 166 VAL B CA 1
ATOM 3293 C C . VAL B 1 167 ? 9.450 0.763 33.763 1.00 10.58 166 VAL B C 1
ATOM 3294 O O . VAL B 1 167 ? 9.520 1.795 33.078 1.00 10.76 166 VAL B O 1
ATOM 3298 N N . LEU B 1 168 ? 9.846 -0.426 33.315 1.00 10.03 167 LEU B N 1
ATOM 3299 C CA . LEU B 1 168 ? 10.329 -0.581 31.929 1.00 8.54 167 LEU B CA 1
ATOM 3300 C C . LEU B 1 168 ? 9.231 -0.270 30.915 1.00 10.36 167 LEU B C 1
ATOM 3301 O O . LEU B 1 168 ? 9.520 0.331 29.856 1.00 9.80 167 LEU B O 1
ATOM 3306 N N A ILE B 1 169 ? 7.996 -0.677 31.222 0.50 10.05 168 ILE B N 1
ATOM 3307 N N B ILE B 1 169 ? 7.986 -0.643 31.205 0.50 9.76 168 ILE B N 1
ATOM 3308 C CA A ILE B 1 169 ? 6.843 -0.348 30.379 0.50 9.38 168 ILE B CA 1
ATOM 3309 C CA B ILE B 1 169 ? 6.888 -0.310 30.289 0.50 8.21 168 ILE B CA 1
ATOM 3310 C C A ILE B 1 169 ? 6.676 1.164 30.286 0.50 9.43 168 ILE B C 1
ATOM 3311 C C B ILE B 1 169 ? 6.622 1.199 30.273 0.50 9.58 168 ILE B C 1
ATOM 3312 O O A ILE B 1 169 ? 6.462 1.697 29.188 0.50 9.50 168 ILE B O 1
ATOM 3313 O O B ILE B 1 169 ? 6.297 1.760 29.217 0.50 10.29 168 ILE B O 1
ATOM 3322 N N . ARG B 1 170 ? 6.791 1.857 31.422 1.00 9.10 169 ARG B N 1
ATOM 3323 C CA A ARG B 1 170 ? 6.691 3.311 31.408 0.50 7.37 169 ARG B CA 1
ATOM 3324 C CA B ARG B 1 170 ? 6.722 3.318 31.462 0.50 9.41 169 ARG B CA 1
ATOM 3325 C C . ARG B 1 170 ? 7.816 3.919 30.571 1.00 10.96 169 ARG B C 1
ATOM 3326 O O . ARG B 1 170 ? 7.574 4.895 29.846 1.00 10.56 169 ARG B O 1
ATOM 3341 N N . GLN B 1 171 ? 9.023 3.336 30.625 1.00 9.26 170 GLN B N 1
ATOM 3342 C CA . GLN B 1 171 ? 10.115 3.798 29.738 1.00 9.64 170 GLN B CA 1
ATOM 3343 C C . GLN B 1 171 ? 9.768 3.592 28.269 1.00 10.44 170 GLN B C 1
ATOM 3344 O O . GLN B 1 171 ? 9.985 4.486 27.446 1.00 10.52 170 GLN B O 1
ATOM 3350 N N . LEU B 1 172 ? 9.258 2.408 27.930 1.00 9.56 171 LEU B N 1
ATOM 3351 C CA . LEU B 1 172 ? 8.797 2.134 26.565 1.00 8.53 171 LEU B CA 1
ATOM 3352 C C . LEU B 1 172 ? 7.830 3.196 26.057 1.00 9.00 171 LEU B C 1
ATOM 3353 O O . LEU B 1 172 ? 7.996 3.715 24.957 1.00 9.78 171 LEU B O 1
ATOM 3358 N N . VAL B 1 173 ? 6.803 3.480 26.850 1.00 10.08 172 VAL B N 1
ATOM 3359 C CA . VAL B 1 173 ? 5.769 4.424 26.473 1.00 8.69 172 VAL B CA 1
ATOM 3360 C C . VAL B 1 173 ? 6.321 5.834 26.285 1.00 9.93 172 VAL B C 1
ATOM 3361 O O . VAL B 1 173 ? 5.996 6.511 25.292 1.00 10.95 172 VAL B O 1
ATOM 3365 N N . ALA B 1 174 ? 7.180 6.265 27.197 1.00 10.08 173 ALA B N 1
ATOM 3366 C CA . ALA B 1 174 ? 7.794 7.586 27.062 1.00 8.32 173 ALA B CA 1
ATOM 3367 C C . ALA B 1 174 ? 8.717 7.620 25.840 1.00 9.36 173 ALA B C 1
ATOM 3368 O O . ALA B 1 174 ? 8.661 8.553 25.023 1.00 11.01 173 ALA B O 1
ATOM 3370 N N . ASP B 1 175 ? 9.591 6.623 25.722 1.00 8.56 174 ASP B N 1
ATOM 3371 C CA . ASP B 1 175 ? 10.669 6.668 24.733 1.00 9.44 174 ASP B CA 1
ATOM 3372 C C . ASP B 1 175 ? 10.164 6.566 23.310 1.00 9.57 174 ASP B C 1
ATOM 3373 O O . ASP B 1 175 ? 10.793 7.080 22.381 1.00 10.70 174 ASP B O 1
ATOM 3378 N N . PHE B 1 176 ? 9.080 5.818 23.114 1.00 8.75 175 PHE B N 1
ATOM 3379 C CA . PHE B 1 176 ? 8.517 5.661 21.775 1.00 9.25 175 PHE B CA 1
ATOM 3380 C C . PHE B 1 176 ? 7.277 6.542 21.534 1.00 8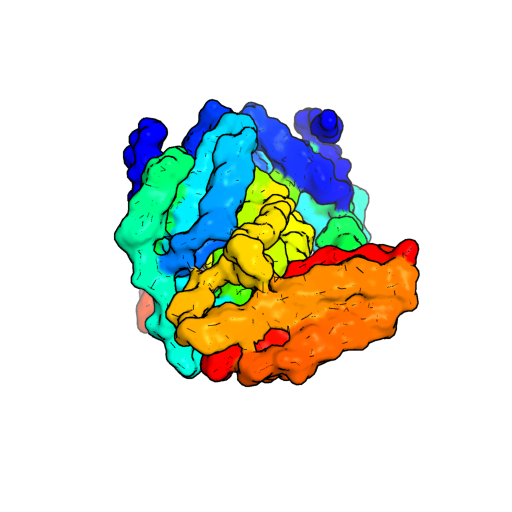.15 175 PHE B C 1
ATOM 3381 O O . PHE B 1 176 ? 6.607 6.395 20.511 1.00 9.81 175 PHE B O 1
ATOM 3389 N N . ASN B 1 177 ? 6.995 7.469 22.463 1.00 8.10 176 ASN B N 1
ATOM 3390 C CA . ASN B 1 177 ? 5.923 8.453 22.282 1.00 8.34 176 ASN B CA 1
ATOM 3391 C C . ASN B 1 177 ? 4.559 7.794 22.124 1.00 9.64 176 ASN B C 1
ATOM 3392 O O . ASN B 1 177 ? 3.717 8.253 21.364 1.00 10.15 176 ASN B O 1
ATOM 3397 N N . LEU B 1 178 ? 4.341 6.705 22.868 1.00 9.95 177 LEU B N 1
ATOM 3398 C CA . LEU B 1 178 ? 3.063 5.981 22.769 1.00 9.99 177 LEU B CA 1
ATOM 3399 C C . LEU B 1 178 ? 1.932 6.751 23.447 1.00 13.22 177 LEU B C 1
ATOM 3400 O O . LEU B 1 178 ? 2.122 7.335 24.522 1.00 14.80 177 LEU B O 1
ATOM 3405 N N . ASP B 1 179 ? 0.767 6.723 22.803 1.00 16.82 178 ASP B N 1
ATOM 3406 C CA . ASP B 1 179 ? -0.399 7.455 23.263 1.00 19.22 178 ASP B CA 1
ATOM 3407 C C . ASP B 1 179 ? -1.285 6.505 24.061 1.00 20.70 178 ASP B C 1
ATOM 3408 O O . ASP B 1 179 ? -2.384 6.126 23.632 1.00 24.72 178 ASP B O 1
ATOM 3413 N N . VAL B 1 180 ? -0.787 6.099 25.210 1.00 14.19 179 VAL B N 1
ATOM 3414 C CA . VAL B 1 180 ? -1.544 5.233 26.107 1.00 12.64 179 VAL B CA 1
ATOM 3415 C C . VAL B 1 180 ? -1.167 5.632 27.525 1.00 12.99 179 VAL B C 1
ATOM 3416 O O . VAL B 1 180 ? -0.031 6.063 27.765 1.00 12.71 179 VAL B O 1
ATOM 3420 N N . ALA B 1 181 ? -2.126 5.551 28.452 1.00 10.34 180 ALA B N 1
ATOM 3421 C CA . ALA B 1 181 ? -1.836 5.744 29.874 1.00 10.83 180 ALA B CA 1
ATOM 3422 C C . ALA B 1 181 ? -1.507 4.406 30.507 1.00 10.75 180 ALA B C 1
ATOM 3423 O O . ALA B 1 181 ? -2.252 3.437 30.312 1.00 12.79 180 ALA B O 1
ATOM 3425 N N . VAL B 1 182 ? -0.390 4.329 31.233 1.00 11.27 181 VAL B N 1
ATOM 3426 C CA . VAL B 1 182 ? 0.006 3.108 31.934 1.00 9.87 181 VAL B CA 1
ATOM 3427 C C . VAL B 1 182 ? -0.499 3.218 33.357 1.00 13.06 181 VAL B C 1
ATOM 3428 O O . VAL B 1 182 ? -0.198 4.199 34.050 1.00 13.87 181 VAL B O 1
ATOM 3432 N N . VAL B 1 183 ? -1.269 2.211 33.791 1.00 11.11 182 VAL B N 1
ATOM 3433 C CA . VAL B 1 183 ? -1.828 2.221 35.138 1.00 11.74 182 VAL B CA 1
ATOM 3434 C C . VAL B 1 183 ? -1.225 1.073 35.923 1.00 13.30 182 VAL B C 1
ATOM 3435 O O . VAL B 1 183 ? -1.376 -0.088 35.543 1.00 11.92 182 VAL B O 1
ATOM 3439 N N . GLY B 1 184 ? -0.520 1.393 37.005 1.00 13.24 183 GLY B N 1
ATOM 3440 C CA . GLY B 1 184 ? -0.026 0.380 37.926 1.00 13.10 183 GLY B CA 1
ATOM 3441 C C . GLY B 1 184 ? -1.037 0.105 39.023 1.00 13.89 183 GLY B C 1
ATOM 3442 O O . GLY B 1 184 ? -1.604 1.018 39.615 1.00 16.81 183 GLY B O 1
ATOM 3443 N N . VAL B 1 185 ? -1.297 -1.174 39.263 1.00 11.41 184 VAL B N 1
ATOM 3444 C CA . VAL B 1 185 ? -2.317 -1.595 40.217 1.00 12.39 184 VAL B CA 1
ATOM 3445 C C . VAL B 1 185 ? -1.640 -2.268 41.409 1.00 13.40 184 VAL B C 1
ATOM 3446 O O . VAL B 1 185 ? -0.810 -3.163 41.218 1.00 12.67 184 VAL B O 1
ATOM 3450 N N . PRO B 1 186 ? -1.978 -1.852 42.641 1.00 13.41 185 PRO B N 1
ATOM 3451 C CA . PRO B 1 186 ? -1.329 -2.430 43.826 1.00 14.63 185 PRO B CA 1
ATOM 3452 C C . PRO B 1 186 ? -1.432 -3.945 43.908 1.00 12.72 185 PRO B C 1
ATOM 3453 O O . PRO B 1 186 ? -2.416 -4.552 43.463 1.00 15.72 185 PRO B O 1
ATOM 3457 N N . THR B 1 187 ? -0.387 -4.539 44.487 1.00 12.43 186 THR B N 1
ATOM 3458 C CA . THR B 1 187 ? -0.286 -5.975 44.652 1.00 13.73 186 THR B CA 1
ATOM 3459 C C . THR B 1 187 ? -1.408 -6.522 45.525 1.00 13.61 186 THR B C 1
ATOM 3460 O O . THR B 1 187 ? -1.668 -5.994 46.599 1.00 15.58 186 THR B O 1
ATOM 3464 N N . VAL B 1 188 ? -2.034 -7.598 45.059 1.00 14.11 187 VAL B N 1
ATOM 3465 C CA . VAL B 1 188 ? -2.998 -8.340 45.851 1.00 12.85 187 VAL B CA 1
ATOM 3466 C C . VAL B 1 188 ? -2.220 -9.360 46.677 1.00 14.38 187 VAL B C 1
ATOM 3467 O O . VAL B 1 188 ? -1.289 -9.993 46.182 1.00 14.36 187 VAL B O 1
ATOM 3471 N N . ARG B 1 189 ? -2.603 -9.504 47.940 1.00 12.48 188 ARG B N 1
ATOM 3472 C CA . ARG B 1 189 ? -1.829 -10.335 48.876 1.00 12.99 188 ARG B CA 1
ATOM 3473 C C . ARG B 1 189 ? -2.727 -11.349 49.555 1.00 14.37 188 ARG B C 1
ATOM 3474 O O . ARG B 1 189 ? -3.920 -11.108 49.769 1.00 15.06 188 ARG B O 1
ATOM 3482 N N . GLU B 1 190 ? -2.142 -12.489 49.894 1.00 13.77 189 GLU B N 1
ATOM 3483 C CA . GLU B 1 190 ? -2.792 -13.470 50.773 1.00 15.08 189 GLU B CA 1
ATOM 3484 C C . GLU B 1 190 ? -2.956 -12.860 52.167 1.00 15.19 189 GLU B C 1
ATOM 3485 O O . GLU B 1 190 ? -2.433 -11.785 52.443 1.00 14.23 189 GLU B O 1
ATOM 3491 N N . ALA B 1 191 ? -3.709 -13.542 53.030 1.00 17.71 190 ALA B N 1
ATOM 3492 C CA . ALA B 1 191 ? -4.030 -13.004 54.345 1.00 19.09 190 ALA B CA 1
ATOM 3493 C C . ALA B 1 191 ? -2.801 -12.669 55.198 1.00 16.70 190 ALA B C 1
ATOM 3494 O O . ALA B 1 191 ? -2.849 -11.747 56.009 1.00 21.54 190 ALA B O 1
ATOM 3496 N N . ASP B 1 192 ? -1.703 -13.407 55.012 1.00 15.44 191 ASP B N 1
ATOM 3497 C CA . ASP B 1 192 ? -0.492 -13.153 55.793 1.00 15.64 191 ASP B CA 1
ATOM 3498 C C . ASP B 1 192 ? 0.479 -12.185 55.124 1.00 15.29 191 ASP B C 1
ATOM 3499 O O . ASP B 1 192 ? 1.543 -11.908 55.661 1.00 14.92 191 ASP B O 1
ATOM 3504 N N . GLY B 1 193 ? 0.114 -11.669 53.948 1.00 13.52 192 GLY B N 1
ATOM 3505 C CA . GLY B 1 193 ? 0.950 -10.695 53.259 1.00 12.30 192 GLY B CA 1
ATOM 3506 C C . GLY B 1 193 ? 1.622 -11.205 51.995 1.00 10.42 192 GLY B C 1
ATOM 3507 O O . GLY B 1 193 ? 2.107 -10.408 51.204 1.00 10.29 192 GLY B O 1
ATOM 3508 N N . LEU B 1 194 ? 1.682 -12.520 51.810 1.00 10.08 193 LEU B N 1
ATOM 3509 C CA . LEU B 1 194 ? 2.353 -13.081 50.637 1.00 9.92 193 LEU B CA 1
ATOM 3510 C C . LEU B 1 194 ? 1.743 -12.542 49.342 1.00 10.65 193 LEU B C 1
ATOM 3511 O O . LEU B 1 194 ? 0.547 -12.693 49.113 1.00 11.52 193 LEU B O 1
ATOM 3516 N N . ALA B 1 195 ? 2.573 -11.934 48.504 1.00 10.97 194 ALA B N 1
ATOM 3517 C CA . ALA B 1 195 ? 2.103 -11.437 47.204 1.00 10.37 194 ALA B CA 1
ATOM 3518 C C . ALA B 1 195 ? 1.507 -12.594 46.386 1.00 11.60 194 ALA B C 1
ATOM 3519 O O . ALA B 1 195 ? 2.128 -13.654 46.255 1.00 13.07 194 ALA B O 1
ATOM 3521 N N . MET B 1 196 ? 0.305 -12.411 45.847 1.00 12.49 195 MET B N 1
ATOM 3522 C CA . MET B 1 196 ? -0.295 -13.465 45.016 1.00 14.37 195 MET B CA 1
ATOM 3523 C C . MET B 1 196 ? 0.507 -13.752 43.749 1.00 13.55 195 MET B C 1
ATOM 3524 O O . MET B 1 196 ? 1.010 -12.831 43.090 1.00 16.00 195 MET B O 1
ATOM 3529 N N . SER B 1 197 ? 0.650 -15.043 43.442 1.00 14.51 196 SER B N 1
ATOM 3530 C CA . SER B 1 197 ? 1.471 -15.507 42.334 1.00 15.31 196 SER B CA 1
ATOM 3531 C C . SER B 1 197 ? 1.117 -16.950 42.036 1.00 15.61 196 SER B C 1
ATOM 3532 O O . SER B 1 197 ? 0.854 -17.733 42.951 1.00 15.61 196 SER B O 1
ATOM 3535 N N . SER B 1 198 ? 1.143 -17.301 40.751 1.00 16.81 197 SER B N 1
ATOM 3536 C CA . SER B 1 198 ? 0.939 -18.690 40.322 1.00 18.94 197 SER B CA 1
ATOM 3537 C C . SER B 1 198 ? 1.961 -19.629 40.961 1.00 17.62 197 SER B C 1
ATOM 3538 O O . SER B 1 198 ? 1.693 -20.831 41.145 1.00 23.08 197 SER B O 1
ATOM 3541 N N . ARG B 1 199 ? 3.118 -19.079 41.315 1.00 18.09 198 ARG B N 1
ATOM 3542 C CA . ARG B 1 199 ? 4.225 -19.879 41.873 1.00 18.20 198 ARG B CA 1
ATOM 3543 C C . ARG B 1 199 ? 4.009 -20.305 43.310 1.00 16.23 198 ARG B C 1
ATOM 3544 O O . ARG B 1 199 ? 4.672 -21.229 43.784 1.00 15.32 198 ARG B O 1
ATOM 3552 N N . ASN B 1 200 ? 3.106 -19.636 44.028 1.00 14.40 199 ASN B N 1
ATOM 3553 C CA . ASN B 1 200 ? 2.958 -19.897 45.460 1.00 14.22 199 ASN B CA 1
ATOM 3554 C C . ASN B 1 200 ? 2.550 -21.332 45.764 1.00 15.00 199 ASN B C 1
ATOM 3555 O O . ASN B 1 200 ? 2.951 -21.892 46.787 1.00 15.07 199 ASN B O 1
ATOM 3560 N N . ARG B 1 201 ? 1.755 -21.920 44.875 1.00 18.77 200 ARG B N 1
ATOM 3561 C CA . ARG B 1 201 ? 1.272 -23.287 45.105 1.00 17.59 200 ARG B CA 1
ATOM 3562 C C . ARG B 1 201 ? 2.393 -24.333 45.032 1.00 18.78 200 ARG B C 1
ATOM 3563 O O . ARG B 1 201 ? 2.199 -25.480 45.464 1.00 18.13 200 ARG B O 1
ATOM 3571 N N . TYR B 1 202 ? 3.553 -23.958 44.497 1.00 15.95 201 TYR B N 1
ATOM 3572 C CA . TYR B 1 202 ? 4.680 -24.897 44.434 1.00 16.35 201 TYR B CA 1
ATOM 3573 C C . TYR B 1 202 ? 5.415 -25.034 45.758 1.00 19.18 201 TYR B C 1
ATOM 3574 O O . TYR B 1 202 ? 6.211 -25.959 45.943 1.00 17.87 201 TYR B O 1
ATOM 3583 N N . LEU B 1 203 ? 5.154 -24.108 46.676 1.00 15.12 202 LEU B N 1
ATOM 3584 C CA . LEU B 1 203 ? 5.856 -24.081 47.955 1.00 15.74 202 LEU B CA 1
ATOM 3585 C C . LEU B 1 203 ? 5.323 -25.174 48.868 1.00 15.43 202 LEU B C 1
ATOM 3586 O O . LEU B 1 203 ? 4.107 -25.293 49.049 1.00 15.87 202 LEU B O 1
ATOM 3591 N N . ASP B 1 204 ? 6.225 -25.958 49.458 1.00 14.64 203 ASP B N 1
ATOM 3592 C CA . ASP B 1 204 ? 5.797 -26.902 50.480 1.00 15.72 203 ASP B CA 1
ATOM 3593 C C . ASP B 1 204 ? 5.479 -26.155 51.777 1.00 17.42 203 ASP B C 1
ATOM 3594 O O . ASP B 1 204 ? 5.689 -24.943 51.852 1.00 13.96 203 ASP B O 1
ATOM 3599 N N . PRO B 1 205 ? 4.897 -26.817 52.783 1.00 15.83 204 PRO B N 1
ATOM 3600 C CA . PRO B 1 205 ? 4.475 -26.043 53.955 1.00 16.23 204 PRO B CA 1
ATOM 3601 C C . PRO B 1 205 ? 5.603 -25.254 54.652 1.00 16.30 204 PRO B C 1
ATOM 3602 O O . PRO B 1 205 ? 5.384 -24.100 55.046 1.00 16.28 204 PRO B O 1
ATOM 3606 N N . ALA B 1 206 ? 6.793 -25.834 54.772 1.00 15.18 205 ALA B N 1
ATOM 3607 C CA . ALA B 1 206 ? 7.905 -25.100 55.388 1.00 14.82 205 ALA B CA 1
ATOM 3608 C C . ALA B 1 206 ? 8.266 -23.866 54.547 1.00 14.36 205 ALA B C 1
ATOM 3609 O O . ALA B 1 206 ? 8.519 -22.787 55.090 1.00 15.24 205 ALA B O 1
ATOM 3611 N N . GLN B 1 207 ? 8.304 -24.031 53.232 1.00 12.54 206 GLN B N 1
ATOM 3612 C CA . GLN B 1 207 ? 8.653 -22.936 52.334 1.00 11.89 206 GLN B CA 1
ATOM 3613 C C . GLN B 1 207 ? 7.547 -21.880 52.350 1.00 12.47 206 GLN B C 1
ATOM 3614 O O . GLN B 1 207 ? 7.814 -20.672 52.352 1.00 11.81 206 GLN B O 1
ATOM 3620 N N . ARG B 1 208 ? 6.292 -22.316 52.361 1.00 11.94 207 ARG B N 1
ATOM 3621 C CA . ARG B 1 208 ? 5.192 -21.360 52.390 1.00 10.73 207 ARG B CA 1
ATOM 3622 C C . ARG B 1 208 ? 5.197 -20.525 53.675 1.00 10.88 207 ARG B C 1
ATOM 3623 O O . ARG B 1 208 ? 4.898 -19.318 53.641 1.00 12.68 207 ARG B O 1
ATOM 3631 N N . ALA B 1 209 ? 5.554 -21.139 54.801 1.00 12.81 208 ALA B N 1
ATOM 3632 C CA . ALA B 1 209 ? 5.665 -20.395 56.055 1.00 13.20 208 ALA B CA 1
ATOM 3633 C C . ALA B 1 209 ? 6.831 -19.409 55.986 1.00 11.65 208 ALA B C 1
ATOM 3634 O O . ALA B 1 209 ? 6.707 -18.249 56.372 1.00 13.97 208 ALA B O 1
ATOM 3636 N N . ALA B 1 210 ? 7.966 -19.844 55.450 1.00 10.68 209 ALA B N 1
ATOM 3637 C CA . ALA B 1 210 ? 9.128 -18.970 55.381 1.00 9.63 209 ALA B CA 1
ATOM 3638 C C . ALA B 1 210 ? 8.918 -17.819 54.406 1.00 10.27 209 ALA B C 1
ATOM 3639 O O . ALA B 1 210 ? 9.491 -16.723 54.567 1.00 10.33 209 ALA B O 1
ATOM 3641 N N . ALA B 1 211 ? 8.102 -18.060 53.379 1.00 10.06 210 ALA B N 1
ATOM 3642 C CA . ALA B 1 211 ? 7.863 -17.072 52.321 1.00 8.84 210 ALA B CA 1
ATOM 3643 C C . ALA B 1 211 ? 7.237 -15.775 52.819 1.00 8.73 210 ALA B C 1
ATOM 3644 O O . ALA B 1 211 ? 7.360 -14.752 52.151 1.00 10.69 210 ALA B O 1
ATOM 3646 N N A VAL B 1 212 ? 6.530 -15.817 53.941 0.50 8.64 211 VAL B N 1
ATOM 3647 N N B VAL B 1 212 ? 6.573 -15.842 53.969 0.50 8.24 211 VAL B N 1
ATOM 3648 C CA A VAL B 1 212 ? 5.969 -14.587 54.507 0.50 8.63 211 VAL B CA 1
ATOM 3649 C CA B VAL B 1 212 ? 5.986 -14.672 54.637 0.50 8.36 211 VAL B CA 1
ATOM 3650 C C A VAL B 1 212 ? 7.092 -13.564 54.771 0.50 8.80 211 VAL B C 1
ATOM 3651 C C B VAL B 1 212 ? 7.051 -13.624 54.979 0.50 8.43 211 VAL B C 1
ATOM 3652 O O A VAL B 1 212 ? 6.859 -12.356 54.722 0.50 7.12 211 VAL B O 1
ATOM 3653 O O B VAL B 1 212 ? 6.727 -12.452 55.187 0.50 9.27 211 VAL B O 1
ATOM 3660 N N . ALA B 1 213 ? 8.314 -14.042 55.005 1.00 9.18 212 ALA B N 1
ATOM 3661 C CA . ALA B 1 213 ? 9.430 -13.122 55.318 1.00 8.24 212 ALA B CA 1
ATOM 3662 C C . ALA B 1 213 ? 9.622 -12.023 54.275 1.00 9.91 212 ALA B C 1
ATOM 3663 O O . ALA B 1 213 ? 10.081 -10.930 54.624 1.00 10.55 212 ALA B O 1
ATOM 3665 N N . LEU B 1 214 ? 9.309 -12.280 53.000 1.00 9.78 213 LEU B N 1
ATOM 3666 C CA . LEU B 1 214 ? 9.487 -11.231 51.988 1.00 10.18 213 LEU B CA 1
ATOM 3667 C C . LEU B 1 214 ? 8.603 -10.029 52.297 1.00 9.75 213 LEU B C 1
ATOM 3668 O O . LEU B 1 214 ? 9.104 -8.892 52.386 1.00 10.78 213 LEU B O 1
ATOM 3673 N N . SER B 1 215 ? 7.301 -10.262 52.442 1.00 8.38 214 SER B N 1
ATOM 3674 C CA . SER B 1 215 ? 6.383 -9.147 52.702 1.00 8.58 214 SER B CA 1
ATOM 3675 C C . SER B 1 215 ? 6.600 -8.548 54.077 1.00 9.62 214 SER B C 1
ATOM 3676 O O . SER B 1 215 ? 6.478 -7.328 54.258 1.00 11.96 214 SER B O 1
ATOM 3679 N N . ALA B 1 216 ? 6.907 -9.388 55.048 1.00 9.87 215 ALA B N 1
ATOM 3680 C CA . ALA B 1 216 ? 7.138 -8.923 56.421 1.00 9.57 215 ALA B CA 1
ATOM 3681 C C . ALA B 1 216 ? 8.372 -8.037 56.461 1.00 9.66 215 ALA B C 1
ATOM 3682 O O . ALA B 1 216 ? 8.407 -7.014 57.170 1.00 10.29 215 ALA B O 1
ATOM 3684 N N . ALA B 1 217 ? 9.383 -8.397 55.688 1.00 8.84 216 ALA B N 1
ATOM 3685 C CA . ALA B 1 217 ? 10.620 -7.597 55.640 1.00 8.09 216 ALA B CA 1
ATOM 3686 C C . ALA B 1 217 ? 10.322 -6.249 55.029 1.00 10.11 216 ALA B C 1
ATOM 3687 O O . ALA B 1 217 ? 10.856 -5.217 55.502 1.00 9.81 216 ALA B O 1
ATOM 3689 N N . LEU B 1 218 ? 9.517 -6.247 53.963 1.00 10.08 217 LEU B N 1
ATOM 3690 C CA . LEU B 1 218 ? 9.224 -4.986 53.252 1.00 10.37 217 LEU B CA 1
ATOM 3691 C C . LEU B 1 218 ? 8.370 -4.044 54.064 1.00 10.41 217 LEU B C 1
ATOM 3692 O O . LEU B 1 218 ? 8.666 -2.822 54.135 1.00 10.28 217 LEU B O 1
ATOM 3697 N N . THR B 1 219 ? 7.335 -4.575 54.715 1.00 10.15 218 THR B N 1
ATOM 3698 C CA A THR B 1 219 ? 6.465 -3.736 55.530 0.50 10.36 218 THR B CA 1
ATOM 3699 C CA B THR B 1 219 ? 6.478 -3.710 55.507 0.50 11.16 218 THR B CA 1
ATOM 3700 C C . THR B 1 219 ? 7.231 -3.236 56.759 1.00 11.58 218 THR B C 1
ATOM 3701 O O . THR B 1 219 ? 7.067 -2.075 57.185 1.00 12.23 218 THR B O 1
ATOM 3708 N N . ALA B 1 220 ? 8.094 -4.082 57.331 1.00 9.24 219 ALA B N 1
ATOM 3709 C CA . ALA B 1 220 ? 8.927 -3.631 58.458 1.00 9.61 219 ALA B CA 1
ATOM 3710 C C . ALA B 1 220 ? 9.803 -2.470 58.005 1.00 11.07 219 ALA B C 1
ATOM 3711 O O . ALA B 1 220 ? 9.914 -1.452 58.706 1.00 10.84 219 ALA B O 1
ATOM 3713 N N . ALA B 1 221 ? 10.418 -2.614 56.832 1.00 9.42 220 ALA B N 1
ATOM 3714 C CA . ALA B 1 221 ? 11.294 -1.565 56.297 1.00 9.72 220 ALA B CA 1
ATOM 3715 C C . ALA B 1 221 ? 10.509 -0.268 56.088 1.00 10.27 220 ALA B C 1
ATOM 3716 O O . ALA B 1 221 ? 11.039 0.830 56.411 1.00 11.04 220 ALA B O 1
ATOM 3718 N N . ALA B 1 222 ? 9.281 -0.364 55.571 1.00 9.90 221 ALA B N 1
ATOM 3719 C CA . ALA B 1 222 ? 8.492 0.837 55.279 1.00 10.28 221 ALA B CA 1
ATOM 3720 C C . ALA B 1 222 ? 8.225 1.635 56.553 1.00 11.44 221 ALA B C 1
ATOM 3721 O O . ALA B 1 222 ? 8.206 2.871 56.517 1.00 13.49 221 ALA B O 1
ATOM 3723 N N . HIS B 1 223 ? 8.072 0.937 57.671 1.00 10.00 222 HIS B N 1
ATOM 3724 C CA . HIS B 1 223 ? 7.838 1.598 58.950 1.00 12.30 222 HIS B CA 1
ATOM 3725 C C . HIS B 1 223 ? 9.122 2.018 59.648 1.00 12.63 222 HIS B C 1
ATOM 3726 O O . HIS B 1 223 ? 9.156 3.058 60.322 1.00 14.89 222 HIS B O 1
ATOM 3733 N N . ALA B 1 224 ? 10.181 1.238 59.493 1.00 11.62 223 ALA B N 1
ATOM 3734 C CA . ALA B 1 224 ? 11.502 1.591 59.990 1.00 10.63 223 ALA B 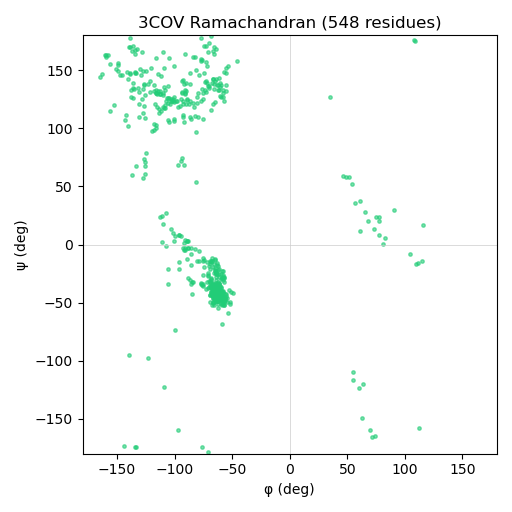CA 1
ATOM 3735 C C . ALA B 1 224 ? 12.059 2.870 59.338 1.00 12.73 223 ALA B C 1
ATOM 3736 O O . ALA B 1 224 ? 12.953 3.517 59.902 1.00 12.35 223 ALA B O 1
ATOM 3738 N N . ALA B 1 225 ? 11.539 3.202 58.152 1.00 12.29 224 ALA B N 1
ATOM 3739 C CA . ALA B 1 225 ? 12.096 4.279 57.322 1.00 12.38 224 ALA B CA 1
ATOM 3740 C C . ALA B 1 225 ? 12.042 5.673 57.925 1.00 15.00 224 ALA B C 1
ATOM 3741 O O . ALA B 1 225 ? 12.763 6.561 57.454 1.00 13.77 224 ALA B O 1
ATOM 3743 N N . THR B 1 226 ? 11.210 5.879 58.950 1.00 13.07 225 THR B N 1
ATOM 3744 C CA . THR B 1 226 ? 11.243 7.161 59.685 1.00 13.79 225 THR B CA 1
ATOM 3745 C C . THR B 1 226 ? 12.624 7.404 60.290 1.00 16.42 225 THR B C 1
ATOM 3746 O O . THR B 1 226 ? 13.005 8.560 60.519 1.00 15.98 225 THR B O 1
ATOM 3750 N N . ALA B 1 227 ? 13.373 6.326 60.540 1.00 12.01 226 ALA B N 1
ATOM 3751 C CA . ALA B 1 227 ? 14.748 6.392 61.051 1.00 11.42 226 ALA B CA 1
ATOM 3752 C C . ALA B 1 227 ? 15.827 6.423 59.962 1.00 11.59 226 ALA B C 1
ATOM 3753 O O . ALA B 1 227 ? 17.013 6.383 60.267 1.00 15.27 226 ALA B O 1
ATOM 3755 N N . GLY B 1 228 ? 15.397 6.466 58.706 1.00 12.22 227 GLY B N 1
ATOM 3756 C CA . GLY B 1 228 ? 16.311 6.623 57.570 1.00 17.12 227 GLY B CA 1
ATOM 3757 C C . GLY B 1 228 ? 16.475 5.380 56.722 1.00 16.23 227 GLY B C 1
ATOM 3758 O O . GLY B 1 228 ? 15.958 4.305 57.061 1.00 15.23 227 GLY B O 1
ATOM 3759 N N . ALA B 1 229 ? 17.211 5.521 55.627 1.00 13.49 228 ALA B N 1
ATOM 3760 C CA . ALA B 1 229 ? 17.329 4.459 54.622 1.00 13.28 228 ALA B CA 1
ATOM 3761 C C . ALA B 1 229 ? 18.081 3.252 55.149 1.00 14.63 228 ALA B C 1
ATOM 3762 O O . ALA B 1 229 ? 17.697 2.096 54.881 1.00 15.06 228 ALA B O 1
ATOM 3764 N N . GLN B 1 230 ? 19.149 3.481 55.905 1.00 14.89 229 GLN B N 1
ATOM 3765 C CA . GLN B 1 230 ? 19.903 2.349 56.435 1.00 14.25 229 GLN B CA 1
ATOM 3766 C C . GLN B 1 230 ? 19.057 1.534 57.414 1.00 15.99 229 GLN B C 1
ATOM 3767 O O . GLN B 1 230 ? 19.062 0.302 57.360 1.00 15.09 229 GLN B O 1
ATOM 3773 N N . ALA B 1 231 ? 18.310 2.211 58.284 1.00 14.52 230 ALA B N 1
ATOM 3774 C CA . ALA B 1 231 ? 17.426 1.519 59.224 1.00 13.89 230 ALA B CA 1
ATOM 3775 C C . ALA B 1 231 ? 16.403 0.680 58.479 1.00 14.06 230 ALA B C 1
ATOM 3776 O O . ALA B 1 231 ? 16.145 -0.481 58.871 1.00 12.86 230 ALA B O 1
ATOM 3778 N N . ALA B 1 232 ? 15.855 1.221 57.403 1.00 11.21 231 ALA B N 1
ATOM 3779 C CA . ALA B 1 232 ? 14.906 0.476 56.571 1.00 12.04 231 ALA B CA 1
ATOM 3780 C C . ALA B 1 232 ? 15.547 -0.784 56.001 1.00 13.03 231 ALA B C 1
ATOM 3781 O O . ALA B 1 232 ? 14.994 -1.889 56.124 1.00 12.26 231 ALA B O 1
ATOM 3783 N N . LEU B 1 233 ? 16.716 -0.632 55.386 1.00 11.82 232 LEU B N 1
ATOM 3784 C CA . LEU B 1 233 ? 17.383 -1.785 54.765 1.00 12.04 232 LEU B CA 1
ATOM 3785 C C . LEU B 1 233 ? 17.753 -2.805 55.830 1.00 12.23 232 LEU B C 1
ATOM 3786 O O . LEU B 1 233 ? 17.586 -4.023 55.636 1.00 13.38 232 LEU B O 1
ATOM 3791 N N . ASP B 1 234 ? 18.255 -2.332 56.969 1.00 12.06 233 ASP B N 1
ATOM 3792 C CA . ASP B 1 234 ? 18.699 -3.250 58.025 1.00 12.29 233 ASP B CA 1
ATOM 3793 C C . ASP B 1 234 ? 17.519 -4.011 58.635 1.00 12.55 233 ASP B C 1
ATOM 3794 O O . ASP B 1 234 ? 17.659 -5.202 58.953 1.00 12.46 233 ASP B O 1
ATOM 3799 N N . ALA B 1 235 ? 16.373 -3.344 58.794 1.00 11.71 234 ALA B N 1
ATOM 3800 C CA . ALA B 1 235 ? 15.162 -4.018 59.324 1.00 9.82 234 ALA B CA 1
ATOM 3801 C C . ALA B 1 235 ? 14.735 -5.116 58.350 1.00 11.24 234 ALA B C 1
ATOM 3802 O O . ALA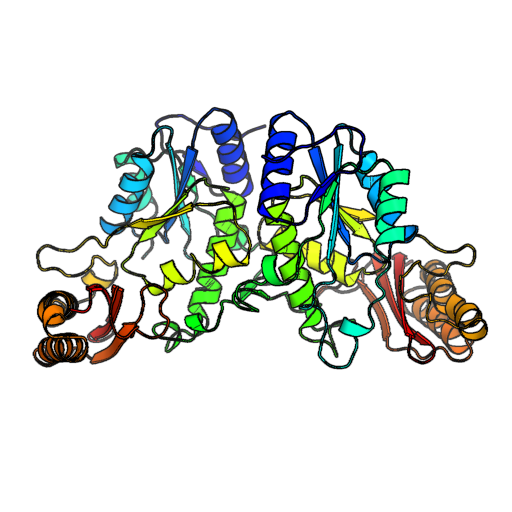 B 1 235 ? 14.446 -6.248 58.770 1.00 10.08 234 ALA B O 1
ATOM 3804 N N . ALA B 1 236 ? 14.710 -4.800 57.052 1.00 10.06 235 ALA B N 1
ATOM 3805 C CA . ALA B 1 236 ? 14.312 -5.808 56.065 1.00 10.04 235 ALA B CA 1
ATOM 3806 C C . ALA B 1 236 ? 15.279 -6.983 56.076 1.00 9.29 235 ALA B C 1
ATOM 3807 O O . ALA B 1 236 ? 14.836 -8.151 56.064 1.00 9.52 235 ALA B O 1
ATOM 3809 N N . ARG B 1 237 ? 16.580 -6.694 56.074 1.00 9.40 236 ARG B N 1
ATOM 3810 C CA . ARG B 1 237 ? 17.558 -7.795 56.128 1.00 9.06 236 ARG B CA 1
ATOM 3811 C C . ARG B 1 237 ? 17.373 -8.670 57.359 1.00 10.13 236 ARG B C 1
ATOM 3812 O O . ARG B 1 237 ? 17.473 -9.889 57.254 1.00 11.94 236 ARG B O 1
ATOM 3820 N N . ALA B 1 238 ? 17.091 -8.083 58.520 1.00 9.86 237 ALA B N 1
ATOM 3821 C CA . ALA B 1 238 ? 16.924 -8.853 59.752 1.00 9.23 237 ALA B CA 1
ATOM 3822 C C . ALA B 1 238 ? 15.740 -9.811 59.651 1.00 9.99 237 ALA B C 1
ATOM 3823 O O . ALA B 1 238 ? 15.813 -10.931 60.140 1.00 11.93 237 ALA B O 1
ATOM 3825 N N . VAL B 1 239 ? 14.632 -9.373 59.041 1.00 9.05 238 VAL B N 1
ATOM 3826 C CA . VAL B 1 239 ? 13.475 -10.227 58.876 1.00 9.50 238 VAL B CA 1
ATOM 3827 C C . VAL B 1 239 ? 13.808 -11.381 57.922 1.00 8.74 238 VAL B C 1
ATOM 3828 O O . VAL B 1 239 ? 13.488 -12.549 58.234 1.00 9.62 238 VAL B O 1
ATOM 3832 N N . LEU B 1 240 ? 14.455 -11.079 56.799 1.00 9.18 239 LEU B N 1
ATOM 3833 C CA . LEU B 1 240 ? 14.858 -12.153 55.890 1.00 10.30 239 LEU B CA 1
ATOM 3834 C C . LEU B 1 240 ? 15.830 -13.119 56.581 1.00 10.28 239 LEU B C 1
ATOM 3835 O O . LEU B 1 240 ? 15.756 -14.353 56.374 1.00 11.18 239 LEU B O 1
ATOM 3840 N N . ASP B 1 241 ? 16.714 -12.579 57.419 1.00 10.42 240 ASP B N 1
ATOM 3841 C CA . ASP B 1 241 ? 17.721 -13.396 58.137 1.00 10.70 240 ASP B CA 1
ATOM 3842 C C . ASP B 1 241 ? 17.063 -14.311 59.188 1.00 10.44 240 ASP B C 1
ATOM 3843 O O . ASP B 1 241 ? 17.704 -15.257 59.683 1.00 10.87 240 ASP B O 1
ATOM 3848 N N . ALA B 1 242 ? 15.804 -14.066 59.544 1.00 9.94 241 ALA B N 1
ATOM 3849 C CA . ALA B 1 242 ? 15.084 -14.880 60.538 1.00 10.49 241 ALA B CA 1
ATOM 3850 C C . ALA B 1 242 ? 14.380 -16.077 59.880 1.00 11.40 241 ALA B C 1
ATOM 3851 O O . ALA B 1 242 ? 13.763 -16.905 60.576 1.00 13.29 241 ALA B O 1
ATOM 3853 N N . ALA B 1 243 ? 14.462 -16.168 58.549 1.00 11.22 242 ALA B N 1
ATOM 3854 C CA . ALA B 1 243 ? 13.758 -17.215 57.791 1.00 10.51 242 ALA B CA 1
ATOM 3855 C C . ALA B 1 243 ? 14.711 -18.300 57.297 1.00 10.91 242 ALA B C 1
ATOM 3856 O O . ALA B 1 243 ? 15.783 -17.994 56.755 1.00 12.50 242 ALA B O 1
ATOM 3858 N N . PRO B 1 244 ? 14.292 -19.574 57.445 1.00 10.99 243 PRO B N 1
ATOM 3859 C CA . PRO B 1 244 ? 15.131 -20.653 56.932 1.00 10.78 243 PRO B CA 1
ATOM 3860 C C . PRO B 1 244 ? 14.817 -20.928 55.457 1.00 10.42 243 PRO B C 1
ATOM 3861 O O . PRO B 1 244 ? 13.666 -20.768 55.028 1.00 12.32 243 PRO B O 1
ATOM 3865 N N . GLY B 1 245 ? 15.828 -21.335 54.704 1.00 10.92 244 GLY B N 1
ATOM 3866 C CA . GLY B 1 245 ? 15.659 -21.742 53.303 1.00 10.80 244 GLY B CA 1
ATOM 3867 C C . GLY B 1 245 ? 15.224 -20.649 52.351 1.00 11.46 244 GLY B C 1
ATOM 3868 O O . GLY B 1 245 ? 14.593 -20.938 51.309 1.00 13.87 244 GLY B O 1
ATOM 3869 N N . VAL B 1 246 ? 15.582 -19.404 52.679 1.00 11.22 245 VAL B N 1
ATOM 3870 C CA . VAL B 1 246 ? 15.238 -18.241 51.845 1.00 11.88 245 VAL B CA 1
ATOM 3871 C C . VAL B 1 246 ? 16.537 -17.633 51.326 1.00 10.69 245 VAL B C 1
ATOM 3872 O O . VAL B 1 246 ? 17.236 -16.885 52.041 1.00 13.55 245 VAL B O 1
ATOM 3876 N N . ALA B 1 247 ? 16.866 -17.950 50.079 1.00 10.55 246 ALA B N 1
ATOM 3877 C CA . ALA B 1 247 ? 18.104 -17.503 49.494 1.00 10.20 246 ALA B CA 1
ATOM 3878 C C . ALA B 1 247 ? 17.850 -16.189 48.796 1.00 11.86 246 ALA B C 1
ATOM 3879 O O . ALA B 1 247 ? 17.237 -16.165 47.719 1.00 14.04 246 ALA B O 1
ATOM 3881 N N . VAL B 1 248 ? 18.306 -15.101 49.408 1.00 11.26 247 VAL B N 1
ATOM 3882 C CA . VAL B 1 248 ? 18.022 -13.767 48.874 1.00 11.10 247 VAL B CA 1
ATOM 3883 C C . VAL B 1 248 ? 18.919 -13.464 47.673 1.00 13.94 247 VAL B C 1
ATOM 3884 O O . VAL B 1 248 ? 20.156 -13.520 47.780 1.00 16.41 247 VAL B O 1
ATOM 3888 N N . ASP B 1 249 ? 18.300 -13.141 46.541 1.00 12.11 248 ASP B N 1
ATOM 3889 C CA . ASP B 1 249 ? 19.071 -12.788 45.348 1.00 15.17 248 ASP B CA 1
ATOM 3890 C C . ASP B 1 249 ? 19.453 -11.312 45.372 1.00 13.64 248 ASP B C 1
ATOM 3891 O O . ASP B 1 249 ? 20.584 -10.941 45.047 1.00 16.55 248 ASP B O 1
ATOM 3896 N N . TYR B 1 250 ? 18.504 -10.475 45.771 1.00 10.71 249 TYR B N 1
ATOM 3897 C CA . TYR B 1 250 ? 18.782 -9.062 45.999 1.00 10.76 249 TYR B CA 1
ATOM 3898 C C . TYR B 1 250 ? 17.767 -8.458 46.968 1.00 9.43 249 TYR B C 1
ATOM 3899 O O . TYR B 1 250 ? 16.633 -8.953 47.107 1.00 10.08 249 TYR B O 1
ATOM 3908 N N . LEU B 1 251 ? 18.201 -7.385 47.624 1.00 12.22 250 LEU B N 1
ATOM 3909 C CA . LEU B 1 251 ? 17.359 -6.538 48.439 1.00 11.40 250 LEU B CA 1
ATOM 3910 C C . LEU B 1 251 ? 17.895 -5.128 48.193 1.00 11.90 250 LEU B C 1
ATOM 3911 O O . LEU B 1 251 ? 18.997 -4.803 48.616 1.00 13.92 250 LEU B O 1
ATOM 3916 N N . GLU B 1 252 ? 17.132 -4.329 47.447 1.00 10.98 251 GLU B N 1
ATOM 3917 C CA . GLU B 1 252 ? 17.632 -3.020 46.986 1.00 11.75 251 GLU B CA 1
ATOM 3918 C C . GLU B 1 252 ? 16.626 -1.913 47.146 1.00 10.77 251 GLU B C 1
ATOM 3919 O O . GLU B 1 252 ? 15.462 -2.060 46.772 1.00 11.89 251 GLU B O 1
ATOM 3925 N N . LEU B 1 253 ? 17.096 -0.787 47.685 1.00 12.64 252 LEU B N 1
ATOM 3926 C CA . LEU B 1 253 ? 16.323 0.434 47.778 1.00 12.11 252 LEU B CA 1
ATOM 3927 C C . LEU B 1 253 ? 16.730 1.345 46.626 1.00 13.54 252 LEU B C 1
ATOM 3928 O O . LEU B 1 253 ? 17.915 1.670 46.477 1.00 15.98 252 LEU B O 1
ATOM 3933 N N . ARG B 1 254 ? 15.743 1.736 45.825 1.00 11.59 253 ARG B N 1
ATOM 3934 C CA . ARG B 1 254 ? 15.982 2.579 44.641 1.00 13.25 253 ARG B CA 1
ATOM 3935 C C . ARG B 1 254 ? 14.977 3.724 44.617 1.00 12.97 253 ARG B C 1
ATOM 3936 O O . ARG B 1 254 ? 13.998 3.718 45.369 1.00 13.43 253 ARG B O 1
ATOM 3944 N N . ASP B 1 255 ? 15.183 4.718 43.751 1.00 13.16 254 ASP B N 1
ATOM 3945 C CA . ASP B 1 255 ? 14.142 5.703 43.578 1.00 15.35 254 ASP B CA 1
ATOM 3946 C C . ASP B 1 255 ? 12.945 5.059 42.852 1.00 15.18 254 ASP B C 1
ATOM 3947 O O . ASP B 1 255 ? 13.029 3.893 42.435 1.00 13.80 254 ASP B O 1
ATOM 3952 N N . ILE B 1 256 ? 11.833 5.782 42.730 1.00 15.70 255 ILE B N 1
ATOM 3953 C CA . ILE B 1 256 ? 10.621 5.182 42.165 1.00 15.19 255 ILE B CA 1
ATOM 3954 C C . ILE B 1 256 ? 10.777 4.772 40.697 1.00 14.61 255 ILE B C 1
ATOM 3955 O O . ILE B 1 256 ? 10.033 3.915 40.206 1.00 16.89 255 ILE B O 1
ATOM 3960 N N . GLY B 1 257 ? 11.738 5.386 40.006 1.00 13.14 256 GLY B N 1
ATOM 3961 C CA . GLY B 1 257 ? 12.006 5.030 38.615 1.00 12.76 256 GLY B CA 1
ATOM 3962 C C . GLY B 1 257 ? 13.152 4.027 38.491 1.00 11.64 256 GLY B C 1
ATOM 3963 O O . GLY B 1 257 ? 13.619 3.733 37.389 1.00 13.26 256 GLY B O 1
ATOM 3964 N N . LEU B 1 258 ? 13.595 3.511 39.640 1.00 13.15 257 LEU B N 1
ATOM 3965 C CA . LEU B 1 258 ? 14.642 2.485 39.780 1.00 12.18 257 LEU B CA 1
ATOM 3966 C C . LEU B 1 258 ? 16.071 2.954 39.513 1.00 13.17 257 LEU B C 1
ATOM 3967 O O . LEU B 1 258 ? 17.025 2.151 39.431 1.00 15.36 257 LEU B O 1
ATOM 3972 N N . GLY B 1 259 ? 16.222 4.272 39.466 1.00 14.33 258 GLY B N 1
ATOM 3973 C CA . GLY B 1 259 ? 17.546 4.876 39.559 1.00 18.50 258 GLY B CA 1
ATOM 3974 C C . GLY B 1 259 ? 18.020 4.829 41.000 1.00 19.85 258 GLY B C 1
ATOM 3975 O O . GLY B 1 259 ? 17.349 4.251 41.854 1.00 17.83 258 GLY B O 1
ATOM 3976 N N . PRO B 1 260 ? 19.177 5.446 41.293 1.00 19.62 259 PRO B N 1
ATOM 3977 C CA . PRO B 1 260 ? 19.686 5.516 42.664 1.00 20.97 259 PRO B CA 1
ATOM 3978 C C . PRO B 1 260 ? 18.719 6.253 43.593 1.00 21.80 259 PRO B C 1
ATOM 3979 O O . PRO B 1 260 ? 18.135 7.277 43.218 1.00 25.19 259 PRO B O 1
ATOM 3983 N N . MET B 1 261 ? 18.569 5.725 44.801 1.00 22.42 260 MET B N 1
ATOM 3984 C CA . MET B 1 261 ? 17.768 6.340 45.840 1.00 26.74 260 MET B CA 1
ATOM 3985 C C . MET B 1 261 ? 18.323 7.725 46.179 1.00 30.80 260 MET B C 1
ATOM 3986 O O . MET B 1 261 ? 19.519 7.853 46.435 1.00 30.02 260 MET B O 1
ATOM 3991 N N . PRO B 1 262 ? 17.459 8.759 46.161 1.00 34.05 261 PRO B N 1
ATOM 3992 C CA . PRO B 1 262 ? 17.881 10.085 46.613 1.00 37.37 261 PRO B CA 1
ATOM 3993 C C . PRO B 1 262 ? 18.063 10.115 48.133 1.00 38.92 261 PRO B C 1
ATOM 3994 O O . PRO B 1 262 ? 17.612 9.195 48.829 1.00 36.45 261 PRO B O 1
ATOM 3998 N N . LEU B 1 263 ? 18.713 11.165 48.633 1.00 39.96 262 LEU B N 1
ATOM 3999 C CA . LEU B 1 263 ? 18.992 11.310 50.069 1.00 43.87 262 LEU B CA 1
ATOM 4000 C C . LEU B 1 263 ? 17.724 11.296 50.929 1.00 44.14 262 LEU B C 1
ATOM 4001 O O . LEU B 1 263 ? 17.687 10.676 51.997 1.00 45.70 262 LEU B O 1
ATOM 4006 N N . ASN B 1 264 ? 16.694 11.980 50.444 1.00 44.49 263 ASN B N 1
ATOM 4007 C CA . ASN B 1 264 ? 15.366 11.948 51.042 1.00 44.77 263 ASN B CA 1
ATOM 4008 C C . ASN B 1 264 ? 14.313 11.776 49.950 1.00 42.22 263 ASN B C 1
ATOM 4009 O O . ASN B 1 264 ? 14.613 11.919 48.766 1.00 44.15 263 ASN B O 1
ATOM 4014 N N . GLY B 1 265 ? 13.086 11.463 50.342 1.00 38.57 264 GLY B N 1
ATOM 4015 C CA . GLY B 1 265 ? 11.998 11.378 49.376 1.00 32.71 264 GLY B CA 1
ATOM 4016 C C . GLY B 1 265 ? 11.467 9.974 49.162 1.00 27.68 264 GLY B C 1
ATOM 4017 O O . GLY B 1 265 ? 11.614 9.101 50.021 1.00 27.25 264 GLY B O 1
ATOM 4018 N N . SER B 1 266 ? 10.840 9.776 48.008 1.00 25.09 265 SER B N 1
ATOM 4019 C CA . SER B 1 266 ? 10.154 8.533 47.706 1.00 24.18 265 SER B CA 1
ATOM 4020 C C . SER B 1 266 ? 11.073 7.537 47.042 1.00 21.96 265 SER B C 1
ATOM 4021 O O . SER B 1 266 ? 11.878 7.876 46.180 1.00 23.68 265 SER B O 1
ATOM 4024 N N . GLY B 1 267 ? 10.936 6.283 47.451 1.00 16.87 266 GLY B N 1
ATOM 4025 C CA . GLY B 1 267 ? 11.677 5.217 46.823 1.00 15.83 266 GLY B CA 1
ATOM 4026 C C . GLY B 1 267 ? 10.877 3.947 46.742 1.00 12.70 266 GLY B C 1
ATOM 4027 O O . GLY B 1 267 ? 9.685 3.917 47.064 1.00 13.69 266 GLY B O 1
ATOM 4028 N N . ARG B 1 268 ? 11.556 2.900 46.302 1.00 12.10 267 ARG B N 1
ATOM 4029 C CA . ARG B 1 268 ? 10.948 1.579 46.221 1.00 11.69 267 ARG B CA 1
ATOM 4030 C C . ARG B 1 268 ? 11.984 0.591 46.728 1.00 12.08 267 ARG B C 1
ATOM 4031 O O . ARG B 1 268 ? 13.161 0.635 46.337 1.00 12.98 267 ARG B O 1
ATOM 4039 N N . LEU B 1 269 ? 11.544 -0.312 47.615 1.00 10.91 268 LEU B N 1
ATOM 4040 C CA . LEU B 1 269 ? 12.393 -1.400 48.102 1.00 10.56 268 LEU B CA 1
ATOM 4041 C C . LEU B 1 269 ? 11.935 -2.684 47.433 1.00 9.62 268 LEU B C 1
ATOM 4042 O O . LEU B 1 269 ? 10.747 -3.039 47.483 1.00 11.31 268 LEU B O 1
ATOM 4047 N N . LEU B 1 270 ? 12.892 -3.366 46.795 1.00 9.67 269 LEU B N 1
ATOM 4048 C CA . LEU B 1 270 ? 12.608 -4.588 46.027 1.00 9.22 269 LEU B CA 1
ATOM 4049 C C . LEU B 1 270 ? 13.403 -5.758 46.570 1.00 9.83 269 LEU B C 1
ATOM 4050 O O . LEU B 1 270 ? 14.558 -5.613 46.934 1.00 11.20 269 LEU B O 1
ATOM 4055 N N . VAL B 1 271 ? 12.765 -6.918 46.611 1.00 9.11 270 VAL B N 1
ATOM 4056 C CA . VAL B 1 271 ? 13.440 -8.140 47.044 1.00 8.37 270 VAL B CA 1
ATOM 4057 C C . VAL B 1 271 ? 13.105 -9.284 46.078 1.00 8.26 270 VAL B C 1
ATOM 4058 O O . VAL B 1 271 ? 11.986 -9.363 45.502 1.00 10.54 270 VAL B O 1
ATOM 4062 N N . ALA B 1 272 ? 14.076 -10.176 45.928 1.00 9.27 271 ALA B N 1
ATOM 4063 C CA . ALA B 1 272 ? 13.823 -11.427 45.243 1.00 9.40 271 ALA B CA 1
ATOM 4064 C C . ALA B 1 272 ? 14.553 -12.522 45.969 1.00 8.43 271 ALA B C 1
ATOM 4065 O O . ALA B 1 272 ? 15.658 -12.311 46.454 1.00 10.69 271 ALA B O 1
ATOM 4067 N N . ALA B 1 273 ? 13.921 -13.692 46.054 1.00 10.11 272 ALA B N 1
ATOM 4068 C CA . ALA B 1 273 ? 14.541 -14.815 46.762 1.00 10.74 272 ALA B CA 1
ATOM 4069 C C . ALA B 1 273 ? 14.128 -16.141 46.176 1.00 10.64 272 ALA B C 1
ATOM 4070 O O . ALA B 1 273 ? 13.069 -16.250 45.539 1.00 12.38 272 ALA B O 1
ATOM 4072 N N . ARG B 1 274 ? 14.969 -17.146 46.384 1.00 12.03 273 ARG B N 1
ATOM 4073 C CA . ARG B 1 274 ? 14.669 -18.506 45.939 1.00 13.70 273 ARG B CA 1
ATOM 4074 C C . ARG B 1 274 ? 14.401 -19.373 47.140 1.00 11.72 273 ARG B C 1
ATOM 4075 O O . ARG B 1 274 ? 15.174 -19.371 48.111 1.00 12.87 273 ARG B O 1
ATOM 4083 N N . LEU B 1 275 ? 13.273 -20.076 47.085 1.00 11.93 274 LEU B N 1
ATOM 4084 C CA . LEU B 1 275 ? 12.886 -21.043 48.105 1.00 12.29 274 LEU B CA 1
ATOM 4085 C C . LEU B 1 275 ? 12.811 -22.376 47.411 1.00 14.13 274 LEU B C 1
ATOM 4086 O O . LEU B 1 275 ? 11.872 -22.661 46.673 1.00 14.41 274 LEU B O 1
ATOM 4091 N N . GLY B 1 276 ? 13.836 -23.190 47.641 1.00 16.05 275 GLY B N 1
ATOM 4092 C CA . GLY B 1 276 ? 13.976 -24.426 46.861 1.00 17.97 275 GLY B CA 1
ATOM 4093 C C . GLY B 1 276 ? 14.186 -24.025 45.419 1.00 16.63 275 GLY B C 1
ATOM 4094 O O . GLY B 1 276 ? 15.148 -23.315 45.102 1.00 21.63 275 GLY B O 1
ATOM 4095 N N . THR B 1 277 ? 13.289 -24.457 44.534 1.00 18.33 276 THR B N 1
ATOM 4096 C CA . THR B 1 277 ? 13.405 -24.120 43.108 1.00 17.90 276 THR B CA 1
ATOM 4097 C C . THR B 1 277 ? 12.485 -22.967 42.698 1.00 20.09 276 THR B C 1
ATOM 4098 O O . THR B 1 277 ? 12.455 -22.564 41.532 1.00 22.02 276 THR B O 1
ATOM 4102 N N . THR B 1 278 ? 11.778 -22.401 43.675 1.00 15.15 277 THR B N 1
ATOM 4103 C CA . THR B 1 278 ? 10.762 -21.379 43.396 1.00 14.54 277 THR B CA 1
ATOM 4104 C C . THR B 1 278 ? 11.285 -19.976 43.690 1.00 14.28 277 THR B C 1
ATOM 4105 O O . THR B 1 278 ? 11.711 -19.694 44.814 1.00 14.48 277 THR B O 1
ATOM 4109 N N . ARG B 1 279 ? 11.236 -19.112 42.684 1.00 13.96 278 ARG B N 1
ATOM 4110 C CA . ARG B 1 279 ? 11.694 -17.724 42.807 1.00 12.92 278 ARG B CA 1
ATOM 4111 C C . ARG B 1 279 ? 10.503 -16.812 43.068 1.00 12.22 278 ARG B C 1
ATOM 4112 O O . ARG B 1 279 ? 9.518 -16.796 42.305 1.00 14.72 278 ARG B O 1
ATOM 4120 N N . LEU B 1 280 ? 10.586 -16.077 44.183 1.00 11.12 279 LEU B N 1
ATOM 4121 C CA . LEU B 1 280 ? 9.554 -15.131 44.605 1.00 10.28 279 LEU B CA 1
ATOM 4122 C C . LEU B 1 280 ? 10.074 -13.695 44.572 1.00 9.63 279 LEU B C 1
ATOM 4123 O O . LEU B 1 280 ? 11.247 -13.440 44.856 1.00 11.87 279 LEU B O 1
ATOM 4128 N N . LEU B 1 281 ? 9.184 -12.758 44.251 1.00 10.49 280 LEU B N 1
ATOM 4129 C CA . LEU B 1 281 ? 9.553 -11.333 44.186 1.00 10.55 280 LEU B CA 1
ATOM 4130 C C . LEU B 1 281 ? 8.535 -10.553 44.995 1.00 10.19 280 LEU B C 1
ATOM 4131 O O . LEU B 1 281 ? 7.364 -10.949 45.089 1.00 11.48 280 LEU B O 1
ATOM 4136 N N . ASP B 1 282 ? 8.963 -9.420 45.555 1.00 10.31 281 ASP B N 1
ATOM 4137 C CA . ASP B 1 282 ? 8.024 -8.487 46.184 1.00 9.14 281 ASP B CA 1
ATOM 4138 C C . ASP B 1 282 ? 8.685 -7.128 46.213 1.00 8.67 281 ASP B C 1
ATOM 4139 O O . ASP B 1 282 ? 9.908 -7.009 46.029 1.00 10.10 281 ASP B O 1
ATOM 4144 N N . ASN B 1 283 ? 7.874 -6.091 46.427 1.00 9.03 282 ASN B N 1
ATOM 4145 C CA . ASN B 1 283 ? 8.410 -4.737 46.530 1.00 7.58 282 ASN B CA 1
ATOM 4146 C C . ASN B 1 283 ? 7.406 -3.849 47.256 1.00 10.05 282 ASN B C 1
ATOM 4147 O O . ASN B 1 283 ? 6.222 -4.183 47.348 1.00 11.41 282 ASN B O 1
ATOM 4152 N N . ILE B 1 284 ? 7.875 -2.703 47.734 1.00 10.48 283 ILE B N 1
ATOM 4153 C CA . ILE B 1 284 ? 6.997 -1.794 48.475 1.00 10.31 283 ILE B CA 1
ATOM 4154 C C . ILE B 1 284 ? 7.461 -0.349 48.310 1.00 10.63 283 ILE B C 1
ATOM 4155 O O . ILE B 1 284 ? 8.646 -0.096 48.134 1.00 11.11 283 ILE B O 1
ATOM 4160 N N . ALA B 1 285 ? 6.513 0.582 48.392 1.00 11.56 284 ALA B N 1
ATOM 4161 C CA . ALA B 1 285 ? 6.851 1.995 48.486 1.00 12.43 284 ALA B CA 1
ATOM 4162 C C . ALA B 1 285 ? 7.554 2.304 49.796 1.00 12.95 284 ALA B C 1
ATOM 4163 O O . ALA B 1 285 ? 7.174 1.770 50.847 1.00 14.62 284 ALA B O 1
ATOM 4165 N N . ILE B 1 286 ? 8.540 3.193 49.740 1.00 13.45 285 ILE B N 1
ATOM 4166 C CA . ILE B 1 286 ? 9.283 3.635 50.916 1.00 13.43 285 ILE B CA 1
ATOM 4167 C C . ILE B 1 286 ? 9.339 5.162 50.867 1.00 15.09 285 ILE B C 1
ATOM 4168 O O . ILE B 1 286 ? 9.583 5.724 49.818 1.00 17.47 285 ILE B O 1
ATOM 4173 N N . GLU B 1 287 ? 9.083 5.804 52.002 1.00 16.36 286 GLU B N 1
ATOM 4174 C CA . GLU B 1 287 ? 9.263 7.245 52.114 1.00 20.66 286 GLU B CA 1
ATOM 4175 C C . GLU B 1 287 ? 10.348 7.464 53.155 1.00 20.93 286 GLU B C 1
ATOM 4176 O O . GLU B 1 287 ? 10.210 7.021 54.294 1.00 23.72 286 GLU B O 1
ATOM 4182 N N . ILE B 1 288 ? 11.433 8.114 52.761 1.00 24.47 287 ILE B N 1
ATOM 4183 C CA . ILE B 1 288 ? 12.582 8.262 53.667 1.00 29.45 287 ILE B CA 1
ATOM 4184 C C . ILE B 1 288 ? 12.451 9.410 54.671 1.00 34.84 287 ILE B C 1
ATOM 4185 O O . ILE B 1 288 ? 12.498 10.582 54.297 1.00 34.82 287 ILE B O 1
ATOM 4190 N N . GLY B 1 289 ? 12.293 9.050 55.947 1.00 36.09 288 GLY B N 1
ATOM 4191 C CA . GLY B 1 289 ? 12.196 10.020 57.038 1.00 39.10 288 GLY B CA 1
ATOM 4192 C C . GLY B 1 289 ? 10.802 10.601 57.207 1.00 40.38 288 GLY B C 1
ATOM 4193 O O . GLY B 1 289 ? 9.797 9.904 57.079 1.00 39.31 288 GLY B O 1
#

Solvent-accessible surface area: 23666 Å² total; per-residue (Å²): 139,42,68,47,100,98,68,106,25,11,64,16,55,46,23,42,51,0,32,53,2,0,125,32,17,76,113,111,61,71,85,0,0,0,0,19,12,39,2,0,13,40,71,14,32,11,21,12,1,97,27,0,101,157,3,88,46,16,0,5,0,0,0,27,15,22,1,37,25,22,38,37,118,80,43,57,56,130,66,41,12,118,40,81,123,88,2,40,56,49,0,139,89,32,42,2,24,0,0,0,34,11,79,70,74,37,2,30,100,75,44,111,60,5,18,1,79,15,5,102,10,8,66,68,19,26,0,44,108,115,103,93,42,5,16,0,4,0,2,8,5,0,6,6,9,10,10,0,66,6,49,71,0,3,10,24,38,47,45,22,7,38,6,14,1,0,108,18,0,17,52,16,0,39,16,65,21,50,20,44,21,15,93,31,37,81,72,120,68,15,6,5,25,21,13,81,25,120,98,18,71,120,76,45,70,65,10,0,50,6,3,5,40,0,1,60,37,0,25,145,26,0,108,80,19,36,125,35,1,50,76,28,0,92,60,43,4,112,86,14,106,63,20,39,45,62,33,18,63,27,52,17,92,29,1,26,134,106,115,56,98,33,53,1,28,1,8,2,0,0,99,1,52,134,4,62,7,38,4,4,35,48,2,123,50,78,152,110,31,71,40,97,102,68,103,21,12,65,18,59,45,23,44,56,0,19,66,1,4,127,17,16,97,144,99,52,55,97,0,1,0,0,21,14,88,8,20,13,51,79,15,33,9,22,16,1,99,7,0,88,181,16,121,41,21,1,5,0,0,1,25,12,53,6,88,37,45,104,180,66,88,118,74,2,31,50,45,0,135,90,30,42,2,22,0,0,0,35,11,84,68,74,34,1,27,96,76,42,110,62,5,19,1,84,18,5,101,12,10,72,64,16,10,2,49,85,95,97,100,19,7,19,0,4,0,1,9,5,0,4,5,8,6,5,1,54,6,31,96,0,4,9,24,39,40,58,22,6,33,5,12,0,0,108,22,0,20,60,18,0,40,16,110,20,50,19,41,20,12,93,30,42,80,66,120,70,16,7,4,38,20,48,91,19,193,129,16,70,119,77,45,68,69,9,0,48,6,3,5,38,0,1,60,35,0,29,145,28,0,111,81,20,33,118,34,1,46,80,28,0,99,59,43,5,108,89,20,105,63,20,42,40,62,29,22,60,23,30,38,101,39,4,25,120,40,59,176,108,34,48,0,27,1,8,1,0,0,108,1,51,146,14,35,9,28,4,4,35,48,1,101,25,69